Protein 5AYV (pdb70)

CATH classification: 3.40.50.720 (+1 more: 1.10.1040.10)

B-factor: mean 28.9, std 11.21, range [12.07, 73.06]

Sequence (603 aa):
MRIYVLGAGSIGSLFGALLARAGNDVTLIGRREQVDAINKNGLHVFGAEEFTVKPKATIYAPEEPPDLLILAVKSYSTKTALECARQCIGRNTWVLSIQNGLGNEELALKYTPNVMGGVTTNGAMMLVEWGKVLWAGKGITVIGRYPTGRDDFVDEVASVFNEAGIDTSVTENAIGWKWAKAIVNSVINGLGTVLEVKNGHLKDDPHLEGISVDIAREGCMVAQQLGIEFEIHPLELLWDTIERTRENYNSTLQDIWRGRETEVDYIHGKIVEYARSVGMEAPRNELLWVLVKAKERINRGMRIYVLGAGSIGSLFGALLARAGNDVTLIGRREQVDAINKNGLHVFGAEEFTVKPKATIYAPEEPPDLLILAVKSYSTKTALECARQCIGRNTWVLSIQNGLGNEELALKYTPNVMGGVTTNGAMLVEWGKVLWAGKGITVIGRYPTGRDDFVDEVASVFNEAGIDTSVTENAIGWKWAKAIVNSVINGLGTVLEVKNGHLKDDPHLEGISVDIAREGCMVAQQLGIEFEIHPLELLWDTIERTRENYNSTLQDIWRGRETEVVDYIHGKIVEYARSVGMEAPRNELLWVLVKAKERINRGKTR

InterPro domains:
  IPR003710 Ketopantoate reductase ApbA/PanE [TIGR00745] (2-296)
  IPR008927 6-phosphogluconate dehydrogenase-like, C-terminal domain superfamily [SSF48179] (174-296)
  IPR013328 6-phosphogluconate dehydrogenase, domain 2 [G3DSA:1.10.1040.10] (172-296)
  IPR013332 Ketopantoate reductase, N-terminal domain [PF02558] (3-146)
  IPR013752 Ketopantoate reductase, C-terminal domain [PF08546] (174-295)
  IPR036291 NAD(P)-binding domain superfamily [SSF51735] (1-150)
  IPR050838 2-dehydropantoate 2-reductase-like [PTHR43765] (1-301)

Radius of gyration: 29.78 Å; Cα contacts (8 Å, |Δi|>4): 1345; chains: 2; bounding box: 69×49×87 Å

Solvent-accessible surface area: 23685 Å² total; per-residue (Å²): 53,65,0,0,0,11,9,6,30,33,36,0,0,0,0,0,0,0,0,20,105,50,66,23,56,4,5,0,5,20,149,157,69,1,9,51,21,0,69,163,116,6,0,48,0,49,48,49,52,123,26,83,21,124,10,108,14,37,107,130,4,36,127,106,74,5,64,0,0,0,1,13,28,74,2,74,32,0,110,77,15,0,78,72,1,147,54,0,28,19,220,115,2,23,0,0,1,9,10,50,2,6,10,2,2,66,40,0,69,112,53,10,105,28,1,0,1,1,8,16,61,15,25,25,50,29,66,112,118,7,65,0,50,4,67,29,124,22,76,0,12,0,0,90,14,54,61,25,116,48,98,32,0,55,88,0,8,56,22,0,67,137,5,36,0,90,13,56,60,4,97,27,2,31,1,35,5,8,3,27,0,1,0,11,0,0,8,6,0,0,0,0,13,16,71,15,78,7,2,55,0,74,79,8,97,101,0,54,34,4,0,48,22,0,1,93,4,0,29,72,0,0,128,108,57,63,14,139,47,102,71,113,6,60,94,22,1,47,62,35,3,131,183,19,92,117,80,76,8,65,2,0,60,8,10,123,99,53,102,74,7,23,0,45,57,2,0,0,52,0,5,82,60,0,146,83,56,73,52,94,2,13,7,0,30,0,0,56,19,0,0,47,0,26,13,91,56,80,155,95,47,64,0,6,0,5,6,7,36,23,38,0,0,0,0,0,0,2,0,16,114,38,65,24,59,4,7,0,6,20,143,173,70,1,7,74,16,0,62,166,96,5,0,50,0,56,39,52,56,120,27,83,26,130,7,114,12,34,71,162,10,35,156,97,56,4,50,0,0,0,0,17,26,46,2,45,38,0,140,89,7,1,91,67,0,125,108,0,27,18,212,116,2,24,0,0,0,7,10,28,3,9,17,1,1,69,43,0,64,167,68,9,114,26,1,0,1,1,4,7,3,18,4,5,47,21,63,114,116,2,65,0,38,6,25,3,88,4,41,2,10,0,0,100,16,55,62,26,120,44,105,37,0,60,88,0,6,68,26,0,70,127,5,34,3,71,15,68,58,5,99,22,1,39,0,22,5,10,0,17,1,1,0,10,0,0,4,3,0,0,0,0,8,20,49,16,81,6,2,54,0,42,89,11,94,100,0,61,36,5,0,53,40,0,1,126,12,0,33,93,0,0,140,106,56,56,25,135,62,102,30,143,8,58,91,0,1,65,34,7,0,89,92,4,68,103,10,62,5,26,2,0,11,1,1,68,92,3,91,59,1,2,1,53,58,0,2,0,52,0,1,99,88,0,135,84,49,78,39,107,2,16,12,0,19,0,0,52,15,0,0,27,0,15,13,91,59,18,128,69,128,119,163

Organism: Thermococcus kodakarensis (strain ATCC BAA-918 / JCM 12380 / KOD1) (NCBI:txid69014)

Structure (mmCIF, N/CA/C/O backbone):
data_5AYV
#
_entry.id   5AYV
#
_cell.length_a   53.519
_cell.length_b   70.822
_cell.length_c   163.902
_cell.angle_alpha   90.00
_cell.angle_beta   90.00
_cell.angle_gamma   90.00
#
_symmetry.space_group_name_H-M   'P 21 21 21'
#
loop_
_entity.id
_entity.type
_entity.pdbx_description
1 polymer '2-dehydropantoate 2-reductase'
2 non-polymer 'NADP NICOTINAMIDE-ADENINE-DINUCLEOTIDE PHOSPHATE'
3 non-polymer 'ACETATE ION'
4 non-polymer 'COENZYME A'
5 non-polymer KETOPANTOATE
6 non-polymer (4S)-2-METHYL-2,4-PENTANEDIOL
7 water water
#
loop_
_atom_site.group_PDB
_atom_site.id
_atom_site.type_symbol
_atom_site.label_atom_id
_atom_site.label_alt_id
_atom_site.label_comp_id
_atom_site.label_asym_id
_atom_site.label_entity_id
_atom_site.label_seq_id
_atom_site.pdbx_PDB_ins_code
_atom_site.Cartn_x
_atom_site.Cartn_y
_atom_site.Cartn_z
_atom_site.occupancy
_atom_site.B_iso_or_equiv
_atom_site.auth_seq_id
_atom_site.auth_comp_id
_atom_site.auth_asym_id
_atom_site.auth_atom_id
_atom_site.pdbx_PDB_model_num
ATOM 1 N N . MET A 1 1 ? -0.624 -16.082 44.224 1.00 29.88 1 MET A N 1
ATOM 2 C CA . MET A 1 1 ? -0.555 -14.678 43.845 1.00 26.03 1 MET A CA 1
ATOM 3 C C . MET A 1 1 ? -1.811 -13.941 44.306 1.00 27.57 1 MET A C 1
ATOM 4 O O . MET A 1 1 ? -2.915 -14.482 44.243 1.00 29.93 1 MET A O 1
ATOM 9 N N . ARG A 1 2 ? -1.648 -12.708 44.774 1.00 25.60 2 ARG A N 1
ATOM 10 C CA . ARG A 1 2 ? -2.807 -11.897 45.108 1.00 23.33 2 ARG A CA 1
ATOM 11 C C . ARG A 1 2 ? -3.250 -11.138 43.872 1.00 24.25 2 ARG A C 1
ATOM 12 O O . ARG A 1 2 ? -2.493 -10.338 43.327 1.00 25.18 2 ARG A O 1
ATOM 20 N N . ILE A 1 3 ? -4.479 -11.402 43.439 1.00 22.39 3 ILE A N 1
ATOM 21 C CA . ILE A 1 3 ? -4.998 -10.878 42.179 1.00 20.94 3 ILE A CA 1
ATOM 22 C C . ILE A 1 3 ? -6.344 -10.199 42.396 1.00 21.75 3 ILE A C 1
ATOM 23 O O . ILE A 1 3 ? -7.248 -10.771 43.011 1.00 22.96 3 ILE A O 1
ATOM 28 N N . TYR A 1 4 ? -6.465 -8.966 41.923 1.00 21.27 4 TYR A N 1
ATOM 29 C CA . TYR A 1 4 ? -7.757 -8.292 41.889 1.00 19.95 4 TYR A CA 1
ATOM 30 C C . TYR A 1 4 ? -8.237 -8.299 40.455 1.00 20.25 4 TYR A C 1
ATOM 31 O O . TYR A 1 4 ? -7.488 -7.925 39.560 1.00 21.22 4 TYR A O 1
ATOM 40 N N . VAL A 1 5 ? -9.472 -8.728 40.239 1.00 20.59 5 VAL A N 1
ATOM 41 C CA . VAL A 1 5 ? -10.091 -8.606 38.928 1.00 18.72 5 VAL A CA 1
ATOM 42 C C . VAL A 1 5 ? -11.039 -7.413 38.939 1.00 20.23 5 VAL A C 1
ATOM 43 O O . VAL A 1 5 ? -12.063 -7.426 39.622 1.00 21.25 5 VAL A O 1
ATOM 47 N N . LEU A 1 6 ? -10.675 -6.372 38.195 1.00 16.40 6 LEU A N 1
ATOM 48 C CA . LEU A 1 6 ? -11.485 -5.164 38.104 1.00 17.15 6 LEU A CA 1
ATOM 49 C C . LEU A 1 6 ? -12.458 -5.314 36.944 1.00 20.43 6 LEU A C 1
ATOM 50 O O . LEU A 1 6 ? -12.074 -5.191 35.782 1.00 19.08 6 LEU A O 1
ATOM 55 N N . GLY A 1 7 ? -13.712 -5.609 37.276 1.00 21.19 7 GLY A N 1
ATOM 56 C CA . GLY A 1 7 ? -14.736 -5.876 36.283 1.00 20.10 7 GLY A CA 1
ATOM 57 C C . GLY A 1 7 ? -15.153 -7.331 36.332 1.00 22.25 7 GLY A C 1
ATOM 58 O O . GLY A 1 7 ? -14.662 -8.149 35.559 1.00 26.17 7 GLY A O 1
ATOM 59 N N . ALA A 1 8 ? -16.054 -7.655 37.254 1.00 24.58 8 ALA A N 1
ATOM 60 C CA . ALA A 1 8 ? -16.463 -9.036 37.474 1.00 21.35 8 ALA A CA 1
ATOM 61 C C . ALA A 1 8 ? -17.661 -9.400 36.607 1.00 24.13 8 ALA A C 1
ATOM 62 O O . ALA A 1 8 ? -18.686 -9.865 37.105 1.00 28.02 8 ALA A O 1
ATOM 64 N N . GLY A 1 9 ? -17.527 -9.174 35.305 1.00 20.73 9 GLY A N 1
ATOM 65 C CA . GLY A 1 9 ? -18.537 -9.581 34.347 1.00 22.75 9 GLY A CA 1
ATOM 66 C C . GLY A 1 9 ? -18.169 -10.936 33.771 1.00 24.39 9 GLY A C 1
ATOM 67 O O . GLY A 1 9 ? -17.632 -11.787 34.473 1.00 23.60 9 GLY A O 1
ATOM 68 N N . SER A 1 10 ? -18.431 -11.134 32.485 1.00 25.56 10 SER A N 1
ATOM 69 C CA . SER A 1 10 ? -18.248 -12.447 31.879 1.00 24.32 10 SER A CA 1
ATOM 70 C C . SER A 1 10 ? -16.808 -12.960 31.961 1.00 24.03 10 SER A C 1
ATOM 71 O O . SER A 1 10 ? -16.536 -13.950 32.641 1.00 27.28 10 SER A O 1
ATOM 74 N N . ILE A 1 11 ? -15.889 -12.283 31.282 1.00 23.54 11 ILE A N 1
ATOM 75 C CA . ILE A 1 11 ? -14.515 -12.768 31.197 1.00 22.05 11 ILE A CA 1
ATOM 76 C C . ILE A 1 11 ? -13.785 -12.586 32.531 1.00 22.65 11 ILE A C 1
ATOM 77 O O . ILE A 1 11 ? -12.925 -13.392 32.893 1.00 22.37 11 ILE A O 1
ATOM 82 N N . GLY A 1 12 ? -14.135 -11.537 33.268 1.00 20.62 12 GLY A N 1
ATOM 83 C CA . GLY A 1 12 ? -13.520 -11.296 34.560 1.00 20.62 12 GLY A CA 1
ATOM 84 C C . GLY A 1 12 ? -13.901 -12.378 35.552 1.00 21.78 12 GLY A C 1
ATOM 85 O O . GLY A 1 12 ? -13.067 -12.846 36.332 1.00 23.55 12 GLY A O 1
ATOM 86 N N . SER A 1 13 ? -15.167 -12.781 35.527 1.00 23.88 13 SER A N 1
ATOM 87 C CA . SER A 1 13 ? -15.628 -13.859 36.399 1.00 24.85 13 SER A CA 1
ATOM 88 C C . SER A 1 13 ? -14.971 -15.194 36.051 1.00 26.16 13 SER A C 1
ATOM 89 O O . SER A 1 13 ? -14.619 -15.969 36.943 1.00 25.38 13 SER A O 1
ATOM 92 N N . LEU A 1 14 ? -14.810 -15.467 34.759 1.00 25.26 14 LEU A N 1
ATOM 93 C CA . LEU A 1 14 ? -14.179 -16.713 34.340 1.00 25.08 14 LEU A CA 1
ATOM 94 C C . LEU A 1 14 ? -12.727 -16.768 34.787 1.00 24.50 14 LEU A C 1
ATOM 95 O O . LEU A 1 14 ? -12.297 -17.750 35.380 1.00 25.49 14 LEU A O 1
ATOM 100 N N . PHE A 1 15 ? -11.974 -15.709 34.506 1.00 23.36 15 PHE A N 1
ATOM 101 C CA . PHE A 1 15 ? -10.578 -15.648 34.929 1.00 22.05 15 PHE A CA 1
ATOM 102 C C . PHE A 1 15 ? -10.448 -15.684 36.457 1.00 24.75 15 PHE A C 1
ATOM 103 O O . PHE A 1 15 ? -9.615 -16.417 37.001 1.00 24.55 15 PHE A O 1
ATOM 111 N N . GLY A 1 16 ? -11.286 -14.914 37.143 1.00 23.36 16 GLY A N 1
ATOM 112 C CA . GLY A 1 16 ? -11.263 -14.884 38.594 1.00 23.25 16 GLY A CA 1
ATOM 113 C C . GLY A 1 16 ? -11.559 -16.245 39.196 1.00 25.13 16 GLY A C 1
ATOM 114 O O . GLY A 1 16 ? -10.896 -16.669 40.142 1.00 25.03 16 GLY A O 1
ATOM 115 N N . ALA A 1 17 ? -12.548 -16.941 38.641 1.00 23.97 17 ALA A N 1
ATOM 116 C CA . ALA A 1 17 ? -12.944 -18.247 39.167 1.00 27.00 17 ALA A CA 1
ATOM 117 C C . ALA A 1 17 ? -11.843 -19.290 38.991 1.00 26.47 17 ALA A C 1
ATOM 118 O O . ALA A 1 17 ? -11.553 -20.067 39.902 1.00 28.51 17 ALA A O 1
ATOM 120 N N . LEU A 1 18 ? -11.242 -19.315 37.808 1.00 25.86 18 LEU A N 1
ATOM 121 C CA . LEU A 1 18 ? -10.155 -20.241 37.538 1.00 25.34 18 LEU A CA 1
ATOM 122 C C . LEU A 1 18 ? -8.951 -19.951 38.436 1.00 27.66 18 LEU A C 1
ATOM 123 O O . LEU A 1 18 ? -8.349 -20.871 38.989 1.00 26.26 18 LEU A O 1
ATOM 128 N N . LEU A 1 19 ? -8.614 -18.674 38.595 1.00 25.04 19 LEU A N 1
ATOM 129 C CA . LEU A 1 19 ? -7.488 -18.288 39.441 1.00 25.93 19 LEU A CA 1
ATOM 130 C C . LEU A 1 19 ? -7.745 -18.659 40.902 1.00 26.23 19 LEU A C 1
ATOM 131 O O . LEU A 1 19 ? -6.833 -19.087 41.617 1.00 28.34 19 LEU A O 1
ATOM 136 N N . ALA A 1 20 ? -8.994 -18.519 41.336 1.00 24.75 20 ALA A N 1
ATOM 137 C CA . ALA A 1 20 ? -9.366 -18.847 42.709 1.00 27.06 20 ALA A CA 1
ATOM 138 C C . ALA A 1 20 ? -9.315 -20.353 42.957 1.00 28.31 20 ALA A C 1
ATOM 139 O O . ALA A 1 20 ? -8.836 -20.801 44.003 1.00 29.85 20 ALA A O 1
ATOM 141 N N . ARG A 1 21 ? -9.803 -21.134 41.996 1.00 32.32 21 ARG A N 1
ATOM 142 C CA . ARG A 1 21 ? -9.785 -22.591 42.119 1.00 35.47 21 ARG A CA 1
ATOM 143 C C . ARG A 1 21 ? -8.363 -23.102 42.305 1.00 31.14 21 ARG A C 1
ATOM 144 O O . ARG A 1 21 ? -8.133 -24.078 43.020 1.00 33.81 21 ARG A O 1
ATOM 152 N N . ALA A 1 22 ? -7.410 -22.434 41.663 1.00 30.27 22 ALA A N 1
ATOM 153 C CA . ALA A 1 22 ? -6.013 -22.848 41.725 1.00 33.83 22 ALA A CA 1
ATOM 154 C C . ALA A 1 22 ? -5.356 -22.405 43.027 1.00 35.35 22 ALA A C 1
ATOM 155 O O . ALA A 1 22 ? -4.193 -22.714 43.277 1.00 37.90 22 ALA A O 1
ATOM 157 N N . GLY A 1 23 ? -6.098 -21.669 43.849 1.00 35.85 23 GLY A N 1
ATOM 158 C CA . GLY A 1 23 ? -5.630 -21.333 45.182 1.00 38.47 23 GLY A CA 1
ATOM 159 C C . GLY A 1 23 ? -5.025 -19.952 45.323 1.00 35.60 23 GLY A C 1
ATOM 160 O O . GLY A 1 23 ? -4.480 -19.615 46.372 1.00 36.38 23 GLY A O 1
ATOM 161 N N . ASN A 1 24 ? -5.114 -19.146 44.272 1.00 33.97 24 ASN A N 1
ATOM 162 C CA . ASN A 1 24 ? -4.632 -17.776 44.355 1.00 32.32 24 ASN A CA 1
ATOM 163 C C . ASN A 1 24 ? -5.541 -16.931 45.234 1.00 32.34 24 ASN A C 1
ATOM 164 O O . ASN A 1 24 ? -6.708 -17.264 45.428 1.00 33.44 24 ASN A O 1
ATOM 169 N N . ASP A 1 25 ? -4.989 -15.847 45.773 1.00 30.59 25 ASP A N 1
ATOM 170 C CA . ASP A 1 25 ? -5.731 -14.919 46.618 1.00 31.29 25 ASP A CA 1
ATOM 171 C C . ASP A 1 25 ? -6.481 -13.930 45.732 1.00 25.77 25 ASP A C 1
ATOM 172 O O . ASP A 1 25 ? -5.940 -12.889 45.376 1.00 26.71 25 ASP A O 1
ATOM 177 N N . VAL A 1 26 ? -7.725 -14.257 45.392 1.00 24.38 26 VAL A N 1
ATOM 178 C CA . VAL A 1 26 ? -8.473 -13.504 44.385 1.00 24.36 26 VAL A CA 1
ATOM 179 C C . VAL A 1 26 ? -9.597 -12.663 44.978 1.00 22.42 26 VAL A C 1
ATOM 180 O O . VAL A 1 26 ? -10.353 -13.125 45.830 1.00 26.55 26 VAL A O 1
ATOM 184 N N . THR A 1 27 ? -9.693 -11.423 44.515 1.00 22.68 27 THR A N 1
ATOM 185 C CA . THR A 1 27 ? -10.810 -10.555 44.845 1.00 22.84 27 THR A CA 1
ATOM 186 C C . THR A 1 27 ? -11.443 -10.054 43.557 1.00 24.27 27 THR A C 1
ATOM 187 O O . THR A 1 27 ? -10.757 -9.488 42.709 1.00 24.47 27 THR A O 1
ATOM 191 N N . LEU A 1 28 ? -12.745 -10.273 43.413 1.00 23.21 28 LEU A N 1
ATOM 192 C CA . LEU A 1 28 ? -13.488 -9.768 42.267 1.00 22.30 28 LEU A CA 1
ATOM 193 C C . LEU A 1 28 ? -14.128 -8.420 42.577 1.00 21.39 28 LEU A C 1
ATOM 194 O O . LEU A 1 28 ? -14.790 -8.258 43.602 1.00 23.97 28 LEU A O 1
ATOM 199 N N . ILE A 1 29 ? -13.926 -7.447 41.693 1.00 21.78 29 ILE A N 1
ATOM 200 C CA . ILE A 1 29 ? -14.478 -6.111 41.900 1.00 20.56 29 ILE A CA 1
ATOM 201 C C . ILE A 1 29 ? -15.496 -5.834 40.812 1.00 23.30 29 ILE A C 1
ATOM 202 O O . ILE A 1 29 ? -15.165 -5.884 39.629 1.00 22.36 29 ILE A O 1
ATOM 207 N N . GLY A 1 30 ? -16.734 -5.553 41.202 1.00 21.91 30 GLY A N 1
ATOM 208 C CA . GLY A 1 30 ? -17.782 -5.363 40.218 1.00 22.21 30 GLY A CA 1
ATOM 209 C C . GLY A 1 30 ? -19.115 -4.922 40.781 1.00 25.35 30 GLY A C 1
ATOM 210 O O . GLY A 1 30 ? -19.186 -4.342 41.865 1.00 26.10 30 GLY A O 1
ATOM 211 N N . ARG A 1 31 ? -20.174 -5.200 40.026 1.00 27.78 31 ARG A N 1
ATOM 212 C CA . ARG A 1 31 ? -21.523 -4.771 40.373 1.00 29.71 31 ARG A CA 1
ATOM 213 C C . ARG A 1 31 ? -22.033 -5.352 41.684 1.00 30.53 31 ARG A C 1
ATOM 214 O O . ARG A 1 31 ? -21.727 -6.493 42.037 1.00 31.69 31 ARG A O 1
ATOM 222 N N . ARG A 1 32 ? -22.855 -4.564 42.354 1.00 30.66 32 ARG A N 1
ATOM 223 C CA . ARG A 1 32 ? -23.433 -4.955 43.604 1.00 34.73 32 ARG A CA 1
ATOM 224 C C . ARG A 1 32 ? -24.124 -6.319 43.514 1.00 36.92 32 ARG A C 1
ATOM 225 O O . ARG A 1 32 ? -23.936 -7.171 44.340 1.00 36.02 32 ARG A O 1
ATOM 233 N N . GLU A 1 33 ? -24.913 -6.506 42.474 1.00 38.26 33 GLU A N 1
ATOM 234 C CA . GLU A 1 33 ? -25.655 -7.750 42.286 1.00 38.27 33 GLU A CA 1
ATOM 235 C C . GLU A 1 33 ? -24.727 -8.952 42.155 1.00 34.36 33 GLU A C 1
ATOM 236 O O . GLU A 1 33 ? -25.013 -10.029 42.681 1.00 36.03 33 GLU A O 1
ATOM 242 N N . GLN A 1 34 ? -23.623 -8.766 41.440 1.00 32.11 34 GLN A N 1
ATOM 243 C CA . GLN A 1 34 ? -22.633 -9.821 41.264 1.00 30.03 34 GLN A CA 1
ATOM 244 C C . GLN A 1 34 ? -21.910 -10.104 42.576 1.00 31.26 34 GLN A C 1
ATOM 245 O O . GLN A 1 34 ? -21.744 -11.258 42.971 1.00 31.99 34 GLN A O 1
ATOM 251 N N . VAL A 1 35 ? -21.487 -9.042 43.254 1.00 30.79 35 VAL A N 1
ATOM 252 C CA . VAL A 1 35 ? -20.789 -9.176 44.528 1.00 32.46 35 VAL A CA 1
ATOM 253 C C . VAL A 1 35 ? -21.654 -9.878 45.571 1.00 34.46 35 VAL A C 1
ATOM 254 O O . VAL A 1 35 ? -21.173 -10.733 46.316 1.00 36.25 35 VAL A O 1
ATOM 258 N N . ASP A 1 36 ? -22.933 -9.521 45.614 1.00 35.81 36 ASP A N 1
ATOM 259 C CA . ASP A 1 36 ? -23.853 -10.095 46.590 1.00 40.77 36 ASP A CA 1
ATOM 260 C C . ASP A 1 36 ? -24.144 -11.560 46.297 1.00 39.86 36 ASP A C 1
ATOM 261 O O . ASP A 1 36 ? -24.239 -12.374 47.215 1.00 41.81 36 ASP A O 1
ATOM 266 N N . ALA A 1 37 ? -24.290 -11.892 45.019 1.00 38.27 37 ALA A N 1
ATOM 267 C CA . ALA A 1 37 ? -24.512 -13.276 44.617 1.00 38.20 37 ALA A CA 1
ATOM 268 C C . ALA A 1 37 ? -23.322 -14.140 45.014 1.00 37.08 37 ALA A C 1
ATOM 269 O O . ALA A 1 37 ? -23.487 -15.208 45.599 1.00 40.00 37 ALA A O 1
ATOM 271 N N . ILE A 1 38 ? -22.122 -13.666 44.696 1.00 35.63 38 ILE A N 1
ATOM 272 C CA . ILE A 1 38 ? -20.906 -14.419 44.973 1.00 37.66 38 ILE A CA 1
ATOM 273 C C . ILE A 1 38 ? -20.671 -14.585 46.472 1.00 39.27 38 ILE A C 1
ATOM 274 O O . ILE A 1 38 ? -20.376 -15.686 46.943 1.00 40.66 38 ILE A O 1
ATOM 279 N N . ASN A 1 39 ? -20.812 -13.494 47.222 1.00 37.42 39 ASN A N 1
ATOM 280 C CA . ASN A 1 39 ? -20.635 -13.550 48.666 1.00 40.62 39 ASN A CA 1
ATOM 281 C C . ASN A 1 39 ? -21.654 -14.465 49.331 1.00 40.98 39 ASN A C 1
ATOM 282 O O . ASN A 1 39 ? -21.378 -15.044 50.380 1.00 45.19 39 ASN A O 1
ATOM 287 N N . LYS A 1 40 ? -22.826 -14.601 48.718 1.00 40.18 40 LYS A N 1
ATOM 288 C CA . LYS A 1 40 ? -23.877 -15.444 49.283 1.00 45.86 40 LYS A CA 1
ATOM 289 C C . LYS A 1 40 ? -23.724 -16.910 48.893 1.00 45.63 40 LYS A C 1
ATOM 290 O O . LYS A 1 40 ? -23.706 -17.788 49.755 1.00 49.01 40 LYS A O 1
ATOM 296 N N . ASN A 1 41 ? -23.616 -17.173 47.594 1.00 43.20 41 ASN A N 1
ATOM 297 C CA . ASN A 1 41 ? -23.659 -18.547 47.101 1.00 45.89 41 ASN A CA 1
ATOM 298 C C . ASN A 1 41 ? -22.419 -18.983 46.324 1.00 43.66 41 ASN A C 1
ATOM 299 O O . ASN A 1 41 ? -22.370 -20.098 45.809 1.00 45.52 41 ASN A O 1
ATOM 304 N N . GLY A 1 42 ? -21.421 -18.111 46.244 1.00 41.38 42 GLY A N 1
ATOM 305 C CA . GLY A 1 42 ? -20.202 -18.420 45.516 1.00 38.71 42 GLY A CA 1
ATOM 306 C C . GLY A 1 42 ? -20.313 -18.124 44.032 1.00 36.32 42 GLY A C 1
ATOM 307 O O . GLY A 1 42 ? -21.313 -17.573 43.574 1.00 40.46 42 GLY A O 1
ATOM 308 N N . LEU A 1 43 ? -19.282 -18.498 43.280 1.00 29.90 43 LEU A N 1
ATOM 309 C CA . LEU A 1 43 ? -19.240 -18.252 41.844 1.00 27.65 43 LEU A CA 1
ATOM 310 C C . LEU A 1 43 ? -19.227 -19.584 41.105 1.00 29.32 43 LEU A C 1
ATOM 311 O O . LEU A 1 43 ? -18.334 -20.407 41.305 1.00 31.03 43 LEU A O 1
ATOM 316 N N . HIS A 1 44 ? -20.234 -19.797 40.267 1.00 30.53 44 HIS A N 1
ATOM 317 C CA . HIS A 1 44 ? -20.390 -21.067 39.571 1.00 32.89 44 HIS A CA 1
ATOM 318 C C . HIS A 1 44 ? -19.945 -20.952 38.118 1.00 31.90 44 HIS A C 1
ATOM 319 O O . HIS A 1 44 ? -20.394 -20.067 37.392 1.00 33.68 44 HIS A O 1
ATOM 326 N N . VAL A 1 45 ? -19.049 -21.843 37.708 1.00 29.53 45 VAL A N 1
ATOM 327 C CA . VAL A 1 45 ? -18.661 -21.948 36.306 1.00 29.15 45 VAL A CA 1
ATOM 328 C C . VAL A 1 45 ? -19.260 -23.216 35.726 1.00 29.88 45 VAL A C 1
ATOM 329 O O . VAL A 1 45 ? -19.167 -24.281 36.335 1.00 32.95 45 VAL A O 1
ATOM 333 N N . PHE A 1 46 ? -19.888 -23.099 34.562 1.00 31.07 46 PHE A N 1
ATOM 334 C CA . PHE A 1 46 ? -20.375 -24.274 33.849 1.00 35.19 46 PHE A CA 1
ATOM 335 C C . PHE A 1 46 ? -20.052 -24.152 32.361 1.00 36.84 46 PHE A C 1
ATOM 336 O O . PHE A 1 46 ? -19.533 -23.131 31.911 1.00 35.99 46 PHE A O 1
ATOM 344 N N . GLY A 1 47 ? -20.340 -25.201 31.604 1.00 39.55 47 GLY A N 1
ATOM 345 C CA . GLY A 1 47 ? -19.982 -25.229 30.199 1.00 38.43 47 GLY A CA 1
ATOM 346 C C . GLY A 1 47 ? -18.757 -26.090 29.965 1.00 36.45 47 GLY A C 1
ATOM 347 O O . GLY A 1 47 ? -18.790 -27.294 30.213 1.00 38.93 47 GLY A O 1
ATOM 348 N N . ALA A 1 48 ? -17.673 -25.471 29.501 1.00 35.39 48 ALA A N 1
ATOM 349 C CA . ALA A 1 48 ? -16.459 -26.205 29.148 1.00 36.36 48 ALA A CA 1
ATOM 350 C C . ALA A 1 48 ? -15.916 -26.948 30.358 1.00 37.13 48 ALA A C 1
ATOM 351 O O . ALA A 1 48 ? -15.361 -28.032 30.230 1.00 39.64 48 ALA A O 1
ATOM 353 N N . GLU A 1 49 ? -16.074 -26.342 31.529 1.00 35.62 49 GLU A N 1
ATOM 354 C CA . GLU A 1 49 ? -15.809 -27.021 32.786 1.00 37.66 49 GLU A CA 1
ATOM 355 C C . GLU A 1 49 ? -16.860 -26.601 33.798 1.00 35.41 49 GLU A C 1
ATOM 356 O O . GLU A 1 49 ? -17.493 -25.555 33.650 1.00 33.43 49 GLU A O 1
ATOM 362 N N . GLU A 1 50 ? -17.069 -27.415 34.809 1.00 41.14 50 GLU A N 1
ATOM 363 C CA . GLU A 1 50 ? -18.065 -27.109 35.814 1.00 43.12 50 GLU A CA 1
ATOM 364 C C . GLU A 1 50 ? -17.471 -27.186 37.229 1.00 42.92 50 GLU A C 1
ATOM 365 O O . GLU A 1 50 ? -16.898 -28.164 37.605 1.00 39.48 50 GLU A O 1
ATOM 371 N N . PHE A 1 51 ? -17.546 -26.090 37.975 1.00 37.49 51 PHE A N 1
ATOM 372 C CA . PHE A 1 51 ? -17.046 -26.046 39.340 1.00 37.39 51 PHE A CA 1
ATOM 373 C C . PHE A 1 51 ? -17.555 -24.796 40.032 1.00 34.31 51 PHE A C 1
ATOM 374 O O . PHE A 1 51 ? -18.031 -23.867 39.381 1.00 32.53 51 PHE A O 1
ATOM 382 N N . THR A 1 52 ? -17.461 -24.787 41.356 1.00 37.14 52 THR A N 1
ATOM 383 C CA . THR A 1 52 ? -17.846 -23.630 42.147 1.00 36.15 52 THR A CA 1
ATOM 384 C C . THR A 1 52 ? -16.692 -23.190 43.035 1.00 35.08 52 THR A C 1
ATOM 385 O O . THR A 1 52 ? -15.992 -24.018 43.619 1.00 38.48 52 THR A O 1
ATOM 389 N N . VAL A 1 53 ? -16.494 -21.880 43.120 1.00 34.61 53 VAL A N 1
ATOM 390 C CA . VAL A 1 53 ? -15.504 -21.307 44.016 1.00 36.83 53 VAL A CA 1
ATOM 391 C C . VAL A 1 53 ? -16.113 -20.107 44.719 1.00 34.58 53 VAL A C 1
ATOM 392 O O . VAL A 1 53 ? -17.134 -19.574 44.282 1.00 32.99 53 VAL A O 1
ATOM 396 N N . LYS A 1 54 ? -15.481 -19.686 45.782 1.00 36.54 54 LYS A N 1
ATOM 397 C CA . LYS A 1 54 ? -15.932 -18.500 46.472 1.00 39.76 54 LYS A CA 1
ATOM 398 C C . LYS A 1 54 ? -14.803 -17.526 46.726 1.00 40.08 54 LYS A C 1
ATOM 399 O O . LYS A 1 54 ? -14.323 -17.425 47.808 1.00 42.19 54 LYS A O 1
ATOM 405 N N . PRO A 1 55 ? -14.379 -16.808 45.713 1.00 38.23 55 PRO A N 1
ATOM 406 C CA . PRO A 1 55 ? -13.386 -15.757 45.928 1.00 36.59 55 PRO A CA 1
ATOM 407 C C . PRO A 1 55 ? -14.007 -14.612 46.710 1.00 33.38 55 PRO A C 1
ATOM 408 O O . PRO A 1 55 ? -15.224 -14.583 46.892 1.00 34.88 55 PRO A O 1
ATOM 412 N N . LYS A 1 56 ? -13.183 -13.685 47.176 1.00 30.62 56 LYS A N 1
ATOM 413 C CA . LYS A 1 56 ? -13.704 -12.463 47.765 1.00 29.17 56 LYS A CA 1
ATOM 414 C C . LYS A 1 56 ? -14.330 -11.602 46.669 1.00 29.22 56 LYS A C 1
ATOM 415 O O . LYS A 1 56 ? -13.902 -11.651 45.517 1.00 27.74 56 LYS A O 1
ATOM 421 N N . ALA A 1 57 ? -15.354 -10.835 47.027 1.00 31.56 57 ALA A N 1
ATOM 422 C CA . ALA A 1 57 ? -15.999 -9.929 46.083 1.00 28.52 57 ALA A CA 1
ATOM 423 C C . ALA A 1 57 ? -16.346 -8.614 46.766 1.00 26.88 57 ALA A C 1
ATOM 424 O O . ALA A 1 57 ? -16.766 -8.593 47.926 1.00 30.40 57 ALA A O 1
ATOM 426 N N . THR A 1 58 ? -16.156 -7.517 46.041 1.00 25.28 58 THR A N 1
ATOM 427 C CA . THR A 1 58 ? -16.404 -6.186 46.573 1.00 28.60 58 THR A CA 1
ATOM 428 C C . THR A 1 58 ? -16.788 -5.231 45.446 1.00 26.12 58 THR A C 1
ATOM 429 O O . THR A 1 58 ? -16.468 -5.481 44.286 1.00 24.10 58 THR A O 1
ATOM 433 N N . ILE A 1 59 ? -17.477 -4.144 45.784 1.00 28.22 59 ILE A N 1
ATOM 434 C CA . ILE A 1 59 ? -17.866 -3.159 44.777 1.00 29.78 59 ILE A CA 1
ATOM 435 C C . ILE A 1 59 ? -16.775 -2.117 44.571 1.00 32.03 59 ILE A C 1
ATOM 436 O O . ILE A 1 59 ? -16.819 -1.337 43.620 1.00 35.20 59 ILE A O 1
ATOM 441 N N . TYR A 1 60 ? -15.791 -2.120 45.462 1.00 28.35 60 TYR A N 1
ATOM 442 C CA . TYR A 1 60 ? -14.770 -1.081 45.491 1.00 31.70 60 TYR A CA 1
ATOM 443 C C . TYR A 1 60 ? -13.410 -1.701 45.804 1.00 33.77 60 TYR A C 1
ATOM 444 O O . TYR A 1 60 ? -13.282 -2.475 46.751 1.00 36.75 60 TYR A O 1
ATOM 453 N N . ALA A 1 61 ? -12.399 -1.375 45.007 1.00 27.50 61 ALA A N 1
ATOM 454 C CA . ALA A 1 61 ? -11.063 -1.935 45.218 1.00 26.78 61 ALA A CA 1
ATOM 455 C C . ALA A 1 61 ? -10.497 -1.577 46.595 1.00 25.17 61 ALA A C 1
ATOM 456 O O . ALA A 1 61 ? -10.546 -0.422 47.015 1.00 27.67 61 ALA A O 1
ATOM 458 N N . PRO A 1 62 ? -9.958 -2.581 47.299 1.00 27.04 62 PRO A N 1
ATOM 459 C CA . PRO A 1 62 ? -9.269 -2.369 48.575 1.00 30.51 62 PRO A CA 1
ATOM 460 C C . PRO A 1 62 ? -8.048 -1.474 48.395 1.00 29.91 62 PRO A C 1
ATOM 461 O O . PRO A 1 62 ? -7.545 -1.350 47.281 1.00 29.84 62 PRO A O 1
ATOM 465 N N . GLU A 1 63 ? -7.540 -0.886 49.455 1.00 28.85 63 GLU A N 1
ATOM 466 C CA . GLU A 1 63 ? -6.368 -0.064 49.363 1.00 33.31 63 GLU A CA 1
ATOM 467 C C . GLU A 1 63 ? -5.108 -0.930 49.344 1.00 34.55 63 GLU A C 1
ATOM 468 O O . GLU A 1 63 ? -4.095 -0.527 48.876 1.00 35.27 63 GLU A O 1
ATOM 474 N N . GLU A 1 64 ? -5.221 -2.116 49.887 1.00 29.47 64 GLU A N 1
ATOM 475 C CA . GLU A 1 64 ? -4.093 -3.041 49.904 1.00 30.34 64 GLU A CA 1
ATOM 476 C C . GLU A 1 64 ? -3.755 -3.485 48.484 1.00 24.11 64 GLU A C 1
ATOM 477 O O . GLU A 1 64 ? -4.606 -4.022 47.778 1.00 26.04 64 GLU A O 1
ATOM 483 N N . PRO A 1 65 ? -2.504 -3.261 48.062 1.00 24.54 65 PRO A N 1
ATOM 484 C CA . PRO A 1 65 ? -2.121 -3.591 46.683 1.00 23.27 65 PRO A CA 1
ATOM 485 C C . PRO A 1 65 ? -2.026 -5.093 46.439 1.00 22.66 65 PRO A C 1
ATOM 486 O O . PRO A 1 65 ? -1.498 -5.838 47.275 1.00 24.62 65 PRO A O 1
ATOM 490 N N . PRO A 1 66 ? -2.548 -5.542 45.298 1.00 21.15 66 PRO A N 1
ATOM 491 C CA . PRO A 1 66 ? -2.371 -6.920 44.849 1.00 23.36 66 PRO A CA 1
ATOM 492 C C . PRO A 1 66 ? -1.033 -7.066 44.133 1.00 25.22 66 PRO A C 1
ATOM 493 O O . PRO A 1 66 ? -0.374 -6.057 43.880 1.00 23.75 66 PRO A O 1
ATOM 497 N N . ASP A 1 67 ? -0.628 -8.291 43.817 1.00 23.66 67 ASP A N 1
ATOM 498 C CA . ASP A 1 67 ? 0.501 -8.474 42.911 1.00 25.00 67 ASP A CA 1
ATOM 499 C C . ASP A 1 67 ? 0.062 -8.082 41.506 1.00 25.79 67 ASP A C 1
ATOM 500 O O . ASP A 1 67 ? 0.840 -7.549 40.712 1.00 23.66 67 ASP A O 1
ATOM 505 N N . LEU A 1 68 ? -1.206 -8.343 41.215 1.00 22.38 68 LEU A N 1
ATOM 506 C CA . LEU A 1 68 ? -1.722 -8.178 39.866 1.00 22.25 68 LEU A CA 1
ATOM 507 C C . LEU A 1 68 ? -3.138 -7.628 39.877 1.00 20.59 68 LEU A C 1
ATOM 508 O O . LEU A 1 68 ? -4.012 -8.145 40.579 1.00 22.32 68 LEU A O 1
ATOM 513 N N . LEU A 1 69 ? -3.341 -6.563 39.112 1.00 21.49 69 LEU A N 1
ATOM 514 C CA . LEU A 1 69 ? -4.672 -6.036 38.847 1.00 18.50 69 LEU A CA 1
ATOM 515 C C . LEU A 1 69 ? -5.051 -6.372 37.412 1.00 16.94 69 LEU A C 1
ATOM 516 O O . LEU A 1 69 ? -4.394 -5.915 36.482 1.00 21.28 69 LEU A O 1
ATOM 521 N N . ILE A 1 70 ? -6.094 -7.174 37.231 1.00 18.10 70 ILE A N 1
ATOM 522 C CA . ILE A 1 70 ? -6.566 -7.487 35.877 1.00 19.31 70 ILE A CA 1
ATOM 523 C C . ILE A 1 70 ? -7.737 -6.591 35.485 1.00 19.64 70 ILE A C 1
ATOM 524 O O . ILE A 1 70 ? -8.748 -6.540 36.187 1.00 20.02 70 ILE A O 1
ATOM 529 N N . LEU A 1 71 ? -7.600 -5.892 34.359 1.00 19.69 71 LEU A N 1
ATOM 530 C CA . LEU A 1 71 ? -8.679 -5.059 33.834 1.00 18.81 71 LEU A CA 1
ATOM 531 C C . LEU A 1 71 ? -9.600 -5.883 32.939 1.00 19.01 71 LEU A C 1
ATOM 532 O O . LEU A 1 71 ? -9.175 -6.406 31.903 1.00 20.84 71 LEU A O 1
ATOM 537 N N . ALA A 1 72 ? -10.860 -5.998 33.344 1.00 18.12 72 ALA A N 1
ATOM 538 C CA . ALA A 1 72 ? -11.824 -6.826 32.636 1.00 18.33 72 ALA A CA 1
ATOM 539 C C . ALA A 1 72 ? -13.164 -6.105 32.475 1.00 19.60 72 ALA A C 1
ATOM 540 O O . ALA A 1 72 ? -14.194 -6.732 32.229 1.00 23.30 72 ALA A O 1
ATOM 542 N N . VAL A 1 73 ? -13.151 -4.783 32.609 1.00 16.71 73 VAL A N 1
ATOM 543 C CA . VAL A 1 73 ? -14.337 -3.995 32.285 1.00 17.52 73 VAL A CA 1
ATOM 544 C C . VAL A 1 73 ? -14.412 -3.759 30.771 1.00 19.67 73 VAL A C 1
ATOM 545 O O . VAL A 1 73 ? -13.444 -4.006 30.055 1.00 22.20 73 VAL A O 1
ATOM 549 N N . LYS A 1 74 ? -15.557 -3.292 30.275 1.00 19.31 74 LYS A N 1
ATOM 550 C CA . LYS A 1 74 ? -15.646 -2.905 28.864 1.00 21.84 74 LYS A CA 1
ATOM 551 C C . LYS A 1 74 ? -14.767 -1.683 28.646 1.00 21.13 74 LYS A C 1
ATOM 552 O O . LYS A 1 74 ? -14.525 -0.925 29.578 1.00 20.21 74 LYS A O 1
ATOM 558 N N . SER A 1 75 ? -14.296 -1.484 27.417 1.00 21.39 75 SER A N 1
ATOM 559 C CA . SER A 1 75 ? -13.336 -0.418 27.148 1.00 21.35 75 SER A CA 1
ATOM 560 C C . SER A 1 75 ? -13.879 0.975 27.461 1.00 25.46 75 SER A C 1
ATOM 561 O O . SER A 1 75 ? -13.113 1.889 27.776 1.00 22.65 75 SER A O 1
ATOM 564 N N . TYR A 1 76 ? -15.196 1.141 27.388 1.00 22.24 76 TYR A N 1
ATOM 565 C CA . TYR A 1 76 ? -15.784 2.443 27.671 1.00 20.90 76 TYR A CA 1
ATOM 566 C C . TYR A 1 76 ? -15.808 2.726 29.172 1.00 21.57 76 TYR A C 1
ATOM 567 O O . TYR A 1 76 ? -16.158 3.830 29.596 1.00 24.38 76 TYR A O 1
ATOM 576 N N . SER A 1 77 ? -15.424 1.731 29.967 1.00 20.16 77 SER A N 1
ATOM 577 C CA . SER A 1 77 ? -15.399 1.877 31.422 1.00 19.73 77 SER A CA 1
ATOM 578 C C . SER A 1 77 ? -13.985 1.991 31.996 1.00 22.91 77 SER A C 1
ATOM 579 O O . SER A 1 77 ? -13.818 2.251 33.185 1.00 20.64 77 SER A O 1
ATOM 582 N N . THR A 1 78 ? -12.980 1.743 31.182 1.00 21.98 78 THR A N 1
ATOM 583 C CA . THR A 1 78 ? -11.633 1.672 31.678 1.00 21.98 78 THR A CA 1
ATOM 584 C C . THR A 1 78 ? -11.157 2.926 32.413 1.00 21.35 78 THR A C 1
ATOM 585 O O . THR A 1 78 ? -10.610 2.821 33.440 1.00 21.37 78 THR A O 1
ATOM 589 N N . LYS A 1 79 ? -11.356 4.091 31.827 1.00 21.38 79 LYS A N 1
ATOM 590 C CA . LYS A 1 79 ? -10.844 5.307 32.407 1.00 22.78 79 LYS A CA 1
ATOM 591 C C . LYS A 1 79 ? -11.412 5.522 33.796 1.00 26.31 79 LYS A C 1
ATOM 592 O O . LYS A 1 79 ? -10.701 5.812 34.705 1.00 25.24 79 LYS A O 1
ATOM 598 N N . THR A 1 80 ? -12.717 5.405 33.926 1.00 24.69 80 THR A N 1
ATOM 599 C CA . THR A 1 80 ? -13.350 5.615 35.210 1.00 24.65 80 THR A CA 1
ATOM 600 C C . THR A 1 80 ? -13.029 4.499 36.186 1.00 23.85 80 THR A C 1
ATOM 601 O O . THR A 1 80 ? -12.865 4.737 37.341 1.00 27.98 80 THR A O 1
ATOM 605 N N . ALA A 1 81 ? -12.970 3.286 35.691 1.00 22.72 81 ALA A N 1
ATOM 606 C CA . ALA A 1 81 ? -12.720 2.144 36.563 1.00 23.05 81 ALA A CA 1
ATOM 607 C C . ALA A 1 81 ? -11.352 2.274 37.218 1.00 22.36 81 ALA A C 1
ATOM 608 O O . ALA A 1 81 ? -11.199 1.992 38.407 1.00 22.76 81 ALA A O 1
ATOM 610 N N . LEU A 1 82 ? -10.366 2.722 36.445 1.00 19.79 82 LEU A N 1
ATOM 611 C CA . LEU A 1 82 ? -9.026 2.955 36.981 1.00 21.46 82 LEU A CA 1
ATOM 612 C C . LEU A 1 82 ? -9.035 4.080 38.014 1.00 23.46 82 LEU A C 1
ATOM 613 O O . LEU A 1 82 ? -8.357 3.993 39.041 1.00 25.21 82 LEU A O 1
ATOM 618 N N . GLU A 1 83 ? -9.797 5.138 37.742 1.00 23.75 83 GLU A N 1
ATOM 619 C CA . GLU A 1 83 ? -9.928 6.231 38.706 1.00 28.01 83 GLU A CA 1
ATOM 620 C C . GLU A 1 83 ? -10.502 5.727 40.025 1.00 30.87 83 GLU A C 1
ATOM 621 O O . GLU A 1 83 ? -10.091 6.169 41.099 1.00 32.51 83 GLU A O 1
ATOM 627 N N . CYS A 1 84 ? -11.448 4.797 39.940 1.00 29.40 84 CYS A N 1
ATOM 628 C CA . CYS A 1 84 ? -12.109 4.262 41.129 1.00 33.51 84 CYS A CA 1
ATOM 629 C C . CYS A 1 84 ? -11.308 3.170 41.836 1.00 29.94 84 CYS A C 1
ATOM 630 O O . CYS A 1 84 ? -11.685 2.728 42.918 1.00 30.33 84 CYS A O 1
ATOM 633 N N . ALA A 1 85 ? -10.211 2.729 41.230 1.00 28.27 85 ALA A N 1
ATOM 634 C CA . ALA A 1 85 ? -9.444 1.620 41.796 1.00 25.53 85 ALA A CA 1
ATOM 635 C C . ALA A 1 85 ? -7.989 1.990 42.057 1.00 25.38 85 ALA A C 1
ATOM 636 O O . ALA A 1 85 ? -7.214 1.165 42.534 1.00 27.28 85 ALA A O 1
ATOM 638 N N . ARG A 1 86 ? -7.625 3.232 41.753 1.00 25.78 86 ARG A N 1
ATOM 639 C CA . ARG A 1 86 ? -6.224 3.645 41.794 1.00 27.52 86 ARG A CA 1
ATOM 640 C C . ARG A 1 86 ? -5.583 3.439 43.161 1.00 29.54 86 ARG A C 1
ATOM 641 O O . ARG A 1 86 ? -4.363 3.317 43.264 1.00 30.65 86 ARG A O 1
ATOM 649 N N . GLN A 1 87 ? -6.409 3.396 44.203 1.00 28.86 87 GLN A N 1
ATOM 650 C CA . GLN A 1 87 ? -5.912 3.233 45.564 1.00 31.39 87 GLN A CA 1
ATOM 651 C C . GLN A 1 87 ? -5.178 1.910 45.760 1.00 31.04 87 GLN A C 1
ATOM 652 O O . GLN A 1 87 ? -4.369 1.779 46.677 1.00 32.80 87 GLN A O 1
ATOM 658 N N . CYS A 1 88 ? -5.454 0.930 44.907 1.00 28.31 88 CYS A N 1
ATOM 659 C CA . CYS A 1 88 ? -4.860 -0.391 45.076 1.00 27.58 88 CYS A CA 1
ATOM 660 C C . CYS A 1 88 ? -3.593 -0.582 44.249 1.00 28.31 88 CYS A C 1
ATOM 661 O O . CYS A 1 88 ? -2.929 -1.613 44.357 1.00 27.94 88 CYS A O 1
ATOM 664 N N . ILE A 1 89 ? -3.251 0.395 43.415 1.00 26.42 89 ILE A N 1
ATOM 665 C CA . ILE A 1 89 ? -2.083 0.236 42.556 1.00 22.94 89 ILE A CA 1
ATOM 666 C C . ILE A 1 89 ? -0.816 0.593 43.332 1.00 27.59 89 ILE A C 1
ATOM 667 O O . ILE A 1 89 ? -0.452 1.761 43.470 1.00 31.83 89 ILE A O 1
ATOM 672 N N . GLY A 1 90 ? -0.160 -0.436 43.853 1.00 25.06 90 GLY A N 1
ATOM 673 C CA . GLY A 1 90 ? 1.043 -0.249 44.636 1.00 27.96 90 GLY A CA 1
ATOM 674 C C . GLY A 1 90 ? 2.276 -0.088 43.771 1.00 28.22 90 GLY A C 1
ATOM 675 O O . GLY A 1 90 ? 2.223 -0.220 42.544 1.00 25.58 90 GLY A O 1
ATOM 676 N N . ARG A 1 91 ? 3.387 0.207 44.434 1.00 30.65 91 ARG A N 1
ATOM 677 C CA . ARG A 1 91 ? 4.682 0.391 43.796 1.00 33.06 91 ARG A CA 1
ATOM 678 C C . ARG A 1 91 ? 5.057 -0.798 42.915 1.00 31.48 91 ARG A C 1
ATOM 679 O O . ARG A 1 91 ? 5.665 -0.630 41.854 1.00 31.33 91 ARG A O 1
ATOM 687 N N . ASN A 1 92 ? 4.669 -1.994 43.343 1.00 27.84 92 ASN A N 1
ATOM 688 C CA . ASN A 1 92 ? 5.056 -3.217 42.641 1.00 27.02 92 ASN A CA 1
ATOM 689 C C . ASN A 1 92 ? 3.891 -3.915 41.939 1.00 27.29 92 ASN A C 1
ATOM 690 O O . ASN A 1 92 ? 4.061 -4.982 41.346 1.00 26.81 92 ASN A O 1
ATOM 695 N N . THR A 1 93 ? 2.710 -3.312 42.005 1.00 24.15 93 THR A N 1
ATOM 696 C CA . THR A 1 93 ? 1.527 -3.877 41.368 1.00 22.45 93 THR A CA 1
ATOM 697 C C . THR A 1 93 ? 1.614 -3.749 39.854 1.00 20.99 93 THR A C 1
ATOM 698 O O . THR A 1 93 ? 1.877 -2.664 39.339 1.00 23.73 93 THR A O 1
ATOM 702 N N . TRP A 1 94 ? 1.389 -4.853 39.154 1.00 20.84 94 TRP A N 1
ATOM 703 C CA . TRP A 1 94 ? 1.252 -4.807 37.704 1.00 22.37 94 TRP A CA 1
ATOM 704 C C . TRP A 1 94 ? -0.212 -4.765 37.292 1.00 23.32 94 TRP A C 1
ATOM 705 O O . TRP A 1 94 ? -1.079 -5.329 37.963 1.00 22.21 94 TRP A O 1
ATOM 716 N N . VAL A 1 95 ? -0.477 -4.092 36.177 1.00 19.28 95 VAL A N 1
ATOM 717 C CA . VAL A 1 95 ? -1.822 -4.030 35.622 1.00 20.30 95 VAL A CA 1
ATOM 718 C C . VAL A 1 95 ? -1.830 -4.780 34.305 1.00 20.07 95 VAL A C 1
ATOM 719 O O . VAL A 1 95 ? -1.031 -4.483 33.426 1.00 22.91 95 VAL A O 1
ATOM 723 N N . LEU A 1 96 ? -2.716 -5.763 34.190 1.00 18.63 96 LEU A N 1
ATOM 724 C CA . LEU A 1 96 ? -2.898 -6.497 32.944 1.00 21.69 96 LEU A CA 1
ATOM 725 C C . LEU A 1 96 ? -4.288 -6.245 32.382 1.00 18.95 96 LEU A C 1
ATOM 726 O O . LEU A 1 96 ? -5.287 -6.417 33.082 1.00 19.99 96 LEU A O 1
ATOM 731 N N . SER A 1 97 ? -4.351 -5.820 31.123 1.00 18.38 97 SER A N 1
ATOM 732 C CA . SER A 1 97 ? -5.626 -5.711 30.429 1.00 21.51 97 SER A CA 1
ATOM 733 C C . SER A 1 97 ? -5.842 -6.925 29.544 1.00 20.57 97 SER A C 1
ATOM 734 O O . SER A 1 97 ? -4.982 -7.256 28.733 1.00 24.27 97 SER A O 1
ATOM 737 N N . ILE A 1 98 ? -6.988 -7.584 29.697 1.00 18.21 98 ILE A N 1
ATOM 738 C CA . ILE A 1 98 ? -7.395 -8.620 28.752 1.00 21.26 98 ILE A CA 1
ATOM 739 C C . ILE A 1 98 ? -8.600 -8.148 27.946 1.00 22.69 98 ILE A C 1
ATOM 740 O O . ILE A 1 98 ? -9.387 -8.954 27.451 1.00 22.37 98 ILE A O 1
ATOM 745 N N . GLN A 1 99 ? -8.713 -6.830 27.804 1.00 18.47 99 GLN A N 1
ATOM 746 C CA . GLN A 1 99 ? -9.841 -6.199 27.134 1.00 19.37 99 GLN A CA 1
ATOM 747 C C . GLN A 1 99 ? -9.668 -6.155 25.626 1.00 21.75 99 GLN A C 1
ATOM 748 O O . GLN A 1 99 ? -8.548 -6.131 25.114 1.00 22.86 99 GLN A O 1
ATOM 754 N N . ASN A 1 100 ? -10.785 -6.125 24.915 1.00 20.74 100 ASN A N 1
ATOM 755 C CA . ASN A 1 100 ? -10.725 -5.848 23.492 1.00 24.25 100 ASN A CA 1
ATOM 756 C C . ASN A 1 100 ? -10.623 -4.338 23.300 1.00 23.12 100 ASN A C 1
ATOM 757 O O . ASN A 1 100 ? -10.700 -3.576 24.264 1.00 23.73 100 ASN A O 1
ATOM 762 N N . GLY A 1 101 ? -10.409 -3.910 22.063 1.00 21.87 101 GLY A N 1
ATOM 763 C CA . GLY A 1 101 ? -10.221 -2.502 21.784 1.00 24.62 101 GLY A CA 1
ATOM 764 C C . GLY A 1 101 ? -8.790 -2.044 21.981 1.00 22.86 101 GLY A C 1
ATOM 765 O O . GLY A 1 101 ? -7.909 -2.821 22.353 1.00 23.05 101 GLY A O 1
ATOM 766 N N . LEU A 1 102 ? -8.560 -0.763 21.730 1.00 20.99 102 LEU A N 1
ATOM 767 C CA . LEU A 1 102 ? -7.224 -0.192 21.801 1.00 17.75 102 LEU A CA 1
ATOM 768 C C . LEU A 1 102 ? -7.186 0.910 22.839 1.00 19.53 102 LEU A C 1
ATOM 769 O O . LEU A 1 102 ? -8.190 1.585 23.061 1.00 19.64 102 LEU A O 1
ATOM 774 N N . GLY A 1 103 ? -6.029 1.089 23.471 1.00 21.33 103 GLY A N 1
ATOM 775 C CA . GLY A 1 103 ? -5.816 2.224 24.351 1.00 20.10 103 GLY A CA 1
ATOM 776 C C . GLY A 1 103 ? -5.948 1.943 25.836 1.00 20.48 103 GLY A C 1
ATOM 777 O O . GLY A 1 103 ? -5.606 2.792 26.658 1.00 23.10 103 GLY A O 1
ATOM 778 N N . ASN A 1 104 ? -6.437 0.762 26.193 1.00 19.50 104 ASN A N 1
ATOM 779 C CA . ASN A 1 104 ? -6.623 0.435 27.607 1.00 17.92 104 ASN A CA 1
ATOM 780 C C . ASN A 1 104 ? -5.301 0.400 28.360 1.00 20.62 104 ASN A C 1
ATOM 781 O O . ASN A 1 104 ? -5.199 0.903 29.477 1.00 19.54 104 ASN A O 1
ATOM 786 N N . GLU A 1 105 ? -4.287 -0.193 27.741 1.00 19.65 105 GLU A N 1
ATOM 787 C CA . GLU A 1 105 ? -2.968 -0.270 28.348 1.00 21.48 105 GLU A CA 1
ATOM 788 C C . GLU A 1 105 ? -2.395 1.133 28.529 1.00 22.08 105 GLU A C 1
ATOM 789 O O . GLU A 1 105 ? -1.735 1.412 29.524 1.00 23.75 105 GLU A O 1
ATOM 795 N N . GLU A 1 106 ? -2.657 2.017 27.568 1.00 21.19 106 GLU A N 1
ATOM 796 C CA . GLU A 1 106 ? -2.204 3.403 27.679 1.00 22.90 106 GLU A CA 1
ATOM 797 C C . GLU A 1 106 ? -2.848 4.111 28.870 1.00 22.93 106 GLU A C 1
ATOM 798 O O . GLU A 1 106 ? -2.202 4.898 29.559 1.00 23.21 106 GLU A O 1
ATOM 804 N N . LEU A 1 107 ? -4.128 3.844 29.098 1.00 21.76 107 LEU A N 1
ATOM 805 C CA . LEU A 1 107 ? -4.814 4.399 30.259 1.00 22.56 107 LEU A CA 1
ATOM 806 C C . LEU A 1 107 ? -4.160 3.911 31.547 1.00 25.33 107 LEU A C 1
ATOM 807 O O . LEU A 1 107 ? -3.957 4.682 32.481 1.00 25.17 107 LEU A O 1
ATOM 812 N N . ALA A 1 108 ? -3.823 2.628 31.595 1.00 23.69 108 ALA A N 1
ATOM 813 C CA . ALA A 1 108 ? -3.194 2.067 32.786 1.00 23.30 108 ALA A CA 1
ATOM 814 C C . ALA A 1 108 ? -1.809 2.662 33.030 1.00 24.49 108 ALA A C 1
ATOM 815 O O . ALA A 1 108 ? -1.381 2.814 34.178 1.00 23.64 108 ALA A O 1
ATOM 817 N N . LEU A 1 109 ? -1.112 2.998 31.948 1.00 26.49 109 LEU A N 1
ATOM 818 C CA . LEU A 1 109 ? 0.236 3.547 32.044 1.00 27.12 109 LEU A CA 1
ATOM 819 C C . LEU A 1 109 ? 0.273 4.915 32.709 1.00 26.29 109 LEU A C 1
ATOM 820 O O . LEU A 1 109 ? 1.336 5.376 33.116 1.00 26.92 109 LEU A O 1
ATOM 825 N N . LYS A 1 110 ? -0.877 5.556 32.812 1.00 26.21 110 LYS A N 1
ATOM 826 C CA . LYS A 1 110 ? -0.968 6.816 33.514 1.00 32.02 110 LYS A CA 1
ATOM 827 C C . LYS A 1 110 ? -0.695 6.617 34.991 1.00 32.23 110 LYS A C 1
ATOM 828 O O . LYS A 1 110 ? -0.325 7.522 35.662 1.00 33.88 110 LYS A O 1
ATOM 834 N N . TYR A 1 111 ? -0.937 5.424 35.489 1.00 28.01 111 TYR A N 1
ATOM 835 C CA . TYR A 1 111 ? -0.874 5.138 36.918 1.00 28.65 111 TYR A CA 1
ATOM 836 C C . TYR A 1 111 ? 0.398 4.400 37.322 1.00 28.23 111 TYR A C 1
ATOM 837 O O . TYR A 1 111 ? 0.857 4.518 38.459 1.00 30.01 111 TYR A O 1
ATOM 846 N N . THR A 1 112 ? 0.962 3.636 36.391 1.00 26.22 112 THR A N 1
ATOM 847 C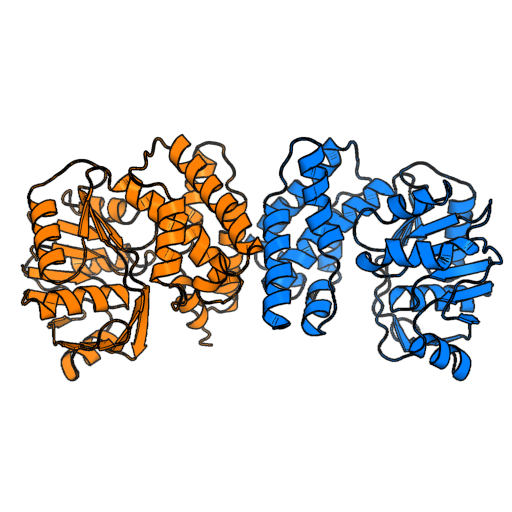 CA . THR A 1 112 ? 2.157 2.847 36.674 1.00 29.28 112 THR A CA 1
ATOM 848 C C . THR A 1 112 ? 2.851 2.416 35.390 1.00 26.72 112 THR A C 1
ATOM 849 O O . THR A 1 112 ? 2.202 2.263 34.357 1.00 25.68 112 THR A O 1
ATOM 853 N N . PRO A 1 113 ? 4.179 2.233 35.447 1.00 28.82 113 PRO A N 1
ATOM 854 C CA . PRO A 1 113 ? 4.922 1.694 34.305 1.00 30.97 113 PRO A CA 1
ATOM 855 C C . PRO A 1 113 ? 4.756 0.177 34.193 1.00 29.50 113 PRO A C 1
ATOM 856 O O . PRO A 1 113 ? 5.099 -0.421 33.168 1.00 29.28 113 PRO A O 1
ATOM 860 N N . ASN A 1 114 ? 4.226 -0.434 35.247 1.00 28.19 114 ASN A N 1
ATOM 861 C CA . ASN A 1 114 ? 4.084 -1.882 35.312 1.00 26.57 114 ASN A CA 1
ATOM 862 C C . ASN A 1 114 ? 2.794 -2.357 34.649 1.00 24.14 114 ASN A C 1
ATOM 863 O O . ASN A 1 114 ? 1.847 -2.779 35.313 1.00 23.44 114 ASN A O 1
ATOM 868 N N . VAL A 1 115 ? 2.757 -2.295 33.339 1.00 23.61 115 VAL A N 1
ATOM 869 C CA . VAL A 1 115 ? 1.567 -2.647 32.589 1.00 21.95 115 VAL A CA 1
ATOM 870 C C . VAL A 1 115 ? 1.827 -3.774 31.628 1.00 24.15 115 VAL A C 1
ATOM 871 O O . VAL A 1 115 ? 2.799 -3.758 30.981 1.00 23.61 115 VAL A O 1
ATOM 875 N N . MET A 1 116 ? 0.954 -4.753 31.587 1.00 22.10 116 MET A N 1
ATOM 876 C CA . MET A 1 116 ? 0.990 -5.734 30.539 1.00 23.24 116 MET A CA 1
ATOM 877 C C . MET A 1 116 ? -0.259 -5.713 29.688 1.00 23.25 116 MET A C 1
ATOM 878 O O . MET A 1 116 ? -1.319 -5.398 30.141 1.00 22.91 116 MET A O 1
ATOM 883 N N . GLY A 1 117 ? -0.080 -6.051 28.427 1.00 21.80 117 GLY A N 1
ATOM 884 C CA . GLY A 1 117 ? -1.203 -6.253 27.542 1.00 21.84 117 GLY A CA 1
ATOM 885 C C . GLY A 1 117 ? -1.563 -7.687 27.303 1.00 22.57 117 GLY A C 1
ATOM 886 O O . GLY A 1 117 ? -0.695 -8.502 27.231 1.00 24.24 117 GLY A O 1
ATOM 887 N N . GLY A 1 118 ? -2.844 -7.982 27.157 1.00 20.85 118 GLY A N 1
ATOM 888 C CA . GLY A 1 118 ? -3.259 -9.352 26.940 1.00 24.14 118 GLY A CA 1
ATOM 889 C C . GLY A 1 118 ? -4.407 -9.496 25.961 1.00 23.24 118 GLY A C 1
ATOM 890 O O . GLY A 1 118 ? -5.239 -8.595 25.814 1.00 22.20 118 GLY A O 1
ATOM 891 N N . VAL A 1 119 ? -4.437 -10.640 25.286 1.00 22.09 119 VAL A N 1
ATOM 892 C CA . VAL A 1 119 ? -5.551 -11.029 24.430 1.00 24.32 119 VAL A CA 1
ATOM 893 C C . VAL A 1 119 ? -5.966 -12.449 24.801 1.00 25.13 119 VAL A C 1
ATOM 894 O O . VAL A 1 119 ? -5.115 -13.319 24.976 1.00 26.50 119 VAL A O 1
ATOM 898 N N . THR A 1 120 ? -7.264 -12.689 24.936 1.00 25.07 120 THR A N 1
ATOM 899 C CA . THR A 1 120 ? -7.732 -14.048 25.185 1.00 25.05 120 THR A CA 1
ATOM 900 C C . THR A 1 120 ? -8.786 -14.464 24.170 1.00 27.20 120 THR A C 1
ATOM 901 O O . THR A 1 120 ? -9.604 -13.649 23.740 1.00 26.61 120 THR A O 1
ATOM 905 N N . THR A 1 121 ? -8.749 -15.734 23.779 1.00 26.53 121 THR A N 1
ATOM 906 C CA . THR A 1 121 ? -9.764 -16.279 22.886 1.00 29.02 121 THR A CA 1
ATOM 907 C C . THR A 1 121 ? -10.670 -17.242 23.641 1.00 27.52 121 THR A C 1
ATOM 908 O O . THR A 1 121 ? -11.451 -17.980 23.041 1.00 30.62 121 THR A O 1
ATOM 912 N N . ASN A 1 122 ? -10.558 -17.235 24.966 1.00 26.70 122 ASN A N 1
ATOM 913 C CA . ASN A 1 122 ? -11.580 -17.842 25.800 1.00 25.63 122 ASN A CA 1
ATOM 914 C C . ASN A 1 122 ? -12.901 -17.129 25.554 1.00 30.59 122 ASN A C 1
ATOM 915 O O . ASN A 1 122 ? -12.919 -15.924 25.296 1.00 31.03 122 ASN A O 1
ATOM 920 N N . GLY A 1 123 ? -14.002 -17.868 25.628 1.00 29.42 123 GLY A N 1
ATOM 921 C CA . GLY A 1 123 ? -15.323 -17.280 25.498 1.00 29.53 123 GLY A CA 1
ATOM 922 C C . GLY A 1 123 ? -16.108 -17.464 26.780 1.00 30.42 123 GLY A C 1
ATOM 923 O O . GLY A 1 123 ? -16.131 -18.558 27.345 1.00 28.12 123 GLY A O 1
ATOM 924 N N . ALA A 1 124 ? -16.742 -16.397 27.256 1.00 27.35 124 ALA A N 1
ATOM 925 C CA . ALA A 1 124 ? -17.490 -16.476 28.502 1.00 27.52 124 ALA A CA 1
ATOM 926 C C . ALA A 1 124 ? -18.748 -15.623 28.461 1.00 28.16 124 ALA A C 1
ATOM 927 O O . ALA A 1 124 ? -18.808 -14.611 27.761 1.00 26.89 124 ALA A O 1
ATOM 929 N N . MET A 1 125 ? -19.755 -16.045 29.215 1.00 25.96 125 MET A N 1
ATOM 930 C CA A MET A 1 125 ? -20.989 -15.282 29.331 0.50 27.95 125 MET A CA 1
ATOM 931 C CA B MET A 1 125 ? -20.991 -15.284 29.331 0.50 27.95 125 MET A CA 1
ATOM 932 C C . MET A 1 125 ? -21.591 -15.416 30.724 1.00 27.75 125 MET A C 1
ATOM 933 O O . MET A 1 125 ? -21.934 -16.515 31.160 1.00 29.33 125 MET A O 1
ATOM 942 N N . LEU A 1 126 ? -21.708 -14.290 31.422 1.00 26.62 126 LEU A N 1
ATOM 943 C CA . LEU A 1 126 ? -22.377 -14.270 32.713 1.00 27.74 126 LEU A CA 1
ATOM 944 C C . LEU A 1 126 ? -23.877 -14.350 32.460 1.00 32.48 126 LEU A C 1
ATOM 945 O O . LEU A 1 126 ? -24.490 -13.380 32.016 1.00 34.98 126 LEU A O 1
ATOM 950 N N . VAL A 1 127 ? -24.464 -15.514 32.726 1.00 35.22 127 VAL A N 1
ATOM 951 C CA . VAL A 1 127 ? -25.862 -15.760 32.383 1.00 37.50 127 VAL A CA 1
ATOM 952 C C . VAL A 1 127 ? -26.799 -15.406 33.535 1.00 38.16 127 VAL A C 1
ATOM 953 O O . VAL A 1 127 ? -27.973 -15.104 33.329 1.00 41.17 127 VAL A O 1
ATOM 957 N N . GLU A 1 128 ? -26.267 -15.458 34.748 1.00 36.99 128 GLU A N 1
ATOM 958 C CA . GLU A 1 128 ? -26.978 -15.018 35.939 1.00 37.48 128 GLU A CA 1
ATOM 959 C C . GLU A 1 128 ? -25.941 -14.473 36.907 1.00 35.31 128 GLU A C 1
ATOM 960 O O . GLU A 1 128 ? -24.759 -14.787 36.780 1.00 34.00 128 GLU A O 1
ATOM 966 N N . TRP A 1 129 ? -26.360 -13.652 37.864 1.00 36.36 129 TRP A N 1
ATOM 967 C CA . TRP A 1 129 ? -25.421 -13.194 38.878 1.00 35.05 129 TRP A CA 1
ATOM 968 C C . TRP A 1 129 ? -24.821 -14.413 39.574 1.00 34.14 129 TRP A C 1
ATOM 969 O O . TRP A 1 129 ? -25.542 -15.250 40.110 1.00 33.77 129 TRP A O 1
ATOM 980 N N . GLY A 1 130 ? -23.498 -14.521 39.532 1.00 32.52 130 GLY A N 1
ATOM 981 C CA . GLY A 1 130 ? -22.805 -15.616 40.181 1.00 32.25 130 GLY A CA 1
ATOM 982 C C . GLY A 1 130 ? -22.709 -16.881 39.348 1.00 32.95 130 GLY A C 1
ATOM 983 O O . GLY A 1 130 ? -22.207 -17.897 39.827 1.00 33.47 130 GLY A O 1
ATOM 984 N N . LYS A 1 131 ? -23.185 -16.830 38.105 1.00 29.32 131 LYS A N 1
ATOM 985 C CA . LYS A 1 131 ? -23.128 -18.003 37.232 1.00 31.78 131 LYS A CA 1
ATOM 986 C C . LYS A 1 131 ? -22.588 -17.662 35.847 1.00 31.17 131 LYS A C 1
ATOM 987 O O . LYS A 1 131 ? -23.250 -16.983 35.064 1.00 31.25 131 LYS A O 1
ATOM 993 N N . VAL A 1 132 ? -21.385 -18.141 35.546 1.00 28.54 132 VAL A N 1
ATOM 994 C CA . VAL A 1 132 ? -20.748 -17.809 34.277 1.00 26.64 132 VAL A CA 1
ATOM 995 C C . VAL A 1 132 ? -20.524 -19.044 33.412 1.00 30.48 132 VAL A C 1
ATOM 996 O O . VAL A 1 132 ? -20.015 -20.075 33.864 1.00 30.22 132 VAL A O 1
ATOM 1000 N N . LEU A 1 133 ? -20.940 -18.929 32.157 1.00 25.08 133 LEU A N 1
ATOM 1001 C CA . LEU A 1 133 ? -20.733 -19.972 31.174 1.00 28.33 133 LEU A CA 1
ATOM 1002 C C . LEU A 1 133 ? -19.340 -19.863 30.574 1.00 27.70 133 LEU A C 1
ATOM 1003 O O . LEU A 1 133 ? -18.966 -18.821 30.037 1.00 29.39 133 LEU A O 1
ATOM 1008 N N . TRP A 1 134 ? -18.564 -20.934 30.693 1.00 27.58 134 TRP A N 1
ATOM 1009 C CA . TRP A 1 134 ? -17.324 -21.051 29.944 1.00 29.51 134 TRP A CA 1
ATOM 1010 C C . TRP A 1 134 ? -17.707 -21.601 28.577 1.00 29.56 134 TRP A C 1
ATOM 1011 O O . TRP A 1 134 ? -17.821 -22.810 28.395 1.00 30.89 134 TRP A O 1
ATOM 1022 N N . ALA A 1 135 ? -17.932 -20.695 27.630 1.00 29.57 135 ALA A N 1
ATOM 1023 C CA . ALA A 1 135 ? -18.551 -21.036 26.355 1.00 31.01 135 ALA A CA 1
ATOM 1024 C C . ALA A 1 135 ? -17.585 -21.725 25.398 1.00 30.12 135 ALA A C 1
ATOM 1025 O O . ALA A 1 135 ? -17.988 -22.569 24.601 1.00 30.82 135 ALA A O 1
ATOM 1027 N N . GLY A 1 136 ? -16.314 -21.349 25.473 1.00 31.63 136 GLY A N 1
ATOM 1028 C CA . GLY A 1 136 ? -15.300 -21.921 24.610 1.00 32.45 136 GLY A CA 1
ATOM 1029 C C . GLY A 1 136 ? -13.909 -21.750 25.184 1.00 32.45 136 GLY A C 1
ATOM 1030 O O . GLY A 1 136 ? -13.593 -20.709 25.765 1.00 33.39 136 GLY A O 1
ATOM 1031 N N . LYS A 1 137 ? -13.076 -22.775 25.029 1.00 33.69 137 LYS A N 1
ATOM 1032 C CA . LYS A 1 137 ? -11.692 -22.689 25.477 1.00 32.71 137 LYS A CA 1
ATOM 1033 C C . LYS A 1 137 ? -10.805 -22.156 24.361 1.00 35.06 137 LYS A C 1
ATOM 1034 O O . LYS A 1 137 ? -10.984 -22.499 23.193 1.00 37.13 137 LYS A O 1
ATOM 1040 N N . GLY A 1 138 ? -9.854 -21.305 24.722 1.00 35.20 138 GLY A N 1
ATOM 1041 C CA . GLY A 1 138 ? -8.938 -20.739 23.752 1.00 38.12 138 GLY A CA 1
ATOM 1042 C C . GLY A 1 138 ? -7.642 -20.301 24.402 1.00 39.64 138 GLY A C 1
ATOM 1043 O O . GLY A 1 138 ? -7.500 -20.359 25.623 1.00 41.73 138 GLY A O 1
ATOM 1044 N N . ILE A 1 139 ? -6.699 -19.850 23.584 1.00 38.35 139 ILE A N 1
ATOM 1045 C CA . ILE A 1 139 ? -5.400 -19.410 24.080 1.00 37.13 139 ILE A CA 1
ATOM 1046 C C . ILE A 1 139 ? -5.443 -17.989 24.638 1.00 32.38 139 ILE A C 1
ATOM 1047 O O . ILE A 1 139 ? -6.266 -17.166 24.229 1.00 30.32 139 ILE A O 1
ATOM 1052 N N . THR A 1 140 ? -4.554 -17.707 25.582 1.00 27.24 140 THR A N 1
ATOM 1053 C CA . THR A 1 140 ? -4.386 -16.354 26.092 1.00 25.87 140 THR A CA 1
ATOM 1054 C C . THR A 1 140 ? -2.943 -15.924 25.859 1.00 27.24 140 THR A C 1
ATOM 1055 O O . THR A 1 140 ? -2.011 -16.685 26.120 1.00 30.57 140 THR A O 1
ATOM 1059 N N . VAL A 1 141 ? -2.761 -14.716 25.338 1.00 24.65 141 VAL A N 1
ATOM 1060 C CA . VAL A 1 141 ? -1.426 -14.181 25.106 1.00 23.46 141 VAL A CA 1
ATOM 1061 C C . VAL A 1 141 ? -1.211 -12.909 25.917 1.00 24.19 141 VAL A C 1
ATOM 1062 O O . VAL A 1 141 ? -2.032 -11.999 25.870 1.00 24.42 141 VAL A O 1
ATOM 1066 N N . ILE A 1 142 ? -0.119 -12.857 26.677 1.00 23.52 142 ILE A N 1
ATOM 1067 C CA . ILE A 1 142 ? 0.189 -11.680 27.492 1.00 22.50 142 ILE A CA 1
ATOM 1068 C C . ILE A 1 142 ? 1.631 -11.241 27.277 1.00 22.13 142 ILE A C 1
ATOM 1069 O O . ILE A 1 142 ? 2.481 -12.045 26.912 1.00 24.31 142 ILE A O 1
ATOM 1074 N N . GLY A 1 143 ? 1.911 -9.962 27.502 1.00 23.37 143 GLY A N 1
ATOM 1075 C CA . GLY A 1 143 ? 3.279 -9.486 27.412 1.00 24.71 143 GLY A CA 1
ATOM 1076 C C . GLY A 1 143 ? 3.458 -8.100 27.994 1.00 24.80 143 GLY A C 1
ATOM 1077 O O . GLY A 1 143 ? 2.493 -7.354 28.138 1.00 23.02 143 GLY A O 1
ATOM 1078 N N . ARG A 1 144 ? 4.699 -7.758 28.329 1.00 25.44 144 ARG A N 1
ATOM 1079 C CA . ARG A 1 144 ? 5.025 -6.410 28.775 1.00 26.93 144 ARG A CA 1
ATOM 1080 C C . ARG A 1 144 ? 4.614 -5.406 27.707 1.00 26.33 144 ARG A C 1
ATOM 1081 O O . ARG A 1 144 ? 4.947 -5.574 26.538 1.00 24.35 144 ARG A O 1
ATOM 1089 N N . TYR A 1 145 ? 3.889 -4.368 28.107 1.00 23.77 145 TYR A N 1
ATOM 1090 C CA . TYR A 1 145 ? 3.383 -3.400 27.143 1.00 23.50 145 TYR A CA 1
ATOM 1091 C C . TYR A 1 145 ? 4.299 -2.180 27.021 1.00 25.83 145 TYR A C 1
ATOM 1092 O O . TYR A 1 145 ? 4.735 -1.621 28.028 1.00 29.46 145 TYR A O 1
ATOM 1101 N N . PRO A 1 146 ? 4.587 -1.752 25.780 1.00 25.26 146 PRO A N 1
ATOM 1102 C CA . PRO A 1 146 ? 4.072 -2.312 24.525 1.00 24.82 146 PRO A CA 1
ATOM 1103 C C . PRO A 1 146 ? 4.870 -3.502 24.006 1.00 26.00 146 PRO A C 1
ATOM 1104 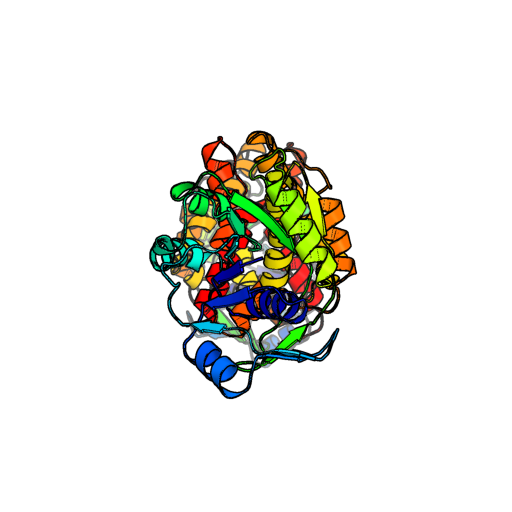O O . PRO A 1 146 ? 4.325 -4.321 23.261 1.00 26.17 146 PRO A O 1
ATOM 1108 N N . THR A 1 147 ? 6.145 -3.583 24.372 1.00 26.49 147 THR A N 1
ATOM 1109 C CA . THR A 1 147 ? 7.013 -4.665 23.906 1.00 29.65 147 THR A CA 1
ATOM 1110 C C . THR A 1 147 ? 8.006 -5.064 24.992 1.00 31.36 147 THR A C 1
ATOM 1111 O O . THR A 1 147 ? 8.085 -4.422 26.041 1.00 32.25 147 THR A O 1
ATOM 1115 N N . GLY A 1 148 ? 8.761 -6.125 24.728 1.00 33.07 148 GLY A N 1
ATOM 1116 C CA . GLY A 1 148 ? 9.807 -6.577 25.625 1.00 34.76 148 GLY A CA 1
ATOM 1117 C C . GLY A 1 148 ? 9.353 -7.648 26.597 1.00 31.88 148 GLY A C 1
ATOM 1118 O O . GLY A 1 148 ? 8.315 -8.280 26.414 1.00 30.45 148 GLY A O 1
ATOM 1119 N N . ARG A 1 149 ? 10.135 -7.853 27.649 1.00 35.15 149 ARG A N 1
ATOM 1120 C CA . ARG A 1 149 ? 9.810 -8.888 28.615 1.00 34.53 149 ARG A CA 1
ATOM 1121 C C . ARG A 1 149 ? 10.107 -8.440 30.040 1.00 33.22 149 ARG A C 1
ATOM 1122 O O . ARG A 1 149 ? 10.802 -7.449 30.263 1.00 31.82 149 ARG A O 1
ATOM 1130 N N . ASP A 1 150 ? 9.571 -9.185 30.996 1.00 31.15 150 ASP A N 1
ATOM 1131 C CA . ASP A 1 150 ? 9.839 -8.946 32.406 1.00 32.19 150 ASP A CA 1
ATOM 1132 C C . ASP A 1 150 ? 9.578 -10.230 33.178 1.00 32.04 150 ASP A C 1
ATOM 1133 O O . ASP A 1 150 ? 8.641 -10.963 32.867 1.00 30.82 150 ASP A O 1
ATOM 1138 N N . ASP A 1 151 ? 10.409 -10.499 34.179 1.00 34.09 151 ASP A N 1
ATOM 1139 C CA . ASP A 1 151 ? 10.251 -11.685 35.011 1.00 35.17 151 ASP A CA 1
ATOM 1140 C C . ASP A 1 151 ? 8.825 -11.858 35.533 1.00 33.45 151 ASP A C 1
ATOM 1141 O O . ASP A 1 151 ? 8.328 -12.979 35.636 1.00 35.60 151 ASP A O 1
ATOM 1146 N N . PHE A 1 152 ? 8.164 -10.756 35.870 1.00 32.07 152 PHE A N 1
ATOM 1147 C CA . PHE A 1 152 ? 6.836 -10.874 36.456 1.00 34.57 152 PHE A CA 1
ATOM 1148 C C . PHE A 1 152 ? 5.786 -11.300 35.434 1.00 31.23 152 PHE A C 1
ATOM 1149 O O . PHE A 1 152 ? 4.822 -11.986 35.779 1.00 29.07 152 PHE A O 1
ATOM 1157 N N . VAL A 1 153 ? 5.959 -10.889 34.182 1.00 31.18 153 VAL A N 1
ATOM 1158 C CA . VAL A 1 153 ? 5.071 -11.351 33.124 1.00 29.54 153 VAL A CA 1
ATOM 1159 C C . VAL A 1 153 ? 5.187 -12.869 33.017 1.00 29.25 153 VAL A C 1
ATOM 1160 O O . VAL A 1 153 ? 4.180 -13.574 32.931 1.00 30.99 153 VAL A O 1
ATOM 1164 N N . ASP A 1 154 ? 6.408 -13.374 33.032 1.00 29.86 154 ASP A N 1
ATOM 1165 C CA . ASP A 1 154 ? 6.621 -14.815 33.073 1.00 31.89 154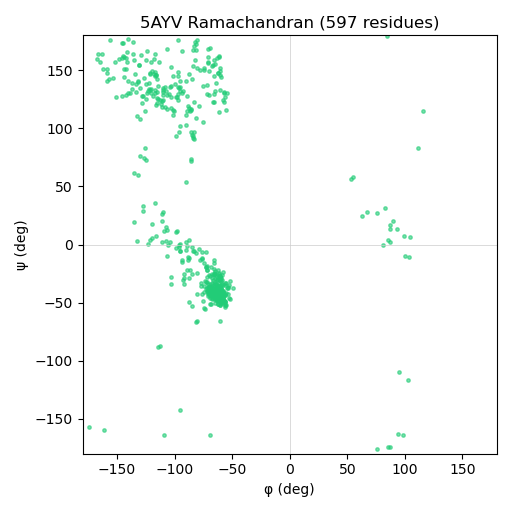 ASP A CA 1
ATOM 1166 C C . ASP A 1 154 ? 5.933 -15.513 34.221 1.00 32.03 154 ASP A C 1
ATOM 1167 O O . ASP A 1 154 ? 5.375 -16.536 34.040 1.00 34.71 154 ASP A O 1
ATOM 1172 N N . GLU A 1 155 ? 5.968 -14.923 35.411 1.00 34.62 155 GLU A N 1
ATOM 1173 C CA . GLU A 1 155 ? 5.288 -15.483 36.575 1.00 34.38 155 GLU A CA 1
ATOM 1174 C C . GLU A 1 155 ? 3.803 -15.526 36.398 1.00 32.35 155 GLU A C 1
ATOM 1175 O O . GLU A 1 155 ? 3.189 -16.476 36.705 1.00 31.83 155 GLU A O 1
ATOM 1181 N N . VAL A 1 156 ? 3.241 -14.436 35.912 1.00 28.62 156 VAL A N 1
ATOM 1182 C CA . VAL A 1 156 ? 1.824 -14.378 35.686 1.00 26.98 156 VAL A CA 1
ATOM 1183 C C . VAL A 1 156 ? 1.416 -15.483 34.744 1.00 27.22 156 VAL A C 1
ATOM 1184 O O . VAL A 1 156 ? 0.475 -16.161 34.961 1.00 29.09 156 VAL A O 1
ATOM 1188 N N . ALA A 1 157 ? 2.173 -15.629 33.683 1.00 29.86 157 ALA A N 1
ATOM 1189 C CA . ALA A 1 157 ? 1.915 -16.693 32.743 1.00 29.22 157 ALA A CA 1
ATOM 1190 C C . ALA A 1 157 ? 1.933 -18.062 33.392 1.00 30.48 157 ALA A C 1
ATOM 1191 O O . ALA A 1 157 ? 1.096 -18.832 33.114 1.00 30.85 157 ALA A O 1
ATOM 1193 N N . SER A 1 158 ? 2.873 -18.317 34.292 1.00 32.16 158 SER A N 1
ATOM 1194 C CA . SER A 1 158 ? 2.879 -19.613 34.980 1.00 35.49 158 SER A CA 1
ATOM 1195 C C . SER A 1 158 ? 1.703 -19.772 35.871 1.00 34.98 158 SER A C 1
ATOM 1196 O O . SER A 1 158 ? 1.143 -20.811 35.943 1.00 35.18 158 SER A O 1
ATOM 1199 N N . VAL A 1 159 ? 1.348 -18.706 36.570 1.00 32.26 159 VAL A N 1
ATOM 1200 C CA . VAL A 1 159 ? 0.165 -18.804 37.415 1.00 33.71 159 VAL A CA 1
ATOM 1201 C C . VAL A 1 159 ? -1.076 -19.107 36.581 1.00 33.16 159 VAL A C 1
ATOM 1202 O O . VAL A 1 159 ? -1.863 -19.987 36.933 1.00 32.92 159 VAL A O 1
ATOM 1206 N N . PHE A 1 160 ? -1.217 -18.390 35.472 1.00 29.47 160 PHE A N 1
ATOM 1207 C CA . PHE A 1 160 ? -2.315 -18.624 34.576 1.00 28.09 160 PHE A CA 1
ATOM 1208 C C . PHE A 1 160 ? -2.358 -20.091 34.096 1.00 30.21 160 PHE A C 1
ATOM 1209 O O . PHE A 1 160 ? -3.341 -20.727 34.167 1.00 34.90 160 PHE A O 1
ATOM 1217 N N . ASN A 1 161 ? -1.250 -20.559 33.596 1.00 31.72 161 ASN A N 1
ATOM 1218 C CA . ASN A 1 161 ? -1.184 -21.926 33.083 1.00 34.26 161 ASN A CA 1
ATOM 1219 C C . ASN A 1 161 ? -1.528 -22.963 34.149 1.00 37.38 161 ASN A C 1
ATOM 1220 O O . ASN A 1 161 ? -2.263 -23.840 33.885 1.00 37.82 161 ASN A O 1
ATOM 1225 N N . GLU A 1 162 ? -1.011 -22.804 35.359 1.00 38.13 162 GLU A N 1
ATOM 1226 C CA . GLU A 1 162 ? -1.370 -23.697 36.462 1.00 40.95 162 GLU A CA 1
ATOM 1227 C C . GLU A 1 162 ? -2.823 -23.695 36.799 1.00 39.17 162 GLU A C 1
ATOM 1228 O O . GLU A 1 162 ? -3.315 -24.652 37.268 1.00 41.29 162 GLU A O 1
ATOM 1234 N N . ALA A 1 163 ? -3.515 -22.595 36.555 1.00 35.43 163 ALA A N 1
ATOM 1235 C CA . ALA A 1 163 ? -4.942 -22.539 36.791 1.00 36.87 163 ALA A CA 1
ATOM 1236 C C . ALA A 1 163 ? -5.785 -23.050 35.667 1.00 37.88 163 ALA A C 1
ATOM 1237 O O . ALA A 1 163 ? -6.961 -23.074 35.745 1.00 38.66 163 ALA A O 1
ATOM 1239 N N . GLY A 1 164 ? -5.158 -23.451 34.590 1.00 35.19 164 GLY A N 1
ATOM 1240 C CA . GLY A 1 164 ? -5.921 -23.951 33.464 1.00 36.69 164 GLY A CA 1
ATOM 1241 C C . GLY A 1 164 ? -6.239 -22.873 32.450 1.00 36.00 164 GLY A C 1
ATOM 1242 O O . GLY A 1 164 ? -7.082 -23.060 31.574 1.00 38.32 164 GLY A O 1
ATOM 1243 N N . ILE A 1 165 ? -5.570 -21.733 32.575 1.00 33.02 165 ILE A N 1
ATOM 1244 C CA . ILE A 1 165 ? -5.667 -20.685 31.565 1.00 32.87 165 ILE A CA 1
ATOM 1245 C C . ILE A 1 165 ? -4.460 -20.782 30.635 1.00 30.53 165 ILE A C 1
ATOM 1246 O O . ILE A 1 165 ? -3.400 -20.230 30.928 1.00 32.77 165 ILE A O 1
ATOM 1251 N N . ASP A 1 166 ? -4.619 -21.505 29.528 1.00 33.78 166 ASP A N 1
ATOM 1252 C CA . ASP A 1 166 ? -3.530 -21.700 28.573 1.00 35.35 166 ASP A CA 1
ATOM 1253 C C . ASP A 1 166 ? -2.982 -20.361 28.096 1.00 34.58 166 ASP A C 1
ATOM 1254 O O . ASP A 1 166 ? -3.693 -19.582 27.456 1.00 33.35 166 ASP A O 1
ATOM 1259 N N . THR A 1 167 ? -1.718 -20.093 28.418 1.00 33.86 167 THR A N 1
ATOM 1260 C CA . THR A 1 167 ? -1.153 -18.757 28.228 1.00 32.62 167 THR A CA 1
ATOM 1261 C C . THR A 1 167 ? 0.254 -18.784 27.636 1.00 33.70 167 THR A C 1
ATOM 1262 O O . THR A 1 167 ? 1.114 -19.547 28.075 1.00 34.72 167 THR A O 1
ATOM 1266 N N . SER A 1 168 ? 0.474 -17.939 26.635 1.00 29.69 168 SER A N 1
ATOM 1267 C CA . SER A 1 168 ? 1.787 -17.760 26.036 1.00 30.82 168 SER A CA 1
ATOM 1268 C C . SER A 1 168 ? 2.269 -16.337 26.271 1.00 32.09 168 SER A C 1
ATOM 1269 O O . SER A 1 168 ? 1.468 -15.399 26.290 1.00 29.16 168 SER A O 1
ATOM 1272 N N . VAL A 1 169 ? 3.578 -16.182 26.446 1.00 32.23 169 VAL A N 1
ATOM 1273 C CA . VAL A 1 169 ? 4.172 -14.860 26.618 1.00 30.39 169 VAL A CA 1
ATOM 1274 C C . VAL A 1 169 ? 4.694 -14.315 25.287 1.00 29.23 169 VAL A C 1
ATOM 1275 O O . VAL A 1 169 ? 5.385 -15.013 24.542 1.00 31.28 169 VAL A O 1
ATOM 1279 N N . THR A 1 170 ? 4.356 -13.064 24.994 1.00 27.72 170 THR A N 1
ATOM 1280 C CA . THR A 1 170 ? 4.841 -12.401 23.790 1.00 29.07 170 THR A CA 1
ATOM 1281 C C . THR A 1 170 ? 5.695 -11.191 24.151 1.00 28.48 170 THR A C 1
ATOM 1282 O O . THR A 1 170 ? 5.446 -10.526 25.158 1.00 28.07 170 THR A O 1
ATOM 1286 N N . GLU A 1 171 ? 6.700 -10.906 23.329 1.00 29.85 171 GLU A N 1
ATOM 1287 C CA . GLU A 1 171 ? 7.488 -9.693 23.509 1.00 29.70 171 GLU A CA 1
ATOM 1288 C C . GLU A 1 171 ? 6.995 -8.589 22.566 1.00 28.47 171 GLU A C 1
ATOM 1289 O O . GLU A 1 171 ? 7.634 -7.548 22.426 1.00 29.68 171 GLU A O 1
ATOM 1295 N N . ASN A 1 172 ? 5.840 -8.827 21.951 1.00 27.80 172 ASN A N 1
ATOM 1296 C CA . ASN A 1 172 ? 5.185 -7.849 21.082 1.00 27.41 172 ASN A CA 1
ATOM 1297 C C . ASN A 1 172 ? 3.698 -7.714 21.432 1.00 25.82 172 ASN A C 1
ATOM 1298 O O . ASN A 1 172 ? 2.818 -7.968 20.607 1.00 25.96 172 ASN A O 1
ATOM 1303 N N . ALA A 1 173 ? 3.424 -7.329 22.675 1.00 24.93 173 ALA A N 1
ATOM 1304 C CA . ALA A 1 173 ? 2.051 -7.214 23.155 1.00 22.64 173 ALA A CA 1
ATOM 1305 C C . ALA A 1 173 ? 1.244 -6.232 22.316 1.00 22.98 173 ALA A C 1
ATOM 1306 O O . ALA A 1 173 ? 0.076 -6.476 22.017 1.00 21.48 173 ALA A O 1
ATOM 1308 N N . ILE A 1 174 ? 1.864 -5.123 21.924 1.00 23.15 174 ILE A N 1
ATOM 1309 C CA . ILE A 1 174 ? 1.130 -4.106 21.176 1.00 22.84 174 ILE A CA 1
ATOM 1310 C C . ILE A 1 174 ? 0.709 -4.651 19.812 1.00 22.25 174 ILE A C 1
ATOM 1311 O O . ILE A 1 174 ? -0.399 -4.385 19.345 1.00 21.76 174 ILE A O 1
ATOM 1316 N N . GLY A 1 175 ? 1.578 -5.443 19.195 1.00 22.98 175 GLY A N 1
ATOM 1317 C CA . GLY A 1 175 ? 1.237 -6.103 17.948 1.00 23.02 175 GLY A CA 1
ATOM 1318 C C . GLY A 1 175 ? 0.004 -6.969 18.126 1.00 21.26 175 GLY A C 1
ATOM 1319 O O . GLY A 1 175 ? -0.867 -7.007 17.263 1.00 23.27 175 GLY A O 1
ATOM 1320 N N . TRP A 1 176 ? -0.089 -7.656 19.262 1.00 20.30 176 TRP A N 1
ATOM 1321 C CA . TRP A 1 176 ? -1.237 -8.526 19.504 1.00 21.12 176 TRP A CA 1
ATOM 1322 C C . TRP A 1 176 ? -2.529 -7.760 19.773 1.00 20.79 176 TRP A C 1
ATOM 1323 O O . TRP A 1 176 ? -3.595 -8.165 19.305 1.00 21.10 176 TRP A O 1
ATOM 1334 N N . LYS A 1 177 ? -2.443 -6.666 20.529 1.00 20.06 177 LYS A N 1
ATOM 1335 C CA . LYS A 1 177 ? -3.613 -5.828 20.762 1.00 19.61 177 LYS A CA 1
ATOM 1336 C C . LYS A 1 177 ? -4.148 -5.298 19.431 1.00 18.87 177 LYS A C 1
ATOM 1337 O O . LYS A 1 177 ? -5.355 -5.273 19.200 1.00 21.03 177 LYS A O 1
ATOM 1343 N N . TRP A 1 178 ? -3.242 -4.882 18.551 1.00 17.93 178 TRP A N 1
ATOM 1344 C CA . TRP A 1 178 ? -3.658 -4.364 17.251 1.00 19.60 178 TRP A CA 1
ATOM 1345 C C . TRP A 1 178 ? -4.173 -5.467 16.326 1.00 20.28 178 TRP A C 1
ATOM 1346 O O . TRP A 1 178 ? -5.130 -5.245 15.588 1.00 20.41 178 TRP A O 1
ATOM 1357 N N . ALA A 1 179 ? -3.557 -6.648 16.363 1.00 19.95 179 ALA A N 1
ATOM 1358 C CA . ALA A 1 179 ? -4.030 -7.757 15.540 1.00 21.83 179 ALA A CA 1
ATOM 1359 C C . ALA A 1 179 ? -5.451 -8.143 15.943 1.00 21.65 179 ALA A C 1
ATOM 1360 O O . ALA A 1 179 ? -6.308 -8.384 15.089 1.00 21.15 179 ALA A O 1
ATOM 1362 N N . LYS A 1 180 ? -5.698 -8.196 17.247 1.00 20.93 180 LYS A N 1
ATOM 1363 C CA . LYS A 1 180 ? -7.029 -8.497 17.754 1.00 18.40 180 LYS A CA 1
ATOM 1364 C C . LYS A 1 180 ? -8.025 -7.412 17.346 1.00 19.73 180 LYS A C 1
ATOM 1365 O O . LYS A 1 180 ? -9.143 -7.708 16.921 1.00 20.42 180 LYS A O 1
ATOM 1371 N N . ALA A 1 181 ? -7.616 -6.153 17.472 1.00 19.46 181 ALA A N 1
ATOM 1372 C CA . ALA A 1 181 ? -8.497 -5.041 17.135 1.00 18.00 181 ALA A CA 1
ATOM 1373 C C . ALA A 1 181 ? -8.867 -5.058 15.658 1.00 19.87 181 ALA A C 1
ATOM 1374 O O . ALA A 1 181 ? -10.000 -4.760 15.287 1.00 21.01 181 ALA A O 1
ATOM 1376 N N . ILE A 1 182 ? -7.902 -5.408 14.815 1.00 18.95 182 ILE A N 1
ATOM 1377 C CA . ILE A 1 182 ? -8.144 -5.487 13.381 1.00 17.54 182 ILE A CA 1
ATOM 1378 C C . ILE A 1 182 ? -9.119 -6.625 13.074 1.00 19.78 182 ILE A C 1
ATOM 1379 O O . ILE A 1 182 ? -10.024 -6.476 12.246 1.00 19.41 182 ILE A O 1
ATOM 1384 N N . VAL A 1 183 ? -8.950 -7.757 13.753 1.00 19.85 183 VAL A N 1
ATOM 1385 C CA . VAL A 1 183 ? -9.877 -8.867 13.577 1.00 22.46 183 VAL A CA 1
ATOM 1386 C C . VAL A 1 183 ? -11.275 -8.453 14.020 1.00 19.21 183 VAL A C 1
ATOM 1387 O O . VAL A 1 183 ? -12.258 -8.706 13.320 1.00 20.41 183 VAL A O 1
ATOM 1391 N N . ASN A 1 184 ? -11.361 -7.804 15.177 1.00 19.21 184 ASN A N 1
ATOM 1392 C CA . ASN A 1 184 ? -12.640 -7.300 15.662 1.00 18.80 184 ASN A CA 1
ATOM 1393 C C . ASN A 1 184 ? -13.255 -6.262 14.723 1.00 20.47 184 ASN A C 1
ATOM 1394 O O . ASN A 1 184 ? -14.474 -6.203 14.572 1.00 21.25 184 ASN A O 1
ATOM 1399 N N . SER A 1 185 ? -12.419 -5.440 14.097 1.00 18.34 185 SER A N 1
ATOM 1400 C CA . SER A 1 185 ? -12.943 -4.424 13.190 1.00 17.63 185 SER A CA 1
ATOM 1401 C C . SER A 1 185 ? -13.708 -5.086 12.044 1.00 21.09 185 SER A C 1
ATOM 1402 O O . SER A 1 185 ? -14.754 -4.596 11.625 1.00 20.20 185 SER A O 1
ATOM 1405 N N . VAL A 1 186 ? -13.204 -6.222 11.571 1.00 19.59 186 VAL A N 1
ATOM 1406 C CA . VAL A 1 186 ? -13.852 -6.943 10.478 1.00 19.70 186 VAL A CA 1
ATOM 1407 C C . VAL A 1 186 ? -15.106 -7.661 10.963 1.00 20.61 186 VAL A C 1
ATOM 1408 O O . VAL A 1 186 ? -16.194 -7.464 10.426 1.00 21.73 186 VAL A O 1
ATOM 1412 N N . ILE A 1 187 ? -14.954 -8.488 11.990 1.00 21.32 187 ILE A N 1
ATOM 1413 C CA . ILE A 1 187 ? -16.056 -9.326 12.449 1.00 19.65 187 ILE A CA 1
ATOM 1414 C C . ILE A 1 187 ? -17.173 -8.512 13.107 1.00 21.76 187 ILE A C 1
ATOM 1415 O O . ILE A 1 187 ? -18.345 -8.649 12.749 1.00 21.13 187 ILE A O 1
ATOM 1420 N N . ASN A 1 188 ? -16.805 -7.665 14.065 1.00 22.45 188 ASN A N 1
ATOM 1421 C CA . ASN A 1 188 ? -17.787 -6.869 14.794 1.00 20.51 188 ASN A CA 1
ATOM 1422 C C . ASN A 1 188 ? -18.377 -5.742 13.940 1.00 22.11 188 ASN A C 1
ATOM 1423 O O . ASN A 1 188 ? -19.443 -5.214 14.252 1.00 22.99 188 ASN A O 1
ATOM 1428 N N . GLY A 1 189 ? -17.685 -5.377 12.864 1.00 19.82 189 GLY A N 1
ATOM 1429 C CA . GLY A 1 189 ? -18.232 -4.436 11.897 1.00 20.95 189 GLY A CA 1
ATOM 1430 C C . GLY A 1 189 ? -19.199 -5.073 10.906 1.00 18.42 189 GLY A C 1
ATOM 1431 O O . GLY A 1 189 ? -20.389 -4.763 10.901 1.00 20.40 189 GLY A O 1
ATOM 1432 N N . LEU A 1 190 ? -18.693 -5.967 10.061 1.00 19.47 190 LEU A N 1
ATOM 1433 C CA . LEU A 1 190 ? -19.523 -6.590 9.032 1.00 19.99 190 LEU A CA 1
ATOM 1434 C C . LEU A 1 190 ? -20.654 -7.436 9.612 1.00 18.58 190 LEU A C 1
ATOM 1435 O O . LEU A 1 190 ? -21.787 -7.371 9.142 1.00 20.32 190 LEU A O 1
ATOM 1440 N N . GLY A 1 191 ? -20.346 -8.239 10.624 1.00 20.52 191 GLY A N 1
ATOM 1441 C CA . GLY A 1 191 ? -21.344 -9.130 11.191 1.00 21.58 191 GLY A CA 1
ATOM 1442 C C . GLY A 1 191 ? -22.489 -8.357 11.817 1.00 20.85 191 GLY A C 1
ATOM 1443 O O . GLY A 1 191 ? -23.638 -8.789 11.790 1.00 20.66 191 GLY A O 1
ATOM 1444 N N . THR A 1 192 ? -22.168 -7.203 12.390 1.00 18.35 192 THR A N 1
ATOM 1445 C CA . THR A 1 192 ? -23.172 -6.373 13.042 1.00 18.58 192 THR A CA 1
ATOM 1446 C C . THR A 1 192 ? -24.049 -5.632 12.024 1.00 18.77 192 THR A C 1
ATOM 1447 O O . THR A 1 192 ? -25.280 -5.657 12.111 1.00 20.18 192 THR A O 1
ATOM 1451 N N . VAL A 1 193 ? -23.422 -4.990 11.046 1.00 17.82 193 VAL A N 1
ATOM 1452 C CA . VAL A 1 193 ? -24.178 -4.218 10.071 1.00 19.66 193 VAL A CA 1
ATOM 1453 C C . VAL A 1 193 ? -25.142 -5.108 9.271 1.00 20.18 193 VAL A C 1
ATOM 1454 O O . VAL A 1 193 ? -26.258 -4.695 8.942 1.00 22.90 193 VAL A O 1
ATOM 1458 N N . LEU A 1 194 ? -24.724 -6.337 8.984 1.00 19.80 194 LEU A N 1
ATOM 1459 C CA . LEU A 1 194 ? -25.549 -7.263 8.210 1.00 20.73 194 LEU A CA 1
ATOM 1460 C C . LEU A 1 194 ? -26.401 -8.182 9.082 1.00 21.51 194 LEU A C 1
ATOM 1461 O O . LEU A 1 194 ? -27.317 -8.841 8.586 1.00 23.73 194 LEU A O 1
ATOM 1466 N N . GLU A 1 195 ? -26.091 -8.216 10.375 1.00 21.02 195 GLU A N 1
ATOM 1467 C CA . GLU A 1 195 ? -26.732 -9.131 11.320 1.00 23.90 195 GLU A CA 1
ATOM 1468 C C . GLU A 1 195 ? -26.644 -10.578 10.839 1.00 24.74 195 GLU A C 1
ATOM 1469 O O . GLU A 1 195 ? -27.653 -11.271 10.686 1.00 26.68 195 GLU A O 1
ATOM 1475 N N . VAL A 1 196 ? -25.414 -11.022 10.606 1.00 24.12 196 VAL A N 1
ATOM 1476 C CA . VAL A 1 196 ? -25.149 -12.386 10.173 1.00 25.90 196 VAL A CA 1
ATOM 1477 C C . VAL A 1 196 ? -24.170 -13.061 11.124 1.00 26.42 196 VAL A C 1
ATOM 1478 O O . VAL A 1 196 ? -23.435 -12.388 11.847 1.00 25.60 196 VAL A O 1
ATOM 1482 N N . LYS A 1 197 ? -24.167 -14.391 11.118 1.00 26.08 197 LYS A N 1
ATOM 1483 C CA . LYS A 1 197 ? -23.202 -15.162 11.895 1.00 27.18 197 LYS A CA 1
ATOM 1484 C C . LYS A 1 197 ? -21.799 -14.973 11.330 1.00 29.95 197 LYS A C 1
ATOM 1485 O O . LYS A 1 197 ? -21.644 -14.690 10.146 1.00 29.49 197 LYS A O 1
ATOM 1491 N N . ASN A 1 198 ? -20.782 -15.137 12.174 1.00 28.13 198 ASN A N 1
ATOM 1492 C CA . ASN A 1 198 ? -19.401 -14.906 11.750 1.00 25.84 198 ASN A CA 1
ATOM 1493 C C . ASN A 1 198 ? -19.021 -15.690 10.498 1.00 28.86 198 ASN A C 1
ATOM 1494 O O . ASN A 1 198 ? -18.277 -15.197 9.658 1.00 25.89 198 ASN A O 1
ATOM 1499 N N . GLY A 1 199 ? -19.521 -16.918 10.387 1.00 28.95 199 GLY A N 1
ATOM 1500 C CA . GLY A 1 199 ? -19.211 -17.760 9.246 1.00 30.39 199 GLY A CA 1
ATOM 1501 C C . GLY A 1 199 ? -19.639 -17.190 7.906 1.00 29.32 199 GLY A C 1
ATOM 1502 O O . GLY A 1 199 ? -19.048 -17.508 6.874 1.00 30.12 199 GLY A O 1
ATOM 1503 N N . HIS A 1 200 ? -20.667 -16.349 7.909 1.00 27.84 200 HIS A N 1
ATOM 1504 C CA . HIS A 1 200 ? -21.174 -15.800 6.660 1.00 27.96 200 HIS A CA 1
ATOM 1505 C C . HIS A 1 200 ? -20.152 -14.864 6.025 1.00 27.76 200 HIS A C 1
ATOM 1506 O O . HIS A 1 200 ? -20.146 -14.675 4.804 1.00 29.75 200 HIS A O 1
ATOM 1513 N N . LEU A 1 201 ? -19.287 -14.284 6.852 1.00 24.67 201 LEU A N 1
ATOM 1514 C CA . LEU A 1 201 ? -18.265 -13.364 6.362 1.00 26.41 201 LEU A CA 1
ATOM 1515 C C . LEU A 1 201 ? -17.262 -14.094 5.480 1.00 31.97 201 LEU A C 1
ATOM 1516 O O . LEU A 1 201 ? -16.617 -13.489 4.624 1.00 32.95 201 LEU A O 1
ATOM 1521 N N . LYS A 1 202 ? -17.115 -15.388 5.686 1.00 31.86 202 LYS A N 1
ATOM 1522 C CA . LYS A 1 202 ? -16.280 -16.209 4.818 1.00 39.41 202 LYS A CA 1
ATOM 1523 C C . LYS A 1 202 ? -17.052 -16.843 3.662 1.00 41.65 202 LYS A C 1
ATOM 1524 O O . LYS A 1 202 ? -16.547 -16.960 2.602 1.00 47.10 202 LYS A O 1
ATOM 1530 N N . ASP A 1 203 ? -18.286 -17.204 3.868 1.00 38.20 203 ASP A N 1
ATOM 1531 C CA . ASP A 1 203 ? -19.082 -17.858 2.835 1.00 41.56 203 ASP A CA 1
ATOM 1532 C C . ASP A 1 203 ? -19.502 -17.025 1.620 1.00 40.81 203 ASP A C 1
ATOM 1533 O O . ASP A 1 203 ? -19.643 -17.547 0.549 1.00 44.43 203 ASP A O 1
ATOM 1538 N N . ASP A 1 204 ? -19.766 -15.751 1.816 1.00 36.03 204 ASP A N 1
ATOM 1539 C CA . ASP A 1 204 ? -20.064 -14.882 0.725 1.00 35.03 204 ASP A CA 1
ATOM 1540 C C . ASP A 1 204 ? -18.722 -14.378 0.313 1.00 35.22 204 ASP A C 1
ATOM 1541 O O . ASP A 1 204 ? -18.067 -13.730 1.070 1.00 33.03 204 ASP A O 1
ATOM 1546 N N . PRO A 1 205 ? -18.294 -14.724 -0.886 1.00 34.11 205 PRO A N 1
ATOM 1547 C CA . PRO A 1 205 ? -16.955 -14.399 -1.391 1.00 33.72 205 PRO A CA 1
ATOM 1548 C C . PRO A 1 205 ? -16.691 -12.899 -1.453 1.00 31.08 205 PRO A C 1
ATOM 1549 O O . PRO A 1 205 ? -15.539 -12.475 -1.362 1.00 32.10 205 PRO A O 1
ATOM 1553 N N . HIS A 1 206 ? -17.745 -12.106 -1.609 1.00 30.60 206 HIS A N 1
ATOM 1554 C CA . HIS A 1 206 ? -17.601 -10.658 -1.638 1.00 29.77 206 HIS A CA 1
ATOM 1555 C C . HIS A 1 206 ? -17.347 -10.112 -0.239 1.00 26.78 206 HIS A C 1
ATOM 1556 O O . HIS A 1 206 ? -16.595 -9.154 -0.063 1.00 29.12 206 HIS A O 1
ATOM 1563 N N . LEU A 1 207 ? -17.978 -10.726 0.758 1.00 24.79 207 LEU A N 1
ATOM 1564 C CA . LEU A 1 207 ? -17.717 -10.364 2.145 1.00 22.54 207 LEU A CA 1
ATOM 1565 C C . LEU A 1 207 ? -16.311 -10.802 2.538 1.00 23.02 207 LEU A C 1
ATOM 1566 O O . LEU A 1 207 ? -15.622 -10.113 3.292 1.00 24.86 207 LEU A O 1
ATOM 1571 N N . GLU A 1 208 ? -15.882 -11.945 2.012 1.00 25.36 208 GLU A N 1
ATOM 1572 C CA . GLU A 1 208 ? -14.527 -12.419 2.255 1.00 27.64 208 GLU A CA 1
ATOM 1573 C C . GLU A 1 208 ? -13.526 -11.415 1.693 1.00 28.79 208 GLU A C 1
ATOM 1574 O O . GLU A 1 208 ? -12.547 -11.067 2.348 1.00 27.54 208 GLU A O 1
ATOM 1580 N N . GLY A 1 209 ? -13.793 -10.936 0.481 1.00 26.37 209 GLY A N 1
ATOM 1581 C CA . GLY A 1 209 ? -12.922 -9.972 -0.163 1.00 27.20 209 GLY A CA 1
ATOM 1582 C C . GLY A 1 209 ? -12.866 -8.634 0.547 1.00 24.40 209 GLY A C 1
ATOM 1583 O O . GLY A 1 209 ? -11.797 -8.042 0.700 1.00 29.02 209 GLY A O 1
ATOM 1584 N N . ILE A 1 210 ? -14.018 -8.137 0.981 1.00 22.98 210 ILE A N 1
ATOM 1585 C CA . ILE A 1 210 ? -14.035 -6.846 1.657 1.00 23.18 210 ILE A CA 1
ATOM 1586 C C . ILE A 1 210 ? -13.412 -6.985 3.044 1.00 22.87 210 ILE A C 1
ATOM 1587 O O . ILE A 1 210 ? -12.847 -6.027 3.569 1.00 23.05 210 ILE A O 1
ATOM 1592 N N . SER A 1 211 ? -13.502 -8.179 3.631 1.00 22.60 211 SER A N 1
ATOM 1593 C CA . SER A 1 211 ? -12.861 -8.438 4.920 1.00 22.80 211 SER A CA 1
ATOM 1594 C C . SER A 1 211 ? -11.354 -8.235 4.823 1.00 22.98 211 SER A C 1
ATOM 1595 O O . SER A 1 211 ? -10.733 -7.672 5.722 1.00 24.57 211 SER A O 1
ATOM 1598 N N . VAL A 1 212 ? -10.769 -8.710 3.730 1.00 23.18 212 VAL A N 1
ATOM 1599 C CA . VAL A 1 212 ? -9.348 -8.524 3.485 1.00 24.45 212 VAL A CA 1
ATOM 1600 C C . VAL A 1 212 ? -9.010 -7.041 3.382 1.00 25.79 212 VAL A C 1
ATOM 1601 O O . VAL A 1 212 ? -8.017 -6.582 3.939 1.00 23.90 212 VAL A O 1
ATOM 1605 N N . ASP A 1 213 ? -9.844 -6.292 2.670 1.00 24.66 213 ASP A N 1
ATOM 1606 C CA . ASP A 1 213 ? -9.588 -4.870 2.470 1.00 25.08 213 ASP A CA 1
ATOM 1607 C C . ASP A 1 213 ? -9.670 -4.112 3.788 1.00 22.17 213 ASP A C 1
ATOM 1608 O O . ASP A 1 213 ? -8.867 -3.218 4.047 1.00 24.22 213 ASP A O 1
ATOM 1613 N N . ILE A 1 214 ? -10.640 -4.476 4.623 1.00 19.62 214 ILE A N 1
ATOM 1614 C CA . ILE A 1 214 ? -10.787 -3.847 5.937 1.00 19.71 214 ILE A CA 1
ATOM 1615 C C . ILE A 1 214 ? -9.576 -4.157 6.809 1.00 23.64 214 ILE A C 1
ATOM 1616 O O . ILE A 1 214 ? -9.037 -3.275 7.485 1.00 21.77 214 ILE A O 1
ATOM 1621 N N . ALA A 1 215 ? -9.139 -5.410 6.780 1.00 22.60 215 ALA A N 1
ATOM 1622 C CA . ALA A 1 215 ? -7.991 -5.820 7.570 1.00 21.89 215 ALA A CA 1
ATOM 1623 C C . ALA A 1 215 ? -6.720 -5.115 7.109 1.00 22.67 215 ALA A C 1
ATOM 1624 O O . ALA A 1 215 ? -5.925 -4.661 7.936 1.00 24.87 215 ALA A O 1
ATOM 1626 N N . ARG A 1 216 ? -6.530 -5.023 5.794 1.00 23.34 216 ARG A N 1
ATOM 1627 C CA . ARG A 1 216 ? -5.340 -4.383 5.241 1.00 27.11 216 ARG A CA 1
ATOM 1628 C C . ARG A 1 216 ? -5.303 -2.918 5.652 1.00 25.90 216 ARG A C 1
ATOM 1629 O O . ARG A 1 216 ? -4.242 -2.352 5.897 1.00 27.11 216 ARG A O 1
ATOM 1637 N N . GLU A 1 217 ? -6.479 -2.313 5.720 1.00 24.48 217 GLU A N 1
ATOM 1638 C CA . GLU A 1 217 ? -6.603 -0.925 6.138 1.00 27.87 217 GLU A CA 1
ATOM 1639 C C . GLU A 1 217 ? -6.045 -0.729 7.553 1.00 25.23 217 GLU A C 1
ATOM 1640 O O . GLU A 1 217 ? -5.235 0.169 7.800 1.00 24.90 217 GLU A O 1
ATOM 1646 N N . GLY A 1 218 ? -6.476 -1.576 8.482 1.00 20.14 218 GLY A N 1
ATOM 1647 C CA . GLY A 1 218 ? -5.973 -1.532 9.840 1.00 20.72 218 GLY A CA 1
ATOM 1648 C C . GLY A 1 218 ? -4.485 -1.824 9.921 1.00 23.82 218 GLY A C 1
ATOM 1649 O O . GLY A 1 218 ? -3.754 -1.181 10.675 1.00 23.23 218 GLY A O 1
ATOM 1650 N N . CYS A 1 219 ? -4.032 -2.803 9.145 1.00 23.78 219 CYS A N 1
ATOM 1651 C CA . CYS A 1 219 ? -2.620 -3.175 9.137 1.00 23.65 219 CYS A CA 1
ATOM 1652 C C . CYS A 1 219 ? -1.728 -2.027 8.702 1.00 25.02 219 CYS A C 1
ATOM 1653 O O . CYS A 1 219 ? -0.630 -1.852 9.228 1.00 28.27 219 CYS A O 1
ATOM 1656 N N . MET A 1 220 ? -2.199 -1.259 7.723 1.00 22.08 220 MET A N 1
ATOM 1657 C CA . MET A 1 220 ? -1.401 -0.171 7.177 1.00 23.43 220 MET A CA 1
ATOM 1658 C C . MET A 1 220 ? -1.275 0.946 8.211 1.00 22.88 220 MET A C 1
ATOM 1659 O O . MET A 1 220 ? -0.209 1.546 8.352 1.00 26.70 220 MET A O 1
ATOM 1664 N N . VAL A 1 221 ? -2.354 1.211 8.940 1.00 22.11 221 VAL A N 1
ATOM 1665 C CA . VAL A 1 221 ? -2.298 2.179 10.027 1.00 22.45 221 VAL A CA 1
ATOM 1666 C C . VAL A 1 221 ? -1.274 1.743 11.069 1.00 24.68 221 VAL A C 1
ATOM 1667 O O . VAL A 1 221 ? -0.418 2.527 11.479 1.00 23.95 221 VAL A O 1
ATOM 1671 N N . ALA A 1 222 ? -1.337 0.495 11.467 1.00 23.86 222 ALA A N 1
ATOM 1672 C CA . ALA A 1 222 ? -0.412 -0.040 12.436 1.00 25.17 222 ALA A CA 1
ATOM 1673 C C . ALA A 1 222 ? 1.009 0.137 11.992 1.00 25.86 222 ALA A C 1
ATOM 1674 O O . ALA A 1 222 ? 1.825 0.594 12.710 1.00 26.65 222 ALA A O 1
ATOM 1676 N N . GLN A 1 223 ? 1.274 -0.255 10.777 1.00 24.71 223 GLN A N 1
ATOM 1677 C CA . GLN A 1 223 ? 2.600 -0.141 10.227 1.00 27.89 223 GLN A CA 1
ATOM 1678 C C . GLN A 1 223 ? 3.114 1.268 10.230 1.00 27.45 223 GLN A C 1
ATOM 1679 O O . GLN A 1 223 ? 4.250 1.483 10.484 1.00 29.77 223 GLN A O 1
ATOM 1685 N N . GLN A 1 224 ? 2.273 2.234 9.913 1.00 28.68 224 GLN A N 1
ATOM 1686 C CA . GLN A 1 224 ? 2.702 3.621 9.922 1.00 30.54 224 GLN A CA 1
ATOM 1687 C C . GLN A 1 224 ? 3.045 4.076 11.336 1.00 29.05 224 GLN A C 1
ATOM 1688 O O . GLN A 1 224 ? 3.824 4.929 11.510 1.00 32.19 224 GLN A O 1
ATOM 1694 N N . LEU A 1 225 ? 2.440 3.449 12.328 1.00 25.87 225 LEU A N 1
ATOM 1695 C CA . LEU A 1 225 ? 2.696 3.777 13.731 1.00 26.52 225 LEU A CA 1
ATOM 1696 C C . LEU A 1 225 ? 3.942 3.078 14.267 1.00 28.39 225 LEU A C 1
ATOM 1697 O O . LEU A 1 225 ? 4.358 3.315 15.404 1.00 32.31 225 LEU A O 1
ATOM 1702 N N . GLY A 1 226 ? 4.529 2.210 13.452 1.00 29.17 226 GLY A N 1
ATOM 1703 C CA . GLY A 1 226 ? 5.738 1.508 13.837 1.00 31.02 226 GLY A CA 1
ATOM 1704 C C . GLY A 1 226 ? 5.435 0.207 14.546 1.00 31.56 226 GLY A C 1
ATOM 1705 O O . GLY A 1 226 ? 6.291 -0.357 15.225 1.00 34.70 226 GLY A O 1
ATOM 1706 N N . ILE A 1 227 ? 4.236 -0.304 14.361 1.00 30.17 227 ILE A N 1
ATOM 1707 C CA . ILE A 1 227 ? 3.821 -1.537 14.973 1.00 27.93 227 ILE A CA 1
ATOM 1708 C C . ILE A 1 227 ? 4.017 -2.699 14.034 1.00 29.00 227 ILE A C 1
ATOM 1709 O O . ILE A 1 227 ? 3.702 -2.603 12.907 1.00 29.94 227 ILE A O 1
ATOM 1714 N N . GLU A 1 228 ? 4.547 -3.797 14.534 1.00 29.57 228 GLU A N 1
ATOM 1715 C CA . GLU A 1 228 ? 4.776 -4.980 13.725 1.00 34.86 228 GLU A CA 1
ATOM 1716 C C . GLU A 1 228 ? 3.961 -6.145 14.270 1.00 35.29 228 GLU A C 1
ATOM 1717 O O . GLU A 1 228 ? 3.593 -6.128 15.378 1.00 32.41 228 GLU A O 1
ATOM 1723 N N . PHE A 1 229 ? 3.720 -7.146 13.464 1.00 31.83 229 PHE A N 1
ATOM 1724 C CA . PHE A 1 229 ? 2.893 -8.266 13.866 1.00 33.60 229 PHE A CA 1
ATOM 1725 C C . PHE A 1 229 ? 3.651 -9.573 14.073 1.00 38.14 229 PHE A C 1
ATOM 1726 O O . PHE A 1 229 ? 4.409 -9.920 13.241 1.00 40.18 229 PHE A O 1
ATOM 1734 N N . GLU A 1 230 ? 3.405 -10.270 15.180 1.00 36.33 230 GLU A N 1
ATOM 1735 C CA . GLU A 1 230 ? 3.993 -11.581 15.428 1.00 39.79 230 GLU A CA 1
ATOM 1736 C C . GLU A 1 230 ? 3.197 -12.639 14.670 1.00 41.80 230 GLU A C 1
ATOM 1737 O O . GLU A 1 230 ? 3.765 -13.547 14.060 1.00 47.98 230 GLU A O 1
ATOM 1743 N N . ILE A 1 231 ? 1.877 -12.513 14.718 1.00 42.36 231 ILE A N 1
ATOM 1744 C CA . ILE A 1 231 ? 0.993 -13.334 13.901 1.00 45.39 231 ILE A CA 1
ATOM 1745 C C . ILE A 1 231 ? 0.155 -12.437 12.997 1.00 43.40 231 ILE A C 1
ATOM 1746 O O . ILE A 1 231 ? -0.439 -11.464 13.462 1.00 40.87 231 ILE A O 1
ATOM 1751 N N . HIS A 1 232 ? 0.121 -12.765 11.710 1.00 45.52 232 HIS A N 1
ATOM 1752 C CA . HIS A 1 232 ? -0.614 -11.982 10.718 1.00 44.35 232 HIS A CA 1
ATOM 1753 C C . HIS A 1 232 ? -2.087 -11.830 11.079 1.00 36.32 232 HIS A C 1
ATOM 1754 O O . HIS A 1 232 ? -2.775 -12.819 11.328 1.00 35.43 232 HIS A O 1
ATOM 1761 N N . PRO A 1 233 ? -2.579 -10.582 11.109 1.00 30.46 233 PRO A N 1
ATOM 1762 C CA . PRO A 1 233 ? -3.995 -10.342 11.396 1.00 29.52 233 PRO A CA 1
ATOM 1763 C C . PRO A 1 233 ? -4.938 -11.126 10.480 1.00 26.62 233 PRO A C 1
ATOM 1764 O O . PRO A 1 233 ? -5.982 -11.581 10.944 1.00 34.22 233 PRO A O 1
ATOM 1768 N N . LEU A 1 234 ? -4.576 -11.290 9.211 1.00 30.83 234 LEU A N 1
ATOM 1769 C CA . LEU A 1 234 ? -5.420 -12.046 8.287 1.00 31.63 234 LEU A CA 1
ATOM 1770 C C . LEU A 1 234 ? -5.517 -13.510 8.708 1.00 31.57 234 LEU A C 1
ATOM 1771 O O . LEU A 1 234 ? -6.588 -14.111 8.647 1.00 30.91 234 LEU A O 1
ATOM 1776 N N . GLU A 1 235 ? -4.399 -14.080 9.141 1.00 33.50 235 GLU A N 1
ATOM 1777 C CA . GLU A 1 235 ? -4.407 -15.447 9.646 1.00 37.90 235 GLU A CA 1
ATOM 1778 C C . GLU A 1 235 ? -5.282 -15.554 10.891 1.00 35.78 235 GLU A C 1
ATOM 1779 O O . GLU A 1 235 ? -6.081 -16.482 11.023 1.00 36.33 235 GLU A O 1
ATOM 1785 N N . LEU A 1 236 ? -5.132 -14.597 11.800 1.00 33.42 236 LEU A N 1
ATOM 1786 C CA . LEU A 1 236 ? -5.944 -14.574 13.010 1.00 34.35 236 LEU A CA 1
ATOM 1787 C C . LEU A 1 236 ? -7.421 -14.408 12.660 1.00 29.64 236 LEU A C 1
ATOM 1788 O O . LEU A 1 236 ? -8.287 -15.019 13.281 1.00 34.50 236 LEU A O 1
ATOM 1793 N N . LEU A 1 237 ? -7.704 -13.591 11.650 1.00 27.90 237 LEU A N 1
ATOM 1794 C CA . LEU A 1 237 ? -9.082 -13.352 11.240 1.00 27.02 237 LEU A CA 1
ATOM 1795 C C . LEU A 1 237 ? -9.764 -14.643 10.792 1.00 28.49 237 LEU A C 1
ATOM 1796 O O . LEU A 1 237 ? -10.838 -14.991 11.280 1.00 29.47 237 LEU A O 1
ATOM 1801 N N . TRP A 1 238 ? -9.133 -15.362 9.873 1.00 30.00 238 TRP A N 1
ATOM 1802 C CA . TRP A 1 238 ? -9.757 -16.551 9.312 1.00 33.02 238 TRP A CA 1
ATOM 1803 C C . TRP A 1 238 ? -9.811 -17.674 10.339 1.00 34.00 238 TRP A C 1
ATOM 1804 O O . TRP A 1 238 ? -10.784 -18.427 10.387 1.00 43.16 238 TRP A O 1
ATOM 1815 N N . ASP A 1 239 ? -8.771 -17.779 11.163 1.00 35.03 239 ASP A N 1
ATOM 1816 C CA . ASP A 1 239 ? -8.762 -18.760 12.243 1.00 39.42 239 ASP A CA 1
ATOM 1817 C C . ASP A 1 239 ? -9.898 -18.475 13.216 1.00 36.05 239 ASP A C 1
ATOM 1818 O O . ASP A 1 239 ? -10.599 -19.389 13.651 1.00 38.48 239 ASP A O 1
ATOM 1823 N N . THR A 1 240 ? -10.082 -17.197 13.540 1.00 33.30 240 THR A N 1
ATOM 1824 C CA . THR A 1 240 ? -11.133 -16.791 14.462 1.00 33.92 240 THR A CA 1
ATOM 1825 C C . THR A 1 240 ? -12.505 -17.141 13.894 1.00 33.72 240 THR A C 1
ATOM 1826 O O . THR A 1 240 ? -13.315 -17.777 14.564 1.00 36.07 240 THR A O 1
ATOM 1830 N N . ILE A 1 241 ? -12.771 -16.744 12.657 1.00 30.64 241 ILE A N 1
ATOM 1831 C CA . ILE A 1 241 ? -14.000 -17.145 12.020 1.00 34.46 241 ILE A CA 1
ATOM 1832 C C . ILE A 1 241 ? -14.190 -18.655 11.962 1.00 37.04 241 ILE A C 1
ATOM 1833 O O . ILE A 1 241 ? -15.232 -19.109 12.263 1.00 40.96 241 ILE A O 1
ATOM 1838 N N . GLU A 1 242 ? -13.174 -19.377 11.528 1.00 35.68 242 GLU A N 1
ATOM 1839 C CA . GLU A 1 242 ? -13.286 -20.822 11.380 1.00 38.94 242 GLU A CA 1
ATOM 1840 C C . GLU A 1 242 ? -13.803 -21.441 12.663 1.00 46.23 242 GLU A C 1
ATOM 1841 O O . GLU A 1 242 ? -14.471 -22.443 12.641 1.00 48.56 242 GLU A O 1
ATOM 1847 N N . ARG A 1 243 ? -13.474 -20.829 13.777 1.00 43.00 243 ARG A N 1
ATOM 1848 C CA . ARG A 1 243 ? -13.788 -21.361 15.082 1.00 43.23 243 ARG A CA 1
ATOM 1849 C C . ARG A 1 243 ? -15.063 -20.870 15.661 1.00 40.68 243 ARG A C 1
ATOM 1850 O O . ARG A 1 243 ? -15.536 -21.387 16.634 1.00 42.32 243 ARG A O 1
ATOM 1858 N N . THR A 1 244 ? -15.591 -19.805 15.084 1.00 38.96 244 THR A N 1
ATOM 1859 C CA . THR A 1 244 ? -16.799 -19.196 15.621 1.00 40.30 244 THR A CA 1
ATOM 1860 C C . THR A 1 244 ? -17.882 -19.027 14.559 1.00 36.13 244 THR A C 1
ATOM 1861 O O . THR A 1 244 ? -18.658 -18.069 14.607 1.00 32.44 244 THR A O 1
ATOM 1865 N N . ARG A 1 245 ? -17.935 -19.964 13.614 1.00 37.85 245 ARG A N 1
ATOM 1866 C CA . ARG A 1 245 ? -18.816 -19.851 12.450 1.00 37.59 245 ARG A CA 1
ATOM 1867 C C . ARG A 1 245 ? -20.279 -19.604 12.799 1.00 37.98 245 ARG A C 1
ATOM 1868 O O . ARG A 1 245 ? -20.937 -18.791 12.159 1.00 38.34 245 ARG A O 1
ATOM 1876 N N . GLU A 1 246 ? -20.792 -20.309 13.803 1.00 37.78 246 GLU A N 1
ATOM 1877 C CA . GLU A 1 246 ? -22.213 -20.218 14.125 1.00 37.54 246 GLU A CA 1
ATOM 1878 C C . GLU A 1 246 ? -22.542 -19.120 15.135 1.00 34.71 246 GLU A C 1
ATOM 1879 O O . GLU A 1 246 ? -23.697 -18.968 15.523 1.00 38.05 246 GLU A O 1
ATOM 1885 N N . ASN A 1 247 ? -21.534 -18.364 15.558 1.00 32.60 247 ASN A N 1
ATOM 1886 C CA . ASN A 1 247 ? -21.735 -17.303 16.546 1.00 33.13 247 ASN A CA 1
ATOM 1887 C C . ASN A 1 247 ? -22.132 -15.952 15.956 1.00 33.05 247 ASN A C 1
ATOM 1888 O O . ASN A 1 247 ? -21.706 -15.594 14.861 1.00 28.89 247 ASN A O 1
ATOM 1893 N N . TYR A 1 248 ? -22.944 -15.206 16.699 1.00 26.40 248 TYR A N 1
ATOM 1894 C CA . TYR A 1 248 ? -23.144 -13.785 16.426 1.00 24.53 248 TYR A CA 1
ATOM 1895 C C . TYR A 1 248 ? -22.144 -13.007 17.263 1.00 24.18 248 TYR A C 1
ATOM 1896 O O . TYR A 1 248 ? -22.001 -13.265 18.457 1.00 28.74 248 TYR A O 1
ATOM 1905 N N . ASN A 1 249 ? -21.451 -12.057 16.643 1.00 21.95 249 ASN A N 1
ATOM 1906 C CA . ASN A 1 249 ? -20.366 -11.353 17.321 1.00 22.04 249 ASN A CA 1
ATOM 1907 C C . ASN A 1 249 ? -20.860 -10.548 18.530 1.00 22.61 249 ASN A C 1
ATOM 1908 O O . ASN A 1 249 ? -22.049 -10.259 18.654 1.00 23.46 249 ASN A O 1
ATOM 1913 N N . SER A 1 250 ? -19.941 -10.203 19.427 1.00 23.62 250 SER A N 1
ATOM 1914 C CA . SER A 1 250 ? -20.316 -9.620 20.709 1.00 27.66 250 SER A CA 1
ATOM 1915 C C . SER A 1 250 ? -20.917 -8.221 20.584 1.00 24.56 250 SER A C 1
ATOM 1916 O O . SER A 1 250 ? -21.736 -7.823 21.412 1.00 25.68 250 SER A O 1
ATOM 1919 N N . THR A 1 251 ? -20.526 -7.483 19.549 1.00 23.03 251 THR A N 1
ATOM 1920 C CA . THR A 1 251 ? -21.087 -6.155 19.322 1.00 19.91 251 THR A CA 1
ATOM 1921 C C . THR A 1 251 ? -22.557 -6.266 18.934 1.00 23.11 251 THR A C 1
ATOM 1922 O O . THR A 1 251 ? -23.409 -5.550 19.459 1.00 24.22 251 THR A O 1
ATOM 1926 N N . LEU A 1 252 ? -22.847 -7.169 18.002 1.00 20.76 252 LEU A N 1
ATOM 1927 C CA . LEU A 1 252 ? -24.220 -7.434 17.599 1.00 22.78 252 LEU A CA 1
ATOM 1928 C C . LEU A 1 252 ? -25.045 -7.884 18.797 1.00 23.16 252 LEU A C 1
ATOM 1929 O O . LEU A 1 252 ? -26.182 -7.443 18.981 1.00 26.16 252 LEU A O 1
ATOM 1934 N N . GLN A 1 253 ? -24.464 -8.750 19.622 1.00 24.04 253 GLN A N 1
ATOM 1935 C CA . GLN A 1 253 ? -25.137 -9.197 20.834 1.00 26.66 253 GLN A CA 1
ATOM 1936 C C . GLN A 1 253 ? -25.405 -8.022 21.765 1.00 25.40 253 GLN A C 1
ATOM 1937 O O . GLN A 1 253 ? -26.474 -7.942 22.363 1.00 28.79 253 GLN A O 1
ATOM 1943 N N . ASP A 1 254 ? -24.437 -7.114 21.881 1.00 26.78 254 ASP A N 1
ATOM 1944 C CA . ASP A 1 254 ? -24.610 -5.926 22.724 1.00 28.02 254 ASP A CA 1
ATOM 1945 C C . ASP A 1 254 ? -25.843 -5.144 22.291 1.00 26.04 254 ASP A C 1
ATOM 1946 O O . ASP A 1 254 ? -26.687 -4.781 23.108 1.00 30.02 254 ASP A O 1
ATOM 1951 N N . ILE A 1 255 ? -25.937 -4.897 20.990 1.00 25.66 255 ILE A N 1
ATOM 1952 C CA . ILE A 1 255 ? -27.023 -4.103 20.434 1.00 28.82 255 ILE A CA 1
ATOM 1953 C C . ILE A 1 255 ? -28.372 -4.782 20.636 1.00 29.86 255 ILE A C 1
ATOM 1954 O O . ILE A 1 255 ? -29.345 -4.138 21.030 1.00 33.91 255 ILE A O 1
ATOM 1959 N N . TRP A 1 256 ? -28.425 -6.086 20.382 1.00 28.12 256 TRP A N 1
ATOM 1960 C CA . TRP A 1 256 ? -29.650 -6.854 20.585 1.00 31.16 256 TRP A CA 1
ATOM 1961 C C . TRP A 1 256 ? -30.125 -6.785 22.033 1.00 33.46 256 TRP A C 1
ATOM 1962 O O . TRP A 1 256 ? -31.324 -6.856 22.306 1.00 37.83 256 TRP A O 1
ATOM 1973 N N . ARG A 1 257 ? -29.179 -6.648 22.958 1.00 35.65 257 ARG A N 1
ATOM 1974 C CA . ARG A 1 257 ? -29.499 -6.658 24.381 1.00 41.02 257 ARG A CA 1
ATOM 1975 C C . ARG A 1 257 ? -29.646 -5.252 24.952 1.00 40.62 257 ARG A C 1
ATOM 1976 O O . ARG A 1 257 ? -29.948 -5.087 26.131 1.00 40.53 257 ARG A O 1
ATOM 1984 N N . GLY A 1 258 ? -29.431 -4.242 24.116 1.00 40.62 258 GLY A N 1
ATOM 1985 C CA . GLY A 1 258 ? -29.558 -2.861 24.551 1.00 43.46 258 GLY A CA 1
ATOM 1986 C C . GLY A 1 258 ? -28.392 -2.381 25.395 1.00 43.96 258 GLY A C 1
ATOM 1987 O O . GLY A 1 258 ? -28.539 -1.482 26.225 1.00 47.10 258 GLY A O 1
ATOM 1988 N N . ARG A 1 259 ? -27.227 -2.983 25.182 1.00 39.82 259 ARG A N 1
ATOM 1989 C CA . ARG A 1 259 ? -26.018 -2.604 25.904 1.00 37.91 259 ARG A CA 1
ATOM 1990 C C . ARG A 1 259 ? -25.108 -1.758 25.017 1.00 32.46 259 ARG A C 1
ATOM 1991 O O . ARG A 1 259 ? -25.139 -1.880 23.791 1.00 30.49 259 ARG A O 1
ATOM 1999 N N . GLU A 1 260 ? -24.298 -0.903 25.634 1.00 29.25 260 GLU A N 1
ATOM 2000 C CA . GLU A 1 260 ? -23.322 -0.120 24.881 1.00 25.42 260 GLU A CA 1
ATOM 2001 C C . GLU A 1 260 ? -22.271 -1.042 24.267 1.00 25.88 260 GLU A C 1
ATOM 2002 O O . GLU A 1 260 ? -21.902 -2.054 24.862 1.00 28.86 260 GLU A O 1
ATOM 2008 N N . THR A 1 261 ? -21.793 -0.687 23.078 1.00 22.51 261 THR A N 1
ATOM 2009 C CA . THR A 1 261 ? -20.777 -1.481 22.401 1.00 21.33 261 THR A CA 1
ATOM 2010 C C . THR A 1 261 ? -19.393 -0.906 22.646 1.00 21.88 261 THR A C 1
ATOM 2011 O O . THR A 1 261 ? -19.252 0.144 23.269 1.00 24.04 261 THR A O 1
ATOM 2015 N N . GLU A 1 262 ? -18.375 -1.596 22.137 1.00 21.79 262 GLU A N 1
ATOM 2016 C CA . GLU A 1 262 ? -16.996 -1.142 22.272 1.00 20.92 262 GLU A CA 1
ATOM 2017 C C . GLU A 1 262 ? -16.416 -0.592 20.969 1.00 18.71 262 GLU A C 1
ATOM 2018 O O . GLU A 1 262 ? -15.202 -0.396 20.867 1.00 19.98 262 GLU A O 1
ATOM 2024 N N . VAL A 1 263 ? -17.258 -0.345 19.969 1.00 20.09 263 VAL A N 1
ATOM 2025 C CA . VAL A 1 263 ? -16.716 0.015 18.665 1.00 18.14 263 VAL A CA 1
ATOM 2026 C C . VAL A 1 263 ? -15.970 1.348 18.647 1.00 17.42 263 VAL A C 1
ATOM 2027 O O . VAL A 1 263 ? -15.125 1.553 17.781 1.00 18.52 263 VAL A O 1
ATOM 2031 N N . ASP A 1 264 ? -16.254 2.243 19.591 1.00 19.39 264 ASP A N 1
ATOM 2032 C CA . ASP A 1 264 ? -15.484 3.489 19.676 1.00 21.71 264 ASP A CA 1
ATOM 2033 C C . ASP A 1 264 ? -14.011 3.196 19.938 1.00 20.53 264 ASP A C 1
ATOM 2034 O O . ASP A 1 264 ? -13.143 4.016 19.635 1.00 19.92 264 ASP A O 1
ATOM 2039 N N . TYR A 1 265 ? -13.741 2.031 20.529 1.00 18.73 265 TYR A N 1
ATOM 2040 C CA . TYR A 1 265 ? -12.385 1.653 20.923 1.00 18.91 265 TYR A CA 1
ATOM 2041 C C . TYR A 1 265 ? -11.782 0.636 19.970 1.00 18.17 265 TYR A C 1
ATOM 2042 O O . TYR A 1 265 ? -10.652 0.189 20.157 1.00 19.55 265 TYR A O 1
ATOM 2051 N N . ILE A 1 266 ? -12.540 0.296 18.934 1.00 16.25 266 ILE A N 1
ATOM 2052 C CA . ILE A 1 266 ? -12.053 -0.591 17.893 1.00 17.17 266 ILE A CA 1
ATOM 2053 C C . ILE A 1 266 ? -11.943 0.243 16.616 1.00 15.84 266 ILE A C 1
ATOM 2054 O O . ILE A 1 266 ? -10.895 0.838 16.357 1.00 18.14 266 ILE A O 1
ATOM 2059 N N . HIS A 1 267 ? -13.030 0.338 15.855 1.00 17.72 267 HIS A N 1
ATOM 2060 C CA . HIS A 1 267 ? -13.036 1.162 14.654 1.00 17.92 267 HIS A CA 1
ATOM 2061 C C . HIS A 1 267 ? -12.643 2.606 14.957 1.00 19.24 267 HIS A C 1
ATOM 2062 O O . HIS A 1 267 ? -11.865 3.226 14.224 1.00 18.51 267 HIS A O 1
ATOM 2069 N N . GLY A 1 268 ? -13.191 3.135 16.044 1.00 17.77 268 GLY A N 1
ATOM 2070 C CA . GLY A 1 268 ? -12.969 4.524 16.406 1.00 17.46 268 GLY A CA 1
ATOM 2071 C C . GLY A 1 268 ? -11.501 4.821 16.626 1.00 19.71 268 GLY A C 1
ATOM 2072 O O . GLY A 1 268 ? -10.994 5.853 16.191 1.00 20.34 268 GLY A O 1
ATOM 2073 N N . LYS A 1 269 ? -10.809 3.912 17.307 1.00 17.99 269 LYS A N 1
ATOM 2074 C CA . LYS A 1 269 ? -9.400 4.122 17.599 1.00 19.59 269 LYS A CA 1
ATOM 2075 C C . LYS A 1 269 ? -8.526 3.953 16.361 1.00 18.92 269 LYS A C 1
ATOM 2076 O O . LYS A 1 269 ? -7.564 4.695 16.176 1.00 20.30 269 LYS A O 1
ATOM 2082 N N . ILE A 1 270 ? -8.855 2.987 15.505 1.00 18.15 270 ILE A N 1
ATOM 2083 C CA . ILE A 1 270 ? -8.121 2.842 14.250 1.00 18.36 270 ILE A CA 1
ATOM 2084 C C . ILE A 1 270 ? -8.234 4.119 13.425 1.00 18.18 270 ILE A C 1
ATOM 2085 O O . ILE A 1 270 ? -7.241 4.602 12.890 1.00 18.33 270 ILE A O 1
ATOM 2090 N N . VAL A 1 271 ? -9.440 4.680 13.365 1.00 14.47 271 VAL A N 1
ATOM 2091 C CA . VAL A 1 271 ? -9.682 5.941 12.663 1.00 16.95 271 VAL A CA 1
ATOM 2092 C C . VAL A 1 271 ? -8.893 7.103 13.283 1.00 19.39 271 VAL A C 1
ATOM 2093 O O . VAL A 1 271 ? -8.247 7.882 12.572 1.00 20.10 271 VAL A O 1
ATOM 2097 N N . GLU A 1 272 ? -8.960 7.234 14.601 1.00 19.59 272 GLU A N 1
ATOM 2098 C CA . GLU A 1 272 ? -8.270 8.328 15.281 1.00 20.73 272 GLU A CA 1
ATOM 2099 C C . GLU A 1 272 ? -6.752 8.249 15.117 1.00 22.11 272 GLU A C 1
ATOM 2100 O O . GLU A 1 272 ? -6.100 9.257 14.839 1.00 23.06 272 GLU A O 1
ATOM 2106 N N . TYR A 1 273 ? -6.193 7.053 15.284 1.00 20.62 273 TYR A N 1
ATOM 2107 C CA . TYR A 1 273 ? -4.760 6.845 15.087 1.00 21.11 273 TYR A CA 1
ATOM 2108 C C . TYR A 1 273 ? -4.333 7.124 13.646 1.00 21.98 273 TYR A C 1
ATOM 2109 O O . TYR A 1 273 ? -3.270 7.695 13.409 1.00 24.90 273 TYR A O 1
ATOM 2118 N N . ALA A 1 274 ? -5.152 6.709 12.686 1.00 18.99 274 ALA A N 1
ATOM 2119 C CA . ALA A 1 274 ? -4.847 6.954 11.276 1.00 15.81 274 ALA A CA 1
ATOM 2120 C C . ALA A 1 274 ? -4.683 8.446 11.020 1.00 19.57 274 ALA A C 1
ATOM 2121 O O . ALA A 1 274 ? -3.709 8.880 10.405 1.00 20.00 274 ALA A O 1
ATOM 2123 N N . ARG A 1 275 ? -5.636 9.226 11.517 1.00 20.61 275 ARG A N 1
ATOM 2124 C CA . ARG A 1 275 ? -5.644 10.667 11.295 1.00 20.11 275 ARG A CA 1
ATOM 2125 C C . ARG A 1 275 ? -4.408 11.333 11.883 1.00 22.37 275 ARG A C 1
ATOM 2126 O O . ARG A 1 275 ? -3.887 12.308 11.329 1.00 22.52 275 ARG A O 1
ATOM 2134 N N . SER A 1 276 ? -3.929 10.794 12.999 1.00 21.90 276 SER A N 1
ATOM 2135 C CA . SER A 1 276 ? -2.818 11.404 13.715 1.00 24.75 276 SER A CA 1
ATOM 2136 C C . SER A 1 276 ? -1.514 11.314 12.918 1.00 24.09 276 SER A C 1
ATOM 2137 O O . SER A 1 276 ? -0.584 12.084 13.160 1.00 28.66 276 SER A O 1
ATOM 2140 N N . VAL A 1 277 ? -1.456 10.403 11.949 1.00 23.88 277 VAL A N 1
ATOM 2141 C CA . VAL A 1 277 ? -0.238 10.232 11.159 1.00 24.23 277 VAL A CA 1
ATOM 2142 C C . VAL A 1 277 ? -0.467 10.489 9.667 1.00 26.02 277 VAL A C 1
ATOM 2143 O O . VAL A 1 277 ? 0.350 10.108 8.827 1.00 28.02 277 VAL A O 1
ATOM 2147 N N . GLY A 1 278 ? -1.570 11.153 9.344 1.00 22.71 278 GLY A N 1
ATOM 2148 C CA . GLY A 1 278 ? -1.815 11.590 7.980 1.00 23.18 278 GLY A CA 1
ATOM 2149 C C . GLY A 1 278 ? -2.403 10.519 7.087 1.00 23.61 278 GLY A C 1
ATOM 2150 O O . GLY A 1 278 ? -2.153 10.491 5.879 1.00 25.60 278 GLY A O 1
ATOM 2151 N N . MET A 1 279 ? -3.187 9.629 7.679 1.00 22.28 279 MET A N 1
ATOM 2152 C CA . MET A 1 279 ? -3.891 8.610 6.911 1.00 22.01 279 MET A CA 1
ATOM 2153 C C . MET A 1 279 ? -5.386 8.654 7.171 1.00 22.28 279 MET A C 1
ATOM 2154 O O . MET A 1 279 ? -5.845 9.293 8.119 1.00 21.59 279 MET A O 1
ATOM 2159 N N . GLU A 1 280 ? -6.137 7.963 6.320 1.00 23.74 280 GLU A N 1
ATOM 2160 C CA . GLU A 1 280 ? -7.536 7.666 6.595 1.00 23.99 280 GLU A CA 1
ATOM 2161 C C . GLU A 1 280 ? -7.707 6.167 6.783 1.00 23.90 280 GLU A C 1
ATOM 2162 O O . GLU A 1 280 ? -6.891 5.376 6.310 1.00 26.37 280 GLU A O 1
ATOM 2168 N N . ALA A 1 281 ? -8.764 5.787 7.488 1.00 21.70 281 ALA A N 1
ATOM 2169 C CA . ALA A 1 281 ? -9.216 4.404 7.528 1.00 20.17 281 ALA A CA 1
ATOM 2170 C C . ALA A 1 281 ? -10.684 4.440 7.149 1.00 20.00 281 ALA A C 1
ATOM 2171 O O . ALA A 1 281 ? -11.554 4.313 7.996 1.00 19.27 281 ALA A O 1
ATOM 2173 N N . PRO A 1 282 ? -10.960 4.646 5.857 1.00 20.35 282 PRO A N 1
ATOM 2174 C CA . PRO A 1 282 ? -12.319 4.951 5.403 1.00 18.44 282 PRO A CA 1
ATOM 2175 C C . PRO A 1 282 ? -13.317 3.824 5.648 1.00 16.63 282 PRO A C 1
ATOM 2176 O O . PRO A 1 282 ? -14.468 4.113 5.960 1.00 17.99 282 PRO A O 1
ATOM 2180 N N . ARG A 1 283 ? -12.898 2.573 5.496 1.00 17.12 283 ARG A N 1
ATOM 2181 C CA . ARG A 1 283 ? -13.817 1.463 5.692 1.00 16.63 283 ARG A CA 1
ATOM 2182 C C . ARG A 1 283 ? -14.144 1.332 7.172 1.00 17.89 283 ARG A C 1
ATOM 2183 O O . ARG A 1 283 ? -15.301 1.149 7.551 1.00 19.15 283 ARG A O 1
ATOM 2191 N N . ASN A 1 284 ? -13.121 1.458 8.007 1.00 16.59 284 ASN A N 1
ATOM 2192 C CA . ASN A 1 284 ? -13.343 1.469 9.446 1.00 16.60 284 ASN A CA 1
ATOM 2193 C C . ASN A 1 284 ? -14.260 2.606 9.858 1.00 19.63 284 ASN A C 1
ATOM 2194 O O . ASN A 1 284 ? -15.140 2.430 10.700 1.00 17.30 284 ASN A O 1
ATOM 2199 N N . GLU A 1 285 ? -14.056 3.776 9.262 1.00 16.90 285 GLU A N 1
ATOM 2200 C CA . GLU A 1 285 ? -14.860 4.928 9.621 1.00 16.73 285 GLU A CA 1
ATOM 2201 C C . GLU A 1 285 ? -16.324 4.705 9.246 1.00 16.38 285 GLU A C 1
ATOM 2202 O O . GLU A 1 285 ? -17.224 5.013 10.026 1.00 17.05 285 GLU A O 1
ATOM 2208 N N . LEU A 1 286 ? -16.566 4.159 8.059 1.00 17.45 286 LEU A N 1
ATOM 2209 C CA . LEU A 1 286 ? -17.935 3.902 7.639 1.00 18.39 286 LEU A CA 1
ATOM 2210 C C . LEU A 1 286 ? -18.591 2.836 8.516 1.00 17.67 286 LEU A C 1
ATOM 2211 O O . LEU A 1 286 ? -19.735 2.991 8.933 1.00 17.33 286 LEU A O 1
ATOM 2216 N N . LEU A 1 287 ? -17.869 1.757 8.803 1.00 16.94 287 LEU A N 1
ATOM 2217 C CA . LEU A 1 287 ? -18.391 0.726 9.698 1.00 15.94 287 LEU A CA 1
ATOM 2218 C C . LEU A 1 287 ? -18.721 1.299 11.071 1.00 19.43 287 LEU A C 1
ATOM 2219 O O . LEU A 1 287 ? -19.756 0.979 11.644 1.00 19.07 287 LEU A O 1
ATOM 2224 N N . TRP A 1 288 ? -17.835 2.149 11.583 1.00 17.26 288 TRP A N 1
ATOM 2225 C CA . TRP A 1 288 ? -18.026 2.802 12.878 1.00 16.74 288 TRP A CA 1
ATOM 2226 C C . TRP A 1 288 ? -19.351 3.566 12.898 1.00 18.42 288 TRP A C 1
ATOM 2227 O O . TRP A 1 288 ? -20.188 3.375 13.785 1.00 18.19 288 TRP A O 1
ATOM 2238 N N . VAL A 1 289 ? -19.547 4.416 11.896 1.00 15.68 289 VAL A N 1
ATOM 2239 C CA . VAL A 1 289 ? -20.760 5.217 11.806 1.00 17.14 289 VAL A CA 1
ATOM 2240 C C . VAL A 1 289 ? -22.005 4.344 11.637 1.00 16.32 289 VAL A C 1
ATOM 2241 O O . VAL A 1 289 ? -23.034 4.602 12.250 1.00 17.46 289 VAL A O 1
ATOM 2245 N N . LEU A 1 290 ? -21.915 3.309 10.806 1.00 15.66 290 LEU A N 1
ATOM 2246 C CA . LEU A 1 290 ? -23.062 2.435 10.590 1.00 16.08 290 LEU A CA 1
ATOM 2247 C C . LEU A 1 290 ? -23.479 1.687 11.861 1.00 18.43 290 LEU A C 1
ATOM 2248 O O . LEU A 1 290 ? -24.668 1.558 12.148 1.00 20.65 290 LEU A O 1
ATOM 2253 N N . VAL A 1 291 ? -22.506 1.188 12.615 1.00 17.16 291 VAL A N 1
ATOM 2254 C CA . VAL A 1 291 ? -22.817 0.431 13.826 1.00 18.57 291 VAL A CA 1
ATOM 2255 C C . VAL A 1 291 ? -23.405 1.354 14.889 1.00 19.42 291 VAL A C 1
ATOM 2256 O O . VAL A 1 291 ? -24.390 1.020 15.546 1.00 22.58 291 VAL A O 1
ATOM 2260 N N . LYS A 1 292 ? -22.807 2.528 15.053 1.00 18.98 292 LYS A N 1
ATOM 2261 C CA . LYS A 1 292 ? -23.317 3.478 16.031 1.00 20.41 292 LYS A CA 1
ATOM 2262 C C . LYS A 1 292 ? -24.708 3.984 15.642 1.00 21.39 292 LYS A C 1
ATOM 2263 O O . LYS A 1 292 ? -25.561 4.198 16.508 1.00 22.78 292 LYS A O 1
ATOM 2269 N N . ALA A 1 293 ? -24.941 4.165 14.343 1.00 19.96 293 ALA A N 1
ATOM 2270 C CA . ALA A 1 293 ? -26.247 4.614 13.868 1.00 20.94 293 ALA A CA 1
ATOM 2271 C C . ALA A 1 293 ? -27.305 3.542 14.091 1.00 22.58 293 ALA A C 1
ATOM 2272 O O . ALA A 1 293 ? -28.432 3.839 14.483 1.00 26.01 293 ALA A O 1
ATOM 2274 N N . LYS A 1 294 ? -26.933 2.292 13.829 1.00 21.93 294 LYS A N 1
ATOM 2275 C CA . LYS A 1 294 ? -27.821 1.159 14.060 1.00 23.92 294 LYS A CA 1
ATOM 2276 C C . LYS A 1 294 ? -28.244 1.118 15.526 1.00 26.13 294 LYS A C 1
ATOM 2277 O O . LYS A 1 294 ? -29.407 0.867 15.850 1.00 29.60 294 LYS A O 1
ATOM 2283 N N . GLU A 1 295 ? -27.289 1.381 16.409 1.00 26.21 295 GLU A N 1
ATOM 2284 C CA . GLU A 1 295 ? -27.562 1.395 17.839 1.00 27.37 295 GLU A CA 1
ATOM 2285 C C . GLU A 1 295 ? -28.556 2.494 18.215 1.00 28.99 295 GLU A C 1
ATOM 2286 O O . GLU A 1 295 ? -29.509 2.248 18.951 1.00 32.09 295 GLU A O 1
ATOM 2292 N N . ARG A 1 296 ? -28.329 3.705 17.714 1.00 29.52 296 ARG A N 1
ATOM 2293 C CA . ARG A 1 296 ? -29.230 4.813 18.007 1.00 33.92 296 ARG A CA 1
ATOM 2294 C C . ARG A 1 296 ? -30.640 4.535 17.503 1.00 37.07 296 ARG A C 1
ATOM 2295 O O . ARG A 1 296 ? -31.623 4.823 18.188 1.00 40.16 296 ARG A O 1
ATOM 2303 N N . ILE A 1 297 ? -30.730 3.973 16.302 1.00 32.35 297 ILE A N 1
ATOM 2304 C CA . ILE A 1 297 ? -32.018 3.623 15.714 1.00 36.60 297 ILE A CA 1
ATOM 2305 C C . ILE A 1 297 ? -32.778 2.613 16.575 1.00 39.88 297 ILE A C 1
ATOM 2306 O O . ILE A 1 297 ? -33.986 2.746 16.777 1.00 45.70 297 ILE A O 1
ATOM 2311 N N . ASN A 1 298 ? -32.088 1.626 17.089 1.00 40.46 298 ASN A N 1
ATOM 2312 C CA . ASN A 1 298 ? -32.714 0.629 17.921 1.00 46.66 298 ASN A CA 1
ATOM 2313 C C . ASN A 1 298 ? -33.114 1.154 19.258 1.00 51.29 298 ASN A C 1
ATOM 2314 O O . ASN A 1 298 ? -34.161 0.811 19.762 1.00 55.75 298 ASN A O 1
ATOM 2319 N N . ARG A 1 299 ? -32.271 1.976 19.843 1.00 51.43 299 ARG A N 1
ATOM 2320 C CA . ARG A 1 299 ? -32.526 2.492 21.170 1.00 56.76 299 ARG A CA 1
ATOM 2321 C C . ARG A 1 299 ? -33.779 3.288 21.092 1.00 59.51 299 ARG A C 1
ATOM 2322 O O . ARG A 1 299 ? -34.710 3.083 21.837 1.00 63.69 299 ARG A O 1
ATOM 2330 N N . GLY A 1 300 ? -33.815 4.195 20.146 1.00 57.86 300 GLY A N 1
ATOM 2331 C CA . GLY A 1 300 ? -35.022 4.930 19.887 1.00 60.80 300 GLY A CA 1
ATOM 2332 C C . GLY A 1 300 ? -35.852 4.187 18.871 1.00 61.46 300 GLY A C 1
ATOM 2333 O O . GLY A 1 300 ? -37.060 4.206 18.922 1.00 65.91 300 GLY A O 1
ATOM 2334 N N . MET B 1 1 ? -47.353 15.081 -27.727 1.00 23.65 1 MET B N 1
ATOM 2335 C CA . MET B 1 1 ? -46.235 14.241 -28.151 1.00 23.02 1 MET B CA 1
ATOM 2336 C C . MET B 1 1 ? -46.562 12.765 -27.938 1.00 22.35 1 MET B C 1
ATOM 2337 O O . MET B 1 1 ? -47.183 12.399 -26.939 1.00 21.42 1 MET B O 1
ATOM 2342 N N . ARG B 1 2 ? -46.139 11.915 -28.869 1.00 20.50 2 ARG B N 1
ATOM 2343 C CA . ARG B 1 2 ? -46.330 10.475 -28.712 1.00 19.33 2 ARG B CA 1
ATOM 2344 C C . ARG B 1 2 ? -45.158 9.909 -27.922 1.00 19.01 2 ARG B C 1
ATOM 2345 O O . ARG B 1 2 ? -44.017 9.957 -28.368 1.00 18.19 2 ARG B O 1
ATOM 2353 N N . ILE B 1 3 ? -45.447 9.397 -26.730 1.00 16.47 3 ILE B N 1
ATOM 2354 C CA . ILE B 1 3 ? -44.409 8.991 -25.793 1.00 14.37 3 ILE B CA 1
ATOM 2355 C C . ILE B 1 3 ? -44.651 7.567 -25.327 1.00 15.16 3 ILE B C 1
ATOM 2356 O O . ILE B 1 3 ? -45.754 7.240 -24.891 1.00 19.29 3 ILE B O 1
ATOM 2361 N N . TYR B 1 4 ? -43.636 6.715 -25.438 1.00 16.61 4 TYR B N 1
ATOM 2362 C CA . TYR B 1 4 ? -43.714 5.384 -24.844 1.00 15.61 4 TYR B CA 1
ATOM 2363 C C . TYR B 1 4 ? -42.816 5.363 -23.628 1.00 15.96 4 TYR B C 1
ATOM 2364 O O . TYR B 1 4 ? -41.640 5.733 -23.707 1.00 16.18 4 TYR B O 1
ATOM 2373 N N . VAL B 1 5 ? -43.366 4.931 -22.500 1.00 15.80 5 VAL B N 1
ATOM 2374 C CA . VAL B 1 5 ? -42.576 4.802 -21.291 1.00 15.81 5 VAL B CA 1
ATOM 2375 C C . VAL B 1 5 ? -42.212 3.336 -21.131 1.00 15.46 5 VAL B C 1
ATOM 2376 O O . VAL B 1 5 ? -43.085 2.487 -20.967 1.00 17.47 5 VAL B O 1
ATOM 2380 N N . LEU B 1 6 ? -40.921 3.048 -21.225 1.00 16.15 6 LEU B N 1
ATOM 2381 C CA . LEU B 1 6 ? -40.421 1.685 -21.191 1.00 16.98 6 LEU B CA 1
ATOM 2382 C C . LEU B 1 6 ? -40.012 1.349 -19.767 1.00 17.84 6 LEU B C 1
ATOM 2383 O O . LEU B 1 6 ? -38.957 1.779 -19.297 1.00 18.03 6 LEU B O 1
ATOM 2388 N N . GLY B 1 7 ? -40.875 0.605 -19.081 1.00 17.32 7 GLY B N 1
ATOM 2389 C CA . GLY B 1 7 ? -40.715 0.323 -17.668 1.00 17.62 7 GLY B CA 1
ATOM 2390 C C . GLY B 1 7 ? -41.879 0.954 -16.930 1.00 20.80 7 GLY B C 1
ATOM 2391 O O . GLY B 1 7 ? -42.018 2.176 -16.925 1.00 21.54 7 GLY B O 1
ATOM 2392 N N . ALA B 1 8 ? -42.721 0.123 -16.320 1.00 18.16 8 ALA B N 1
ATOM 2393 C CA . ALA B 1 8 ? -43.950 0.605 -15.694 1.00 19.45 8 ALA B CA 1
ATOM 2394 C C . ALA B 1 8 ? -43.878 0.513 -14.176 1.00 19.68 8 ALA B C 1
ATOM 2395 O O . ALA B 1 8 ? -44.903 0.375 -13.504 1.00 21.12 8 ALA B O 1
ATOM 2397 N N . GLY B 1 9 ? -42.660 0.589 -13.648 1.00 18.83 9 GLY B N 1
ATOM 2398 C CA . GLY B 1 9 ? -42.450 0.698 -12.213 1.00 18.98 9 GLY B CA 1
ATOM 2399 C C . GLY B 1 9 ? -42.895 2.040 -11.654 1.00 16.63 9 GLY B C 1
ATOM 2400 O O . GLY B 1 9 ? -43.641 2.782 -12.298 1.00 17.68 9 GLY B O 1
ATOM 2401 N N . SER B 1 10 ? -42.448 2.356 -10.441 1.00 16.42 10 SER B N 1
ATOM 2402 C CA . SER B 1 10 ? -42.911 3.567 -9.769 1.00 16.91 10 SER B CA 1
ATOM 2403 C C . SER B 1 10 ? -42.600 4.844 -10.553 1.00 17.91 10 SER B C 1
ATOM 2404 O O . SER B 1 10 ? -43.487 5.668 -10.764 1.00 15.24 10 SER B O 1
ATOM 2407 N N . ILE B 1 11 ? -41.360 5.007 -10.998 1.00 16.62 11 ILE B N 1
ATOM 2408 C CA . ILE B 1 11 ? -40.978 6.255 -11.658 1.00 14.78 11 ILE B CA 1
ATOM 2409 C C . ILE B 1 11 ? -41.544 6.331 -13.074 1.00 14.58 11 ILE B C 1
ATOM 2410 O O . ILE B 1 11 ? -42.026 7.385 -13.500 1.00 14.50 11 ILE B O 1
ATOM 2415 N N . GLY B 1 12 ? -41.511 5.215 -13.796 1.00 16.59 12 GLY B N 1
ATOM 2416 C CA . GLY B 1 12 ? -42.137 5.165 -15.105 1.00 16.53 12 GLY B CA 1
ATOM 2417 C C . GLY B 1 12 ? -43.622 5.479 -15.037 1.00 16.82 12 GLY B C 1
ATOM 2418 O O . GLY B 1 12 ? -44.145 6.243 -15.854 1.00 16.73 12 GLY B O 1
ATOM 2419 N N . SER B 1 13 ? -44.304 4.889 -14.057 1.00 16.15 13 SER B N 1
ATOM 2420 C CA . SER B 1 13 ? -45.733 5.118 -13.870 1.00 17.83 13 SER B CA 1
ATOM 2421 C C . SER B 1 13 ? -45.999 6.580 -13.520 1.00 15.78 13 SER B C 1
ATOM 2422 O O . SER B 1 13 ? -46.942 7.183 -14.036 1.00 17.55 13 SER B O 1
ATOM 2425 N N . LEU B 1 14 ? -45.173 7.149 -12.643 1.00 14.26 14 LEU B N 1
ATOM 2426 C CA . LEU B 1 14 ? -45.320 8.561 -12.294 1.00 13.19 14 LEU B CA 1
ATOM 2427 C C . LEU B 1 14 ? -45.170 9.461 -13.527 1.00 14.14 14 LEU B C 1
ATOM 2428 O O . LEU B 1 14 ? -46.010 10.325 -13.778 1.00 15.93 14 LEU B O 1
ATOM 2433 N N . PHE B 1 15 ? -44.105 9.265 -14.294 1.00 14.96 15 PHE B N 1
ATOM 2434 C CA . PHE B 1 15 ? -43.890 10.091 -15.476 1.00 15.30 15 PHE B CA 1
ATOM 2435 C C . PHE B 1 15 ? -45.008 9.877 -16.495 1.00 15.18 15 PHE B C 1
ATOM 2436 O O . PHE B 1 15 ? -45.544 10.837 -17.048 1.00 15.42 15 PHE B O 1
ATOM 2444 N N . GLY B 1 16 ? -45.372 8.617 -16.726 1.00 15.62 16 GLY B N 1
ATOM 2445 C CA . GLY B 1 16 ? -46.446 8.299 -17.654 1.00 16.48 16 GLY B CA 1
ATOM 2446 C C . GLY B 1 16 ? -47.760 8.943 -17.254 1.00 16.57 16 GLY B C 1
ATOM 2447 O O . GLY B 1 16 ? -48.499 9.464 -18.095 1.00 16.86 16 GLY B O 1
ATOM 2448 N N . ALA B 1 17 ? -48.049 8.917 -15.960 1.00 16.82 17 ALA B N 1
ATOM 2449 C CA . ALA B 1 17 ? -49.294 9.477 -15.462 1.00 16.92 17 ALA B CA 1
ATOM 2450 C C . ALA B 1 17 ? -49.329 10.991 -15.664 1.00 17.00 17 ALA B C 1
ATOM 2451 O O . ALA B 1 17 ? -50.328 11.538 -16.117 1.00 18.11 17 ALA B O 1
ATOM 2453 N N . LEU B 1 18 ? -48.230 11.663 -15.343 1.00 14.81 18 LEU B N 1
ATOM 2454 C CA . LEU B 1 18 ? -48.176 13.116 -15.471 1.00 15.18 18 LEU B CA 1
ATOM 2455 C C . LEU B 1 18 ? -48.287 13.536 -16.938 1.00 15.18 18 LEU B C 1
ATOM 2456 O O . LEU B 1 18 ? -49.009 14.478 -17.276 1.00 16.84 18 LEU B O 1
ATOM 2461 N N . LEU B 1 19 ? -47.588 12.813 -17.804 1.00 15.55 19 LEU B N 1
ATOM 2462 C CA . LEU B 1 19 ? -47.602 13.120 -19.234 1.00 17.52 19 LEU B CA 1
ATOM 2463 C C . LEU B 1 19 ? -48.984 12.854 -19.835 1.00 17.74 19 LEU B C 1
ATOM 2464 O O . LEU B 1 19 ? -49.449 13.605 -20.697 1.00 17.97 19 LEU B O 1
ATOM 2469 N N . ALA B 1 20 ? -49.645 11.799 -19.360 1.00 16.65 20 ALA B N 1
ATOM 2470 C CA . ALA B 1 20 ? -50.989 11.462 -19.811 1.00 16.42 20 ALA B CA 1
ATOM 2471 C C . ALA B 1 20 ? -52.010 12.510 -19.373 1.00 16.50 20 ALA B C 1
ATOM 2472 O O . ALA B 1 20 ? -52.894 12.886 -20.140 1.00 19.79 20 ALA B O 1
ATOM 2474 N N . ARG B 1 21 ? -51.893 12.966 -18.129 1.00 19.37 21 ARG B N 1
ATOM 2475 C CA . ARG B 1 21 ? -52.803 13.981 -17.611 1.00 18.85 21 ARG B CA 1
ATOM 2476 C C . ARG B 1 21 ? -52.751 15.245 -18.456 1.00 17.41 21 ARG B C 1
ATOM 2477 O O . ARG B 1 21 ? -53.760 15.918 -18.641 1.00 20.26 21 ARG B O 1
ATOM 2485 N N . ALA B 1 22 ? -51.566 15.547 -18.980 1.00 19.27 22 ALA B N 1
ATOM 2486 C CA . ALA B 1 22 ? -51.355 16.756 -19.772 1.00 20.01 22 ALA B CA 1
ATOM 2487 C C . ALA B 1 22 ? -51.916 16.628 -21.184 1.00 22.21 22 ALA B C 1
ATOM 2488 O O . ALA B 1 22 ? -52.004 17.616 -21.912 1.00 23.33 22 ALA B O 1
ATOM 2490 N N . GLY B 1 23 ? -52.286 15.413 -21.577 1.00 20.35 23 GLY B N 1
ATOM 2491 C CA . GLY B 1 23 ? -52.912 15.213 -22.871 1.00 22.04 23 GLY B CA 1
ATOM 2492 C C . GLY B 1 23 ? -52.015 14.607 -23.935 1.00 20.60 23 GLY B C 1
ATOM 2493 O O . GLY B 1 23 ? -52.415 14.511 -25.097 1.00 23.11 23 GLY B O 1
ATOM 2494 N N . ASN B 1 24 ? -50.809 14.203 -23.546 1.00 20.02 24 ASN B N 1
ATOM 2495 C CA . ASN B 1 24 ? -49.901 13.531 -24.469 1.00 17.69 24 ASN B CA 1
ATOM 2496 C C . ASN B 1 24 ? -50.382 12.129 -24.782 1.00 22.49 24 ASN B C 1
ATOM 2497 O O . ASN B 1 24 ? -51.141 11.539 -24.012 1.00 22.90 24 ASN B O 1
ATOM 2502 N N . ASP B 1 25 ? -49.948 11.613 -25.927 1.00 20.73 25 ASP B N 1
ATOM 2503 C CA . ASP B 1 25 ? -50.295 10.264 -26.354 1.00 20.00 25 ASP B CA 1
ATOM 2504 C C . ASP B 1 25 ? -49.311 9.291 -25.722 1.00 21.73 25 ASP B C 1
ATOM 2505 O O . ASP B 1 25 ? -48.231 9.050 -26.262 1.00 20.27 25 ASP B O 1
ATOM 2510 N N . VAL B 1 26 ? -49.694 8.742 -24.571 1.00 18.30 26 VAL B N 1
ATOM 2511 C CA . VAL B 1 26 ? -48.791 7.957 -23.739 1.00 17.18 26 VAL B CA 1
ATOM 2512 C C . VAL B 1 26 ? -49.131 6.470 -23.725 1.00 17.30 26 VAL B C 1
ATOM 2513 O O . VAL B 1 26 ? -50.281 6.076 -23.520 1.00 18.72 26 VAL B O 1
ATOM 2517 N N . THR B 1 27 ? -48.115 5.648 -23.947 1.00 18.88 27 THR B N 1
ATOM 2518 C CA . THR B 1 27 ? -48.242 4.210 -23.781 1.00 19.67 27 THR B CA 1
ATOM 2519 C C . THR B 1 27 ? -47.182 3.757 -22.795 1.00 19.68 27 THR B C 1
ATOM 2520 O O . THR B 1 27 ? -46.016 4.125 -22.929 1.00 18.79 27 THR B O 1
ATOM 2524 N N . LEU B 1 28 ? -47.587 2.983 -21.791 1.00 18.37 28 LEU B N 1
ATOM 2525 C CA . LEU B 1 28 ? -46.632 2.365 -20.882 1.00 17.21 28 LEU B CA 1
ATOM 2526 C C . LEU B 1 28 ? -46.358 0.941 -21.321 1.00 19.24 28 LEU B C 1
ATOM 2527 O O . LEU B 1 28 ? -47.284 0.175 -21.569 1.00 21.89 28 LEU B O 1
ATOM 2532 N N . ILE B 1 29 ? -45.079 0.603 -21.428 1.00 19.04 29 ILE B N 1
ATOM 2533 C CA . ILE B 1 29 ? -44.666 -0.751 -21.769 1.00 19.34 29 ILE B CA 1
ATOM 2534 C C . ILE B 1 29 ? -44.065 -1.388 -20.528 1.00 20.40 29 ILE B C 1
ATOM 2535 O O . ILE B 1 29 ? -43.067 -0.908 -20.000 1.00 20.32 29 ILE B O 1
ATOM 2540 N N . GLY B 1 30 ? -44.673 -2.466 -20.055 1.00 22.15 30 GLY B N 1
ATOM 2541 C CA . GLY B 1 30 ? -44.206 -3.085 -18.830 1.00 20.21 30 GLY B CA 1
ATOM 2542 C C . GLY B 1 30 ? -44.684 -4.508 -18.651 1.00 20.85 30 GLY B C 1
ATOM 2543 O O . GLY B 1 30 ? -45.067 -5.175 -19.613 1.00 24.62 30 GLY B O 1
ATOM 2544 N N . ARG B 1 31 ? -44.661 -4.965 -17.403 1.00 23.60 31 ARG B N 1
ATOM 2545 C CA . ARG B 1 31 ? -44.987 -6.351 -17.089 1.00 26.99 31 ARG B CA 1
ATOM 2546 C C . ARG B 1 31 ? -46.494 -6.555 -17.000 1.00 27.91 31 ARG B C 1
ATOM 2547 O O . ARG B 1 31 ? -47.250 -5.603 -16.788 1.00 26.81 31 ARG B O 1
ATOM 2555 N N . ARG B 1 32 ? -46.917 -7.804 -17.163 1.00 28.42 32 ARG B N 1
ATOM 2556 C CA . ARG B 1 32 ? -48.331 -8.141 -17.274 1.00 31.79 32 ARG B CA 1
ATOM 2557 C C . ARG B 1 32 ? -49.207 -7.579 -16.150 1.00 30.43 32 ARG B C 1
ATOM 2558 O O . ARG B 1 32 ? -50.261 -7.011 -16.425 1.00 30.86 32 ARG B O 1
ATOM 2566 N N . GLU B 1 33 ? -48.773 -7.727 -14.898 1.00 28.96 33 GLU B N 1
ATOM 2567 C CA . GLU B 1 33 ? -49.597 -7.325 -13.753 1.00 27.61 33 GLU B CA 1
ATOM 2568 C C . GLU B 1 33 ? -49.901 -5.836 -13.750 1.00 25.49 33 GLU B C 1
ATOM 2569 O O . GLU B 1 33 ? -51.030 -5.425 -13.467 1.00 25.30 33 GLU B O 1
ATOM 2575 N N . GLN B 1 34 ? -48.884 -5.033 -14.045 1.00 25.09 34 GLN B N 1
ATOM 2576 C CA . GLN B 1 34 ? -49.039 -3.586 -14.068 1.00 22.89 34 GLN B CA 1
ATOM 2577 C C . GLN B 1 34 ? -49.870 -3.168 -15.274 1.00 25.49 34 GLN B C 1
ATOM 2578 O O . GLN B 1 34 ? -50.775 -2.343 -15.167 1.00 25.09 34 GLN B O 1
ATOM 2584 N N . VAL B 1 35 ? -49.558 -3.758 -16.421 1.00 24.55 35 VAL B N 1
ATOM 2585 C CA . VAL B 1 35 ? -50.282 -3.472 -17.651 1.00 25.81 35 VAL B CA 1
ATOM 2586 C C . VAL B 1 35 ? -51.769 -3.767 -17.508 1.00 27.22 35 VAL B C 1
ATOM 2587 O O . VAL B 1 35 ? -52.606 -2.950 -17.891 1.00 27.04 35 VAL B O 1
ATOM 2591 N N . ASP B 1 36 ? -52.100 -4.933 -16.958 1.00 25.74 36 ASP B N 1
ATOM 2592 C CA . ASP B 1 36 ? -53.498 -5.313 -16.791 1.00 27.84 36 ASP B CA 1
ATOM 2593 C C . ASP B 1 36 ? -54.230 -4.372 -15.839 1.00 29.22 36 ASP B C 1
ATOM 2594 O O . ASP B 1 36 ? -55.385 -4.026 -16.074 1.00 30.67 36 ASP B O 1
ATOM 2599 N N . ALA B 1 37 ? -53.556 -3.955 -14.770 1.00 28.57 37 ALA B N 1
ATOM 2600 C CA . ALA B 1 37 ? -54.161 -3.054 -13.794 1.00 30.63 37 ALA B CA 1
ATOM 2601 C C . ALA B 1 37 ? -54.461 -1.691 -14.409 1.00 28.75 37 ALA B C 1
ATOM 2602 O O . ALA B 1 37 ? -55.529 -1.120 -14.191 1.00 28.83 37 ALA B O 1
ATOM 2604 N N . ILE B 1 38 ? -53.514 -1.173 -15.182 1.00 26.33 38 ILE B N 1
ATOM 2605 C CA . ILE B 1 38 ? -53.699 0.120 -15.823 1.00 27.00 38 ILE B CA 1
ATOM 2606 C C . ILE B 1 38 ? -54.847 0.075 -16.831 1.00 31.11 38 ILE B C 1
ATOM 2607 O O . ILE B 1 38 ? -55.698 0.963 -16.849 1.00 31.74 38 ILE B O 1
ATOM 2612 N N . ASN B 1 39 ? -54.876 -0.968 -17.656 1.00 32.64 39 ASN B N 1
ATOM 2613 C CA . ASN B 1 39 ? -55.920 -1.103 -18.666 1.00 34.63 39 ASN B CA 1
ATOM 2614 C C . ASN B 1 39 ? -57.303 -1.289 -18.047 1.00 36.56 39 ASN B C 1
ATOM 2615 O O . ASN B 1 39 ? -58.307 -0.884 -18.628 1.00 41.30 39 ASN B O 1
ATOM 2620 N N . LYS B 1 40 ? -57.354 -1.888 -16.861 1.00 32.58 40 LYS B N 1
ATOM 2621 C CA . LYS B 1 40 ? -58.626 -2.158 -16.195 1.00 35.87 40 LYS B CA 1
ATOM 2622 C C . LYS B 1 40 ? -59.113 -0.989 -15.334 1.00 38.62 40 LYS B C 1
ATOM 2623 O O . LYS B 1 40 ? -60.266 -0.566 -15.438 1.00 40.96 40 LYS B O 1
ATOM 2629 N N . ASN B 1 41 ? -58.232 -0.471 -14.483 1.00 35.91 41 ASN B N 1
ATOM 2630 C CA . ASN B 1 41 ? -58.631 0.502 -13.469 1.00 38.64 41 ASN B CA 1
ATOM 2631 C C . ASN B 1 41 ? -57.923 1.844 -13.593 1.00 37.06 41 ASN B C 1
ATOM 2632 O O . ASN B 1 41 ? -58.077 2.711 -12.734 1.00 37.95 41 ASN B O 1
ATOM 2637 N N . GLY B 1 42 ? -57.141 2.011 -14.653 1.00 32.78 42 GLY B N 1
ATOM 2638 C CA . GLY B 1 42 ? -56.363 3.224 -14.831 1.00 32.82 42 GLY B CA 1
ATOM 2639 C C . GLY B 1 42 ? -55.138 3.282 -13.934 1.00 28.57 42 GLY B C 1
ATOM 2640 O O . GLY B 1 42 ? -54.837 2.338 -13.209 1.00 28.34 42 GLY B O 1
ATOM 2641 N N . LEU B 1 43 ? -54.426 4.402 -13.989 1.00 24.04 43 LEU B N 1
ATOM 2642 C CA . LEU B 1 43 ? -53.220 4.585 -13.193 1.00 24.57 43 LEU B CA 1
ATOM 2643 C C . LEU B 1 43 ? -53.491 5.661 -12.146 1.00 22.52 43 LEU B C 1
ATOM 2644 O O . LEU B 1 43 ? -53.835 6.787 -12.494 1.00 23.97 43 LEU B O 1
ATOM 2649 N N . HIS B 1 44 ? -53.352 5.305 -10.871 1.00 21.59 44 HIS B N 1
ATOM 2650 C CA . HIS B 1 44 ? -53.682 6.222 -9.782 1.00 26.68 44 HIS B CA 1
ATOM 2651 C C . HIS B 1 44 ? -52.428 6.672 -9.037 1.00 26.11 44 HIS B C 1
ATOM 2652 O O . HIS B 1 44 ? -51.657 5.853 -8.547 1.00 26.44 44 HIS B O 1
ATOM 2659 N N . VAL B 1 45 ? -52.232 7.986 -8.979 1.00 20.01 45 VAL B N 1
ATOM 2660 C CA . VAL B 1 45 ? -51.139 8.584 -8.225 1.00 20.24 45 VAL B CA 1
ATOM 2661 C C . VAL B 1 45 ? -51.695 9.155 -6.925 1.00 20.52 45 VAL B C 1
ATOM 2662 O O . VAL B 1 45 ? -52.764 9.766 -6.927 1.00 20.31 45 VAL B O 1
ATOM 2666 N N . PHE B 1 46 ? -50.998 8.939 -5.812 1.00 19.13 46 PHE B N 1
ATOM 2667 C CA . PHE B 1 46 ? -51.392 9.594 -4.569 1.00 21.29 46 PHE B CA 1
ATOM 2668 C C . PHE B 1 46 ? -50.166 10.052 -3.786 1.00 19.57 46 PHE B C 1
ATOM 2669 O O . PHE B 1 46 ? -49.032 9.844 -4.217 1.00 20.85 46 PHE B O 1
ATOM 2677 N N . GLY B 1 47 ? -50.397 10.716 -2.658 1.00 21.90 47 GLY B N 1
ATOM 2678 C CA . GLY B 1 47 ? -49.302 11.298 -1.902 1.00 24.23 47 GLY B CA 1
ATOM 2679 C C . GLY B 1 47 ? -49.086 12.759 -2.255 1.00 20.75 47 GLY B C 1
ATOM 2680 O O . GLY B 1 47 ? -49.904 13.602 -1.900 1.00 21.90 47 GLY B O 1
ATOM 2681 N N . ALA B 1 48 ? -47.986 13.063 -2.941 1.00 19.77 48 ALA B N 1
ATOM 2682 C CA . ALA B 1 48 ? -47.643 14.458 -3.226 1.00 21.83 48 ALA B CA 1
ATOM 2683 C C . ALA B 1 48 ? -48.759 15.139 -4.017 1.00 22.42 48 ALA B C 1
ATOM 2684 O O . ALA B 1 48 ? -49.099 16.289 -3.767 1.00 25.44 48 ALA B O 1
ATOM 2686 N N . GLU B 1 49 ? -49.312 14.413 -4.982 1.00 19.43 49 GLU B N 1
ATOM 2687 C CA . GLU B 1 49 ? -50.539 14.820 -5.651 1.00 20.81 49 GLU B CA 1
ATOM 2688 C C . GLU B 1 49 ? -51.439 13.604 -5.756 1.00 22.72 49 GLU B C 1
ATOM 2689 O O . GLU B 1 49 ? -50.965 12.463 -5.680 1.00 20.38 49 GLU B O 1
ATOM 2695 N N . GLU B 1 50 ? -52.732 13.844 -5.924 1.00 22.05 50 GLU B N 1
ATOM 2696 C CA . GLU B 1 50 ? -53.691 12.755 -6.038 1.00 25.40 50 GLU B CA 1
ATOM 2697 C C . GLU B 1 50 ? -54.503 12.913 -7.315 1.00 23.85 50 GLU B C 1
ATOM 2698 O O . GLU B 1 50 ? -55.263 13.870 -7.462 1.00 24.07 50 GLU B O 1
ATOM 2704 N N . PHE B 1 51 ? -54.342 11.977 -8.240 1.00 22.79 51 PHE B N 1
ATOM 2705 C CA . PHE B 1 51 ? -55.115 12.006 -9.472 1.00 24.19 51 PHE B CA 1
ATOM 2706 C C . PHE B 1 51 ? -55.081 10.655 -10.170 1.00 24.25 51 PHE B C 1
ATOM 2707 O O . PHE B 1 51 ? -54.255 9.800 -9.856 1.00 22.32 51 PHE B O 1
ATOM 2715 N N . THR B 1 52 ? -55.998 10.463 -11.110 1.00 23.35 52 THR B N 1
ATOM 2716 C CA . THR B 1 52 ? -56.067 9.214 -11.854 1.00 25.29 52 THR B CA 1
ATOM 2717 C C . THR B 1 52 ? -56.169 9.515 -13.335 1.00 20.99 52 THR B C 1
ATOM 2718 O O . THR B 1 52 ? -56.842 10.458 -13.737 1.00 23.75 52 THR B O 1
ATOM 2722 N N . VAL B 1 53 ? -55.485 8.710 -14.137 1.00 23.03 53 VAL B N 1
ATOM 2723 C CA . VAL B 1 53 ? -55.501 8.870 -15.581 1.00 22.99 53 VAL B CA 1
ATOM 2724 C C . VAL B 1 53 ? -55.461 7.482 -16.208 1.00 25.25 53 VAL B C 1
ATOM 2725 O O . VAL B 1 53 ? -55.104 6.510 -15.543 1.00 25.94 53 VAL B O 1
ATOM 2729 N N . LYS B 1 54 ? -55.842 7.370 -17.475 1.00 25.94 54 LYS B N 1
ATOM 2730 C CA . LYS B 1 54 ? -55.744 6.069 -18.126 1.00 30.55 54 LYS B CA 1
ATOM 2731 C C . LYS B 1 54 ? -54.941 6.129 -19.416 1.00 27.01 54 LYS B C 1
ATOM 2732 O O . LYS B 1 54 ? -55.509 6.232 -20.505 1.00 31.43 54 LYS B O 1
ATOM 2738 N N . PRO B 1 55 ? -53.613 6.056 -19.293 1.00 27.04 55 PRO B N 1
ATOM 2739 C CA . PRO B 1 55 ? -52.771 5.928 -20.483 1.00 25.71 55 PRO B CA 1
ATOM 2740 C C . PRO B 1 55 ? -52.935 4.548 -21.089 1.00 25.83 55 PRO B C 1
ATOM 2741 O O . PRO B 1 55 ? -53.526 3.662 -20.468 1.00 24.78 55 PRO B O 1
ATOM 2745 N N . LYS B 1 56 ? -52.425 4.369 -22.297 1.00 24.95 56 LYS B N 1
ATOM 2746 C CA . LYS B 1 56 ? -52.400 3.050 -22.891 1.00 23.19 56 LYS B CA 1
ATOM 2747 C C . LYS B 1 56 ? -51.309 2.239 -22.203 1.00 19.36 56 LYS B C 1
ATOM 2748 O O . LYS B 1 56 ? -50.328 2.795 -21.717 1.00 20.17 56 LYS B O 1
ATOM 2754 N N . ALA B 1 57 ? -51.503 0.927 -22.136 1.00 22.92 57 ALA B N 1
ATOM 2755 C CA . ALA B 1 57 ? -50.511 0.044 -21.529 1.00 22.73 57 ALA B CA 1
ATOM 2756 C C . ALA B 1 57 ? -50.464 -1.271 -22.288 1.00 23.75 57 ALA B C 1
ATOM 2757 O O . ALA B 1 57 ? -51.489 -1.765 -22.751 1.00 25.72 57 ALA B O 1
ATOM 2759 N N . THR B 1 58 ? -49.267 -1.831 -22.408 1.00 23.60 58 THR B N 1
ATOM 2760 C CA . THR B 1 58 ? -49.064 -3.029 -23.212 1.00 23.94 58 THR B CA 1
ATOM 2761 C C . THR B 1 58 ? -47.794 -3.752 -22.790 1.00 20.70 58 THR B C 1
ATOM 2762 O O . THR B 1 58 ? -46.848 -3.133 -22.320 1.00 21.63 58 THR B O 1
ATOM 2766 N N . ILE B 1 59 ? -47.768 -5.068 -22.958 1.00 23.76 59 ILE B N 1
ATOM 2767 C CA . ILE B 1 59 ? -46.562 -5.824 -22.651 1.00 25.96 59 ILE B CA 1
ATOM 2768 C C . ILE B 1 59 ? -45.649 -5.898 -23.871 1.00 24.65 59 ILE B C 1
ATOM 2769 O O . ILE B 1 59 ? -44.501 -6.328 -23.765 1.00 26.95 59 ILE B O 1
ATOM 2774 N N . TYR B 1 60 ? -46.172 -5.477 -25.022 1.00 27.09 60 TYR B N 1
ATOM 2775 C CA . TYR B 1 60 ? -45.431 -5.504 -26.283 1.00 26.43 60 TYR B CA 1
ATOM 2776 C C . TYR B 1 60 ? -45.235 -4.093 -26.823 1.00 31.93 60 TYR B C 1
ATOM 2777 O O . TYR B 1 60 ? -46.103 -3.233 -26.674 1.00 31.82 60 TYR B O 1
ATOM 2786 N N . ALA B 1 61 ? -44.094 -3.859 -27.457 1.00 32.13 61 ALA B N 1
ATOM 2787 C CA . ALA B 1 61 ? -43.832 -2.564 -28.073 1.00 35.08 61 ALA B CA 1
ATOM 2788 C C . ALA B 1 61 ? -44.801 -2.323 -29.222 1.00 33.11 61 ALA B C 1
ATOM 2789 O O . ALA B 1 61 ? -44.995 -3.202 -30.060 1.00 33.88 61 ALA B O 1
ATOM 2791 N N . PRO B 1 62 ? -45.426 -1.135 -29.259 1.00 30.14 62 PRO B N 1
ATOM 2792 C CA . PRO B 1 62 ? -46.221 -0.762 -30.434 1.00 32.77 62 PRO B CA 1
ATOM 2793 C C . PRO B 1 62 ? -45.352 -0.732 -31.684 1.00 34.37 62 PRO B C 1
ATOM 2794 O O . PRO B 1 62 ? -44.155 -0.481 -31.577 1.00 34.32 62 PRO B O 1
ATOM 2798 N N . GLU B 1 63 ? -45.939 -0.985 -32.847 1.00 40.30 63 GLU B N 1
ATOM 2799 C CA . GLU B 1 63 ? -45.167 -0.986 -34.084 1.00 45.09 63 GLU B CA 1
ATOM 2800 C C . GLU B 1 63 ? -44.739 0.425 -34.476 1.00 40.79 63 GLU B C 1
ATOM 2801 O O . GLU B 1 63 ? -43.611 0.640 -34.925 1.00 41.85 63 GLU B O 1
ATOM 2807 N N . GLU B 1 64 ? -45.641 1.384 -34.291 1.00 34.82 64 GLU B N 1
ATOM 2808 C CA . GLU B 1 64 ? -45.372 2.772 -34.650 1.00 35.62 64 GLU B CA 1
ATOM 2809 C C . GLU B 1 64 ? -44.272 3.346 -33.772 1.00 29.88 64 GLU B C 1
ATOM 2810 O O . GLU B 1 64 ? -44.330 3.225 -32.553 1.00 25.83 64 GLU B O 1
ATOM 2816 N N . PRO B 1 65 ? -43.254 3.960 -34.389 1.00 24.98 65 PRO B N 1
ATOM 2817 C CA . PRO B 1 65 ? -42.237 4.643 -33.585 1.00 24.42 65 PRO B CA 1
ATOM 2818 C C . PRO B 1 65 ? -42.840 5.822 -32.823 1.00 24.65 65 PRO B C 1
ATOM 2819 O O . PRO B 1 65 ? -43.658 6.556 -33.382 1.00 25.97 65 PRO B O 1
ATOM 2823 N N . PRO B 1 66 ? -42.437 6.005 -31.564 1.00 22.18 66 PRO B N 1
ATOM 2824 C CA . PRO B 1 66 ? -42.854 7.186 -30.809 1.00 18.29 66 PRO B CA 1
ATOM 2825 C C . PRO B 1 66 ? -41.942 8.368 -31.104 1.00 18.58 66 PRO B C 1
ATOM 2826 O O . PRO B 1 66 ? -40.880 8.187 -31.707 1.00 22.96 66 PRO B O 1
ATOM 2830 N N . ASP B 1 67 ? -42.348 9.565 -30.703 1.00 19.32 67 ASP B N 1
ATOM 2831 C CA . ASP B 1 67 ? -41.444 10.702 -30.772 1.00 18.89 67 ASP B CA 1
ATOM 2832 C C . ASP B 1 67 ? -40.357 10.503 -29.722 1.00 18.55 67 ASP B C 1
ATOM 2833 O O . ASP B 1 67 ? -39.189 10.827 -29.939 1.00 19.50 67 ASP B O 1
ATOM 2838 N N . LEU B 1 68 ? -40.766 9.964 -28.579 1.00 17.22 68 LEU B N 1
ATOM 2839 C CA . LEU B 1 68 ? -39.886 9.809 -27.433 1.00 17.19 68 LEU B CA 1
ATOM 2840 C C . LEU B 1 68 ? -40.094 8.459 -26.763 1.00 17.36 68 LEU B C 1
ATOM 2841 O O . LEU B 1 68 ? -41.227 8.063 -26.473 1.00 15.35 68 LEU B O 1
ATOM 2846 N N . LEU B 1 69 ? -38.992 7.764 -26.519 1.00 16.39 69 LEU B N 1
ATOM 2847 C CA . LEU B 1 69 ? -38.994 6.537 -25.742 1.00 17.19 69 LEU B CA 1
ATOM 2848 C C . LEU B 1 69 ? -38.284 6.812 -24.417 1.00 15.70 69 LEU B C 1
ATOM 2849 O O . LEU B 1 69 ? -37.110 7.163 -24.414 1.00 17.22 69 LEU B O 1
ATOM 2854 N N . ILE B 1 70 ? -38.996 6.672 -23.299 1.00 14.99 70 ILE B N 1
ATOM 2855 C CA . ILE B 1 70 ? -38.407 6.942 -21.985 1.00 14.91 70 ILE B CA 1
ATOM 2856 C C . ILE B 1 70 ? -38.038 5.634 -21.299 1.00 15.01 70 ILE B C 1
ATOM 2857 O O . ILE B 1 70 ? -38.911 4.818 -21.005 1.00 18.91 70 ILE B O 1
ATOM 2862 N N . LEU B 1 71 ? -36.743 5.439 -21.068 1.00 15.37 71 LEU B N 1
ATOM 2863 C CA . LEU B 1 71 ? -36.251 4.292 -20.311 1.00 14.25 71 LEU B CA 1
ATOM 2864 C C . LEU B 1 71 ? -36.435 4.558 -18.841 1.00 15.18 71 LEU B C 1
ATOM 2865 O O . LEU B 1 71 ? -35.848 5.500 -18.313 1.00 17.21 71 LEU B O 1
ATOM 2870 N N . ALA B 1 72 ? -37.222 3.718 -18.176 1.00 15.25 72 ALA B N 1
ATOM 2871 C CA . ALA B 1 72 ? -37.512 3.931 -16.759 1.00 17.50 72 ALA B CA 1
ATOM 2872 C C . ALA B 1 72 ? -37.348 2.652 -15.946 1.00 21.22 72 ALA B C 1
ATOM 2873 O O . ALA B 1 72 ? -37.595 2.648 -14.744 1.00 24.40 72 ALA B O 1
ATOM 2875 N N . VAL B 1 73 ? -36.918 1.578 -16.598 1.00 18.23 73 VAL B N 1
ATOM 2876 C CA . VAL B 1 73 ? -36.730 0.296 -15.926 1.00 19.97 73 VAL B CA 1
ATOM 2877 C C . VAL B 1 73 ? -35.529 0.336 -14.986 1.00 21.08 73 VAL B C 1
ATOM 2878 O O . VAL B 1 73 ? -34.673 1.209 -15.097 1.00 18.77 73 VAL B O 1
ATOM 2882 N N . LYS B 1 74 ? -35.471 -0.600 -14.045 1.00 20.09 74 LYS B N 1
ATOM 2883 C CA . LYS B 1 74 ? -34.277 -0.727 -13.214 1.00 22.17 74 LYS B CA 1
ATOM 2884 C C . LYS B 1 74 ? -33.095 -1.041 -14.132 1.00 21.98 74 LYS B C 1
ATOM 2885 O O . LYS B 1 74 ? -33.268 -1.650 -15.187 1.00 23.23 74 LYS B O 1
ATOM 2891 N N . SER B 1 75 ? -31.899 -0.602 -13.757 1.00 17.83 75 SER B N 1
ATOM 2892 C CA . SER B 1 75 ? -30.761 -0.639 -14.678 1.00 16.69 75 SER B CA 1
ATOM 2893 C C . SER B 1 75 ? -30.318 -2.044 -15.083 1.00 19.76 75 SER B C 1
ATOM 2894 O O . SER B 1 75 ? -29.729 -2.213 -16.151 1.00 18.93 75 SER B O 1
ATOM 2897 N N . TYR B 1 76 ? -30.600 -3.040 -14.242 1.00 17.66 76 TYR B N 1
ATOM 2898 C CA . TYR B 1 76 ? -30.263 -4.421 -14.576 1.00 18.95 76 TYR B CA 1
ATOM 2899 C C . TYR B 1 76 ? -31.177 -4.971 -15.664 1.00 21.70 76 TYR B C 1
ATOM 2900 O O . TYR B 1 76 ? -30.956 -6.073 -16.160 1.00 24.43 76 TYR B O 1
ATOM 2909 N N . SER B 1 77 ? -32.193 -4.203 -16.046 1.00 18.74 77 SER B N 1
ATOM 2910 C CA . SER B 1 77 ? -33.136 -4.651 -17.069 1.00 21.33 77 SER B CA 1
ATOM 2911 C C . SER B 1 77 ? -33.096 -3.787 -18.320 1.00 21.68 77 SER B C 1
ATOM 2912 O O . SER B 1 77 ? -33.930 -3.945 -19.210 1.00 24.39 77 SER B O 1
ATOM 2915 N N . THR B 1 78 ? -32.136 -2.872 -18.390 1.00 21.04 78 THR B N 1
ATOM 2916 C CA . THR B 1 78 ? -32.069 -1.955 -19.523 1.00 18.53 78 THR B CA 1
ATOM 2917 C C . THR B 1 78 ? -31.902 -2.689 -20.845 1.00 22.28 78 THR B C 1
ATOM 2918 O O . THR B 1 78 ? -32.571 -2.364 -21.820 1.00 22.03 78 THR B O 1
ATOM 2922 N N . LYS B 1 79 ? -31.018 -3.680 -20.875 1.00 23.08 79 LYS B N 1
ATOM 2923 C CA . LYS B 1 79 ? -30.830 -4.484 -22.089 1.00 23.66 79 LYS B CA 1
ATOM 2924 C C . LYS B 1 79 ? -32.098 -5.239 -22.489 1.00 28.46 79 LYS B C 1
ATOM 2925 O O . LYS B 1 79 ? -32.457 -5.278 -23.666 1.00 29.34 79 LYS B O 1
ATOM 2931 N N . THR B 1 80 ? -32.775 -5.840 -21.515 1.00 27.79 80 THR B N 1
ATOM 2932 C CA . THR B 1 80 ? -34.015 -6.553 -21.798 1.00 29.08 80 THR B CA 1
ATOM 2933 C C . THR B 1 80 ? -35.062 -5.600 -22.370 1.00 25.84 80 THR B C 1
ATOM 2934 O O . THR B 1 80 ? -35.775 -5.932 -23.321 1.00 29.26 80 THR B O 1
ATOM 2938 N N . ALA B 1 81 ? -35.136 -4.405 -21.793 1.00 23.91 81 ALA B N 1
ATOM 2939 C CA . ALA B 1 81 ? -36.118 -3.415 -22.207 1.00 22.79 81 ALA B CA 1
ATOM 2940 C C . ALA B 1 81 ? -35.874 -2.966 -23.642 1.00 25.22 81 ALA B C 1
ATOM 2941 O O . ALA B 1 81 ? -36.808 -2.899 -24.439 1.00 24.07 81 ALA B O 1
ATOM 2943 N N . LEU B 1 82 ? -34.620 -2.664 -23.967 1.00 22.73 82 LEU B N 1
ATOM 2944 C CA . LEU B 1 82 ? -34.291 -2.146 -25.291 1.00 23.29 82 LEU B CA 1
ATOM 2945 C C . LEU B 1 82 ? -34.523 -3.213 -26.349 1.00 29.26 82 LEU B C 1
ATOM 2946 O O . LEU B 1 82 ? -34.910 -2.906 -27.475 1.00 29.44 82 LEU B O 1
ATOM 2951 N N . GLU B 1 83 ? -34.299 -4.469 -25.979 1.00 26.85 83 GLU B N 1
ATOM 2952 C CA . GLU B 1 83 ? -34.571 -5.578 -26.890 1.00 28.39 83 GLU B CA 1
ATOM 2953 C C . GLU B 1 83 ? -36.071 -5.733 -27.115 1.00 29.20 83 GLU B C 1
ATOM 2954 O O . GLU B 1 83 ? -36.516 -5.998 -28.234 1.00 31.29 83 GLU B O 1
ATOM 2960 N N . CYS B 1 84 ? -36.852 -5.570 -26.050 1.00 30.08 84 CYS B N 1
ATOM 2961 C CA . CYS B 1 84 ? -38.306 -5.619 -26.170 1.00 32.72 84 CYS B CA 1
ATOM 2962 C C . CYS B 1 84 ? -38.826 -4.492 -27.058 1.00 30.67 84 CYS B C 1
ATOM 2963 O O . CYS B 1 84 ? -39.838 -4.648 -27.738 1.00 32.96 84 CYS B O 1
ATOM 2966 N N . ALA B 1 85 ? -38.120 -3.364 -27.055 1.00 27.14 85 ALA B N 1
ATOM 2967 C CA . ALA B 1 85 ? -38.606 -2.171 -27.738 1.00 27.03 85 ALA B CA 1
ATOM 2968 C C . ALA B 1 85 ? -37.882 -1.839 -29.049 1.00 29.93 85 ALA B C 1
ATOM 2969 O O . ALA B 1 85 ? -38.230 -0.864 -29.709 1.00 28.46 85 ALA B O 1
ATOM 2971 N N . ARG B 1 86 ? -36.897 -2.647 -29.439 1.00 33.55 86 ARG B N 1
ATOM 2972 C CA . ARG B 1 86 ? -36.007 -2.278 -30.548 1.00 33.18 86 ARG B CA 1
ATOM 2973 C C . ARG B 1 86 ? -36.727 -1.963 -31.863 1.00 33.84 86 ARG B C 1
ATOM 2974 O O . ARG B 1 86 ? -36.275 -1.117 -32.633 1.00 34.74 86 ARG B O 1
ATOM 2982 N N . GLN B 1 87 ? -37.843 -2.634 -32.121 1.00 31.98 87 GLN B N 1
ATOM 2983 C CA . GLN B 1 87 ? -38.531 -2.460 -33.392 1.00 36.13 87 GLN B CA 1
ATOM 2984 C C . GLN B 1 87 ? -39.216 -1.099 -33.501 1.00 33.10 87 GLN B C 1
ATOM 2985 O O . GLN B 1 87 ? -39.493 -0.635 -34.603 1.00 33.23 87 GLN B O 1
ATOM 2991 N N . CYS B 1 88 ? -39.495 -0.460 -32.369 1.00 31.54 88 CYS B N 1
ATOM 2992 C CA . CYS B 1 88 ? -40.217 0.807 -32.404 1.00 33.46 88 CYS B CA 1
ATOM 2993 C C . CYS B 1 88 ? -39.265 2.001 -32.381 1.00 30.33 88 CYS B C 1
ATOM 2994 O O . CYS B 1 88 ? -39.701 3.152 -32.406 1.00 30.27 88 CYS B O 1
ATOM 2997 N N . ILE B 1 89 ? -37.964 1.736 -32.348 1.00 24.43 89 ILE B N 1
ATOM 2998 C CA . ILE B 1 89 ? -36.997 2.828 -32.360 1.00 23.41 89 ILE B CA 1
ATOM 2999 C C . ILE B 1 89 ? -36.767 3.267 -33.798 1.00 28.92 89 ILE B C 1
ATOM 3000 O O . ILE B 1 89 ? -35.912 2.721 -34.502 1.00 32.30 89 ILE B O 1
ATOM 3005 N N . GLY B 1 90 ? -37.563 4.237 -34.238 1.00 26.48 90 GLY B N 1
ATOM 3006 C CA . GLY B 1 90 ? -37.480 4.744 -35.597 1.00 26.07 90 GLY B CA 1
ATOM 3007 C C . GLY B 1 90 ? -36.348 5.739 -35.767 1.00 23.65 90 GLY B C 1
ATOM 3008 O O . GLY B 1 90 ? -35.684 6.103 -34.797 1.00 25.46 90 GLY B O 1
ATOM 3009 N N . ARG B 1 91 ? -36.140 6.191 -37.000 1.00 26.72 91 ARG B N 1
ATOM 3010 C CA . ARG B 1 91 ? -35.019 7.073 -37.307 1.00 26.57 91 ARG B CA 1
ATOM 3011 C C . ARG B 1 91 ? -35.044 8.374 -36.513 1.00 25.49 91 ARG B C 1
ATOM 3012 O O . ARG B 1 91 ? -33.997 8.931 -36.187 1.00 26.80 91 ARG B O 1
ATOM 3020 N N . ASN B 1 92 ? -36.240 8.853 -36.196 1.00 24.56 92 ASN B N 1
ATOM 3021 C CA . ASN B 1 92 ? -36.372 10.124 -35.496 1.00 22.71 92 ASN B CA 1
ATOM 3022 C C . ASN B 1 92 ? -36.801 9.971 -34.042 1.00 24.47 92 ASN B C 1
ATOM 3023 O O . ASN B 1 92 ? -36.996 10.963 -33.340 1.00 26.21 92 ASN B O 1
ATOM 3028 N N . THR B 1 93 ? -36.934 8.731 -33.584 1.00 22.20 93 THR B N 1
ATOM 3029 C CA . THR B 1 93 ? -37.237 8.471 -32.178 1.00 20.85 93 THR B CA 1
ATOM 3030 C C . THR B 1 93 ? -36.042 8.809 -31.289 1.00 20.27 93 THR B C 1
ATOM 3031 O O . THR B 1 93 ? -34.929 8.360 -31.547 1.00 20.88 93 THR B O 1
ATOM 3035 N N . TRP B 1 94 ? -36.273 9.607 -30.250 1.00 17.83 94 TRP B N 1
ATOM 3036 C CA . TRP B 1 94 ? -35.253 9.824 -29.230 1.00 18.71 94 TRP B CA 1
ATOM 3037 C C . TRP B 1 94 ? -35.500 8.904 -28.050 1.00 17.53 94 TRP B C 1
ATOM 3038 O O . TRP B 1 94 ? -36.647 8.615 -27.707 1.00 19.32 94 TRP B O 1
ATOM 3049 N N . VAL B 1 95 ? -34.410 8.440 -27.446 1.00 14.35 95 VAL B N 1
ATOM 3050 C CA . VAL B 1 95 ? -34.477 7.651 -26.223 1.00 13.69 95 VAL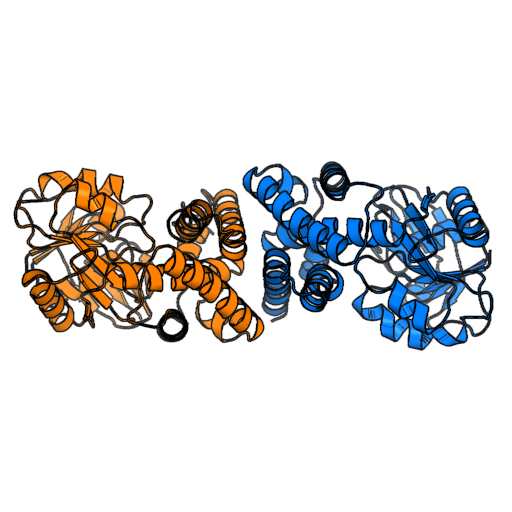 B CA 1
ATOM 3051 C C . VAL B 1 95 ? -33.937 8.488 -25.078 1.00 14.35 95 VAL B C 1
ATOM 3052 O O . VAL B 1 95 ? -32.813 8.980 -25.141 1.00 17.00 95 VAL B O 1
ATOM 3056 N N . LEU B 1 96 ? -34.750 8.647 -24.040 1.00 14.34 96 LEU B N 1
ATOM 3057 C CA . LEU B 1 96 ? -34.352 9.365 -22.842 1.00 13.63 96 LEU B CA 1
ATOM 3058 C C . LEU B 1 96 ? -34.300 8.391 -21.687 1.00 15.83 96 LEU B C 1
ATOM 3059 O O . LEU B 1 96 ? -35.281 7.712 -21.421 1.00 17.03 96 LEU B O 1
ATOM 3064 N N . SER B 1 97 ? -33.165 8.317 -21.003 1.00 15.14 97 SER B N 1
ATOM 3065 C CA . SER B 1 97 ? -33.115 7.529 -19.773 1.00 12.55 97 SER B CA 1
ATOM 3066 C C . SER B 1 97 ? -33.292 8.443 -18.579 1.00 15.82 97 SER B C 1
ATOM 3067 O O . SER B 1 97 ? -32.564 9.424 -18.454 1.00 18.05 97 SER B O 1
ATOM 3070 N N . ILE B 1 98 ? -34.252 8.125 -17.713 1.00 15.05 98 ILE B N 1
ATOM 3071 C CA . ILE B 1 98 ? -34.371 8.819 -16.424 1.00 13.32 98 ILE B CA 1
ATOM 3072 C C . ILE B 1 98 ? -34.008 7.858 -15.292 1.00 14.79 98 ILE B C 1
ATOM 3073 O O . ILE B 1 98 ? -34.340 8.073 -14.116 1.00 18.48 98 ILE B O 1
ATOM 3078 N N . GLN B 1 99 ? -33.280 6.815 -15.660 1.00 15.03 99 GLN B N 1
ATOM 3079 C CA . GLN B 1 99 ? -32.886 5.772 -14.721 1.00 16.21 99 GLN B CA 1
ATOM 3080 C C . GLN B 1 99 ? -31.782 6.191 -13.762 1.00 17.49 99 GLN B C 1
ATOM 3081 O O . GLN B 1 99 ? -30.941 7.032 -14.083 1.00 17.52 99 GLN B O 1
ATOM 3087 N N . ASN B 1 100 ? -31.784 5.575 -12.585 1.00 16.53 100 ASN B N 1
ATOM 3088 C CA . ASN B 1 100 ? -30.641 5.649 -11.685 1.00 16.87 100 ASN B CA 1
ATOM 3089 C C . ASN B 1 100 ? -29.403 5.044 -12.337 1.00 18.20 100 ASN B C 1
ATOM 3090 O O . ASN B 1 100 ? -29.503 4.277 -13.300 1.00 20.32 100 ASN B O 1
ATOM 3095 N N . GLY B 1 101 ? -28.237 5.370 -11.799 1.00 15.55 101 GLY B N 1
ATOM 3096 C CA . GLY B 1 101 ? -27.026 4.680 -12.185 1.00 18.83 101 GLY B CA 1
ATOM 3097 C C . GLY B 1 101 ? -26.349 5.266 -13.399 1.00 15.95 101 GLY B C 1
ATOM 3098 O O . GLY B 1 101 ? -26.757 6.303 -13.927 1.00 17.55 101 GLY B O 1
ATOM 3099 N N . LEU B 1 102 ? -25.301 4.578 -13.831 1.00 16.32 102 LEU B N 1
ATOM 3100 C CA . LEU B 1 102 ? -24.464 5.027 -14.928 1.00 15.02 102 LEU B CA 1
ATOM 3101 C C . LEU B 1 102 ? -24.466 3.985 -16.018 1.00 18.32 102 LEU B C 1
ATOM 3102 O O . LEU B 1 102 ? -24.565 2.792 -15.736 1.00 18.63 102 LEU B O 1
ATOM 3107 N N . GLY B 1 103 ? -24.380 4.435 -17.262 1.00 16.96 103 GLY B N 1
ATOM 3108 C CA . GLY B 1 103 ? -24.161 3.516 -18.366 1.00 19.35 103 GLY B CA 1
ATOM 3109 C C . GLY B 1 103 ? -25.388 3.210 -19.197 1.00 18.02 103 GLY B C 1
ATOM 3110 O O . GLY B 1 103 ? -25.274 2.605 -20.264 1.00 18.52 103 GLY B O 1
ATOM 3111 N N . ASN B 1 104 ? -26.562 3.609 -18.722 1.00 15.64 104 ASN B N 1
ATOM 3112 C CA . ASN B 1 104 ? -27.790 3.304 -19.451 1.00 14.78 104 ASN B CA 1
ATOM 3113 C C . ASN B 1 104 ? -27.848 4.021 -20.796 1.00 16.05 104 ASN B C 1
ATOM 3114 O O . ASN B 1 104 ? -28.267 3.438 -21.802 1.00 17.02 104 ASN B O 1
ATOM 3119 N N . GLU B 1 105 ? -27.416 5.277 -20.815 1.00 16.21 105 GLU B N 1
ATOM 3120 C CA . GLU B 1 105 ? -27.380 6.048 -22.059 1.00 18.30 105 GLU B CA 1
ATOM 3121 C C . GLU B 1 105 ? -26.445 5.413 -23.081 1.00 18.87 105 GLU B C 1
ATOM 3122 O O . GLU B 1 105 ? -26.756 5.344 -24.274 1.00 20.90 105 GLU B O 1
ATOM 3128 N N . GLU B 1 106 ? -25.296 4.952 -22.604 1.00 17.42 106 GLU B N 1
ATOM 3129 C CA . GLU B 1 106 ? -24.332 4.276 -23.459 1.00 19.95 106 GLU B CA 1
ATOM 3130 C C . GLU B 1 106 ? -24.933 3.018 -24.095 1.00 20.34 106 GLU B C 1
ATOM 3131 O O . GLU B 1 106 ? -24.652 2.705 -25.255 1.00 21.21 106 GLU B O 1
ATOM 3137 N N . LEU B 1 107 ? -25.762 2.296 -23.344 1.00 20.43 107 LEU B N 1
ATOM 3138 C CA . LEU B 1 107 ? -26.438 1.121 -23.897 1.00 21.06 107 LEU B CA 1
ATOM 3139 C C . LEU B 1 107 ? -27.440 1.524 -24.979 1.00 20.22 107 LEU B C 1
ATOM 3140 O O . LEU B 1 107 ? -27.560 0.851 -26.017 1.00 22.53 107 LEU B O 1
ATOM 3145 N N . ALA B 1 108 ? -28.152 2.622 -24.742 1.00 19.81 108 ALA B N 1
ATOM 3146 C CA . ALA B 1 108 ? -29.131 3.120 -25.706 1.00 19.19 108 ALA B CA 1
ATOM 3147 C C . ALA B 1 108 ? -28.457 3.584 -26.993 1.00 20.17 108 ALA B C 1
ATOM 3148 O O . ALA B 1 108 ? -29.005 3.425 -28.091 1.00 20.49 108 ALA B O 1
ATOM 3150 N N . LEU B 1 109 ? -27.264 4.153 -26.859 1.00 18.69 109 LEU B N 1
ATOM 3151 C CA . LEU B 1 109 ? -26.532 4.652 -28.024 1.00 19.59 109 LEU B CA 1
ATOM 3152 C C . LEU B 1 109 ? -26.114 3.530 -28.973 1.00 23.52 109 LEU B C 1
ATOM 3153 O O . LEU B 1 109 ? -25.718 3.789 -30.107 1.00 24.45 109 LEU B O 1
ATOM 3158 N N . LYS B 1 110 ? -26.206 2.286 -28.508 1.00 24.08 110 LYS B N 1
ATOM 3159 C CA . LYS B 1 110 ? -25.940 1.129 -29.356 1.00 27.25 110 LYS B CA 1
ATOM 3160 C C . LYS B 1 110 ? -27.054 0.915 -30.378 1.00 23.27 110 LYS B C 1
ATOM 3161 O O . LYS B 1 110 ? -26.862 0.220 -31.385 1.00 25.71 110 LYS B O 1
ATOM 3167 N N . TYR B 1 111 ? -28.215 1.510 -30.108 1.00 24.37 111 TYR B N 1
ATOM 3168 C CA . TYR B 1 111 ? -29.400 1.360 -30.951 1.00 27.71 111 TYR B CA 1
ATOM 3169 C C . TYR B 1 111 ? -29.651 2.581 -31.834 1.00 29.04 111 TYR B C 1
ATOM 3170 O O . TYR B 1 111 ? -30.143 2.459 -32.959 1.00 32.12 111 TYR B O 1
ATOM 3179 N N . THR B 1 112 ? -29.316 3.757 -31.313 1.00 25.16 112 THR B N 1
ATOM 3180 C CA . THR B 1 112 ? -29.612 5.016 -31.988 1.00 24.11 112 THR B CA 1
ATOM 3181 C C . THR B 1 112 ? -28.695 6.122 -31.480 1.00 22.73 112 THR B C 1
ATOM 3182 O O . THR B 1 112 ? -28.300 6.114 -30.318 1.00 22.15 112 THR B O 1
ATOM 3186 N N . PRO B 1 113 ? -28.346 7.078 -32.350 1.00 21.53 113 PRO B N 1
ATOM 3187 C CA . PRO B 1 113 ? -27.574 8.229 -31.870 1.00 20.38 113 PRO B CA 1
ATOM 3188 C C . PRO B 1 113 ? -28.434 9.232 -31.104 1.00 20.02 113 PRO B C 1
ATOM 3189 O O . PRO B 1 113 ? -27.890 10.117 -30.446 1.00 20.31 113 PRO B O 1
ATOM 3193 N N . ASN B 1 114 ? -29.753 9.084 -31.192 1.00 19.97 114 ASN B N 1
ATOM 3194 C CA . ASN B 1 114 ? -30.687 10.040 -30.599 1.00 16.71 114 ASN B CA 1
ATOM 3195 C C . ASN B 1 114 ? -30.966 9.722 -29.143 1.00 20.15 114 ASN B C 1
ATOM 3196 O O . ASN B 1 114 ? -32.044 9.249 -28.802 1.00 19.06 114 ASN B O 1
ATOM 3201 N N . VAL B 1 115 ? -29.991 10.004 -28.289 1.00 16.40 115 VAL B N 1
ATOM 3202 C CA . VAL B 1 115 ? -30.110 9.671 -26.876 1.00 14.56 115 VAL B CA 1
ATOM 3203 C C . VAL B 1 115 ? -29.945 10.897 -25.999 1.00 18.33 115 VAL B C 1
ATOM 3204 O O . VAL B 1 115 ? -29.021 11.690 -26.189 1.00 18.59 115 VAL B O 1
ATOM 3208 N N . MET B 1 116 ? -30.859 11.064 -25.051 1.00 17.37 116 MET B N 1
ATOM 3209 C CA . MET B 1 116 ? -30.663 12.082 -24.039 1.00 17.68 116 MET B CA 1
ATOM 3210 C C . MET B 1 116 ? -30.539 11.438 -22.663 1.00 18.50 116 MET B C 1
ATOM 3211 O O . MET B 1 116 ? -31.136 10.387 -22.378 1.00 18.24 116 MET B O 1
ATOM 3216 N N . GLY B 1 117 ? -29.708 12.054 -21.829 1.00 14.88 117 GLY B N 1
ATOM 3217 C CA . GLY B 1 117 ? -29.536 11.616 -20.456 1.00 17.05 117 GLY B CA 1
ATOM 3218 C C . GLY B 1 117 ? -30.441 12.435 -19.561 1.00 17.21 117 GLY B C 1
ATOM 3219 O O . GLY B 1 117 ? -30.612 13.637 -19.764 1.00 18.90 117 GLY B O 1
ATOM 3220 N N . GLY B 1 118 ? -31.035 11.777 -18.575 1.00 14.80 118 GLY B N 1
ATOM 3221 C CA . GLY B 1 118 ? -31.922 12.450 -17.650 1.00 14.02 118 GLY B CA 1
ATOM 3222 C C . GLY B 1 118 ? -31.662 12.076 -16.210 1.00 14.69 118 GLY B C 1
ATOM 3223 O O . GLY B 1 118 ? -31.263 10.949 -15.892 1.00 16.61 118 GLY B O 1
ATOM 3224 N N . VAL B 1 119 ? -31.875 13.057 -15.341 1.00 14.66 119 VAL B N 1
ATOM 3225 C CA . VAL B 1 119 ? -31.861 12.850 -13.903 1.00 14.57 119 VAL B CA 1
ATOM 3226 C C . VAL B 1 119 ? -33.198 13.292 -13.354 1.00 14.72 119 VAL B C 1
ATOM 3227 O O . VAL B 1 119 ? -33.696 14.351 -13.717 1.00 17.78 119 VAL B O 1
ATOM 3231 N N . THR B 1 120 ? -33.791 12.485 -12.484 1.00 14.67 120 THR B N 1
ATOM 3232 C CA . THR B 1 120 ? -34.950 12.963 -11.743 1.00 15.09 120 THR B CA 1
ATOM 3233 C C . THR B 1 120 ? -34.764 12.648 -10.269 1.00 14.77 120 THR B C 1
ATOM 3234 O O . THR B 1 120 ? -34.259 11.584 -9.912 1.00 17.81 120 THR B O 1
ATOM 3238 N N . THR B 1 121 ? -35.146 13.590 -9.411 1.00 12.43 121 THR B N 1
ATOM 3239 C CA . THR B 1 121 ? -34.993 13.371 -7.975 1.00 14.11 121 THR B CA 1
ATOM 3240 C C . THR B 1 121 ? -36.359 13.133 -7.321 1.00 16.62 121 THR B C 1
ATOM 3241 O O . THR B 1 121 ? -36.500 13.179 -6.096 1.00 16.54 121 THR B O 1
ATOM 3245 N N . ASN B 1 122 ? -37.364 12.855 -8.148 1.00 15.62 122 ASN B N 1
ATOM 3246 C CA . ASN B 1 122 ? -38.639 12.359 -7.637 1.00 16.14 122 ASN B CA 1
ATOM 3247 C C . ASN B 1 122 ? -38.454 11.048 -6.881 1.00 17.75 122 ASN B C 1
ATOM 3248 O O . ASN B 1 122 ? -37.626 10.209 -7.249 1.00 18.04 122 ASN B O 1
ATOM 3253 N N . GLY B 1 123 ? -39.232 10.885 -5.819 1.00 17.69 123 GLY B N 1
ATOM 3254 C CA . GLY B 1 123 ? -39.259 9.648 -5.057 1.00 17.05 123 GLY B CA 1
ATOM 3255 C C . GLY B 1 123 ? -40.632 9.029 -5.186 1.00 16.60 123 GLY B C 1
ATOM 3256 O O . GLY B 1 123 ? -41.640 9.712 -5.014 1.00 17.31 123 GLY B O 1
ATOM 3257 N N . ALA B 1 124 ? -40.679 7.739 -5.500 1.00 16.30 124 ALA B N 1
ATOM 3258 C CA . ALA B 1 124 ? -41.959 7.064 -5.681 1.00 16.70 124 ALA B CA 1
ATOM 3259 C C . ALA B 1 124 ? -41.906 5.619 -5.221 1.00 15.30 124 ALA B C 1
ATOM 3260 O O . ALA B 1 124 ? -40.831 5.032 -5.094 1.00 17.00 124 ALA B O 1
ATOM 3262 N N . MET B 1 125 ? -43.083 5.055 -4.974 1.00 15.56 125 MET B N 1
ATOM 3263 C CA . MET B 1 125 ? -43.196 3.654 -4.596 1.00 16.44 125 MET B CA 1
ATOM 3264 C C . MET B 1 125 ? -44.479 3.057 -5.171 1.00 17.05 125 MET B C 1
ATOM 3265 O O . MET B 1 125 ? -45.560 3.613 -5.000 1.00 19.21 125 MET B O 1
ATOM 3270 N N . LEU B 1 126 ? -44.362 1.935 -5.879 1.00 19.10 126 LEU B N 1
ATOM 3271 C CA . LEU B 1 126 ? -45.547 1.245 -6.368 1.00 19.09 126 LEU B CA 1
ATOM 3272 C C . LEU B 1 126 ? -46.134 0.399 -5.244 1.00 22.80 126 LEU B C 1
ATOM 3273 O O . LEU B 1 126 ? -45.553 -0.617 -4.850 1.00 26.16 126 LEU B O 1
ATOM 3278 N N . VAL B 1 127 ? -47.284 0.809 -4.722 1.00 20.09 127 VAL B N 1
ATOM 3279 C CA . VAL B 1 127 ? -47.818 0.153 -3.530 1.00 23.57 127 VAL B CA 1
ATOM 3280 C C . VAL B 1 127 ? -48.786 -0.975 -3.880 1.00 26.62 127 VAL B C 1
ATOM 3281 O O . VAL B 1 127 ? -48.916 -1.945 -3.134 1.00 31.52 127 VAL B O 1
ATOM 3285 N N . GLU B 1 128 ? -49.474 -0.831 -5.008 1.00 26.88 128 GLU B N 1
ATOM 3286 C CA . GLU B 1 128 ? -50.296 -1.896 -5.574 1.00 29.56 128 GLU B CA 1
ATOM 3287 C C . GLU B 1 128 ? -50.193 -1.787 -7.083 1.00 25.94 128 GLU B C 1
ATOM 3288 O O . GLU B 1 128 ? -49.787 -0.750 -7.596 1.00 23.87 128 GLU B O 1
ATOM 3294 N N . TRP B 1 129 ? -50.550 -2.841 -7.806 1.00 27.65 129 TRP B N 1
ATOM 3295 C CA . TRP B 1 129 ? -50.588 -2.722 -9.257 1.00 25.14 129 TRP B CA 1
ATOM 3296 C C . TRP B 1 129 ? -51.541 -1.590 -9.623 1.00 25.37 129 TRP B C 1
ATOM 3297 O O . TRP B 1 129 ? -52.696 -1.582 -9.199 1.00 25.65 129 TRP B O 1
ATOM 3308 N N . GLY B 1 130 ? -51.037 -0.619 -10.380 1.00 24.29 130 GLY B N 1
ATOM 3309 C CA . GLY B 1 130 ? -51.846 0.501 -10.824 1.00 26.63 130 GLY B CA 1
ATOM 3310 C C . GLY B 1 130 ? -51.916 1.672 -9.853 1.00 26.52 130 GLY B C 1
ATOM 3311 O O . GLY B 1 130 ? -52.612 2.654 -10.121 1.00 27.36 130 GLY B O 1
ATOM 3312 N N . LYS B 1 131 ? -51.201 1.575 -8.735 1.00 23.70 131 LYS B N 1
ATOM 3313 C CA . LYS B 1 131 ? -51.268 2.600 -7.685 1.00 25.09 131 LYS B CA 1
ATOM 3314 C C . LYS B 1 131 ? -49.880 3.058 -7.256 1.00 21.98 131 LYS B C 1
ATOM 3315 O O . LYS B 1 131 ? -49.157 2.321 -6.585 1.00 20.41 131 LYS B O 1
ATOM 3321 N N . VAL B 1 132 ? -49.505 4.280 -7.627 1.00 19.26 132 VAL B N 1
ATOM 3322 C CA . VAL B 1 132 ? -48.174 4.763 -7.304 1.00 18.56 132 VAL B CA 1
ATOM 3323 C C . VAL B 1 132 ? -48.212 5.865 -6.251 1.00 18.84 132 VAL B C 1
ATOM 3324 O O . VAL B 1 132 ? -48.965 6.834 -6.371 1.00 19.31 132 VAL B O 1
ATOM 3328 N N . LEU B 1 133 ? -47.416 5.685 -5.206 1.00 16.40 133 LEU B N 1
ATOM 3329 C CA . LEU B 1 133 ? -47.220 6.720 -4.198 1.00 18.73 133 LEU B CA 1
ATOM 3330 C C . LEU B 1 133 ? -46.118 7.672 -4.635 1.00 19.04 133 LEU B C 1
ATOM 3331 O O . LEU B 1 133 ? -44.965 7.273 -4.797 1.00 18.21 133 LEU B O 1
ATOM 3336 N N . TRP B 1 134 ? -46.483 8.934 -4.844 1.00 16.81 134 TRP B N 1
ATOM 3337 C CA . TRP B 1 134 ? -45.514 9.986 -5.109 1.00 15.59 134 TRP B CA 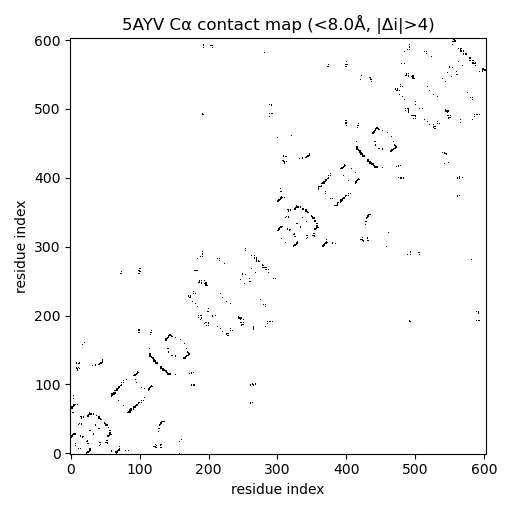1
ATOM 3338 C C . TRP B 1 134 ? -45.034 10.493 -3.749 1.00 18.03 134 TRP B C 1
ATOM 3339 O O . TRP B 1 134 ? -45.707 11.303 -3.109 1.00 19.05 134 TRP B O 1
ATOM 3350 N N . ALA B 1 135 ? -43.896 9.978 -3.291 1.00 17.68 135 ALA B N 1
ATOM 3351 C CA . ALA B 1 135 ? -43.448 10.200 -1.919 1.00 17.46 135 ALA B CA 1
ATOM 3352 C C . ALA B 1 135 ? -42.601 11.455 -1.780 1.00 18.53 135 ALA B C 1
ATOM 3353 O O . ALA B 1 135 ? -42.491 12.011 -0.689 1.00 21.22 135 ALA B O 1
ATOM 3355 N N . GLY B 1 136 ? -42.008 11.903 -2.876 1.00 16.43 136 GLY B N 1
ATOM 3356 C CA . GLY B 1 136 ? -41.162 13.082 -2.846 1.00 17.85 136 GLY B CA 1
ATOM 3357 C C . GLY B 1 136 ? -41.189 13.795 -4.181 1.00 17.90 136 GLY B C 1
ATOM 3358 O O . GLY B 1 136 ? -40.955 13.187 -5.217 1.00 17.47 136 GLY B O 1
ATOM 3359 N N . LYS B 1 137 ? -41.489 15.090 -4.156 1.00 17.41 137 LYS B N 1
ATOM 3360 C CA . LYS B 1 137 ? -41.546 15.867 -5.391 1.00 17.35 137 LYS B CA 1
ATOM 3361 C C . LYS B 1 137 ? -40.175 16.470 -5.688 1.00 16.44 137 LYS B C 1
ATOM 3362 O O . LYS B 1 137 ? -39.691 17.346 -4.966 1.00 17.80 137 LYS B O 1
ATOM 3368 N N . GLY B 1 138 ? -39.545 15.969 -6.746 1.00 17.74 138 GLY B N 1
ATOM 3369 C CA . GLY B 1 138 ? -38.179 16.338 -7.054 1.00 18.47 138 GLY B CA 1
ATOM 3370 C C . GLY B 1 138 ? -38.085 17.207 -8.288 1.00 19.26 138 GLY B C 1
ATOM 3371 O O . GLY B 1 138 ? -39.082 17.784 -8.731 1.00 18.56 138 GLY B O 1
ATOM 3372 N N . ILE B 1 139 ? -36.873 17.311 -8.823 1.00 15.52 139 ILE B N 1
ATOM 3373 C CA . ILE B 1 139 ? -36.621 18.066 -10.041 1.00 16.82 139 ILE B CA 1
ATOM 3374 C C . ILE B 1 139 ? -36.129 17.127 -11.125 1.00 15.47 139 ILE B C 1
ATOM 3375 O O . ILE B 1 139 ? -35.708 16.005 -10.847 1.00 16.02 139 ILE B O 1
ATOM 3380 N N . THR B 1 140 ? -36.176 17.594 -12.368 1.00 17.59 140 THR B N 1
ATOM 3381 C CA . THR B 1 140 ? -35.725 16.789 -13.486 1.00 16.43 140 THR B CA 1
ATOM 3382 C C . THR B 1 140 ? -34.825 17.635 -14.382 1.00 15.78 140 THR B C 1
ATOM 3383 O O . THR B 1 140 ? -35.089 18.816 -14.613 1.00 17.73 140 THR B O 1
ATOM 3387 N N . VAL B 1 141 ? -33.739 17.030 -14.847 1.00 15.73 141 VAL B N 1
ATOM 3388 C CA . VAL B 1 141 ? -32.821 17.695 -15.763 1.00 16.74 141 VAL B CA 1
ATOM 3389 C C . VAL B 1 141 ? -32.506 16.733 -16.900 1.00 15.94 141 VAL B C 1
ATOM 3390 O O . VAL B 1 141 ? -32.181 15.570 -16.668 1.00 17.28 141 VAL B O 1
ATOM 3394 N N . ILE B 1 142 ? -32.614 17.216 -18.132 1.00 14.72 142 ILE B N 1
ATOM 3395 C CA . ILE B 1 142 ? -32.354 16.362 -19.286 1.00 17.55 142 ILE B CA 1
ATOM 3396 C C . ILE B 1 142 ? -31.407 17.059 -20.247 1.00 18.35 142 ILE B C 1
ATOM 3397 O O . ILE B 1 142 ? -31.331 18.293 -20.281 1.00 18.70 142 ILE B O 1
ATOM 3402 N N . GLY B 1 143 ? -30.678 16.276 -21.033 1.00 17.07 143 GLY B N 1
ATOM 3403 C CA . GLY B 1 143 ? -29.795 16.862 -22.025 1.00 16.49 143 GLY B CA 1
ATOM 3404 C C . GLY B 1 143 ? -29.322 15.868 -23.063 1.00 17.29 143 GLY B C 1
ATOM 3405 O O . GLY B 1 143 ? -29.345 14.660 -22.826 1.00 17.07 143 GLY B O 1
ATOM 3406 N N . ARG B 1 144 ? -28.917 16.375 -24.226 1.00 17.79 144 ARG B N 1
ATOM 3407 C CA . ARG B 1 144 ? -28.292 15.546 -25.251 1.00 20.15 144 ARG B CA 1
ATOM 3408 C C . ARG B 1 144 ? -27.107 14.812 -24.642 1.00 20.45 144 ARG B C 1
ATOM 3409 O O . ARG B 1 144 ? -26.273 15.422 -23.977 1.00 20.44 144 ARG B O 1
ATOM 3417 N N . TYR B 1 145 ? -27.030 13.503 -24.854 1.00 18.31 145 TYR B N 1
ATOM 3418 C CA . TYR B 1 145 ? -25.961 12.731 -24.232 1.00 19.27 145 TYR B CA 1
ATOM 3419 C C . TYR B 1 145 ? -24.774 12.507 -25.165 1.00 19.85 145 TYR B C 1
ATOM 3420 O O . TYR B 1 145 ? -24.955 12.142 -26.327 1.00 22.21 145 TYR B O 1
ATOM 3429 N N . PRO B 1 146 ? -23.548 12.691 -24.650 1.00 20.57 146 PRO B N 1
ATOM 3430 C CA . PRO B 1 146 ? -23.215 13.058 -23.266 1.00 21.80 146 PRO B CA 1
ATOM 3431 C C . PRO B 1 146 ? -23.219 14.565 -23.001 1.00 22.88 146 PRO B C 1
ATOM 3432 O O . PRO B 1 146 ? -23.340 14.989 -21.855 1.00 22.80 146 PRO B O 1
ATOM 3436 N N . THR B 1 147 ? -23.063 15.361 -24.055 1.00 23.24 147 THR B N 1
ATOM 3437 C CA . THR B 1 147 ? -23.055 16.813 -23.933 1.00 23.15 147 THR B CA 1
ATOM 3438 C C . THR B 1 147 ? -23.682 17.447 -25.165 1.00 25.22 147 THR B C 1
ATOM 3439 O O . THR B 1 147 ? -23.981 16.760 -26.143 1.00 26.15 147 THR B O 1
ATOM 3443 N N . GLY B 1 148 ? -23.862 18.763 -25.120 1.00 24.98 148 GLY B N 1
ATOM 3444 C CA . GLY B 1 148 ? -24.336 19.501 -26.279 1.00 26.46 148 GLY B CA 1
ATOM 3445 C C . GLY B 1 148 ? -25.823 19.786 -26.230 1.00 27.07 148 GLY B C 1
ATOM 3446 O O . GLY B 1 148 ? -26.456 19.676 -25.181 1.00 25.77 148 GLY B O 1
ATOM 3447 N N . ARG B 1 149 ? -26.394 20.149 -27.373 1.00 26.52 149 ARG B N 1
ATOM 3448 C CA . ARG B 1 149 ? -27.804 20.498 -27.399 1.00 26.40 149 ARG B CA 1
ATOM 3449 C C . ARG B 1 149 ? -28.492 20.003 -28.658 1.00 24.20 149 ARG B C 1
ATOM 3450 O O . ARG B 1 149 ? -27.847 19.700 -29.661 1.00 27.15 149 ARG B O 1
ATOM 3458 N N . ASP B 1 150 ? -29.814 19.923 -28.588 1.00 22.45 150 ASP B N 1
ATOM 3459 C CA . ASP B 1 150 ? -30.626 19.576 -29.742 1.00 24.46 150 ASP B CA 1
ATOM 3460 C C . ASP B 1 150 ? -32.004 20.180 -29.568 1.00 23.39 150 ASP B C 1
ATOM 3461 O O . ASP B 1 150 ? -32.521 20.235 -28.450 1.00 21.41 150 ASP B O 1
ATOM 3466 N N . ASP B 1 151 ? -32.597 20.630 -30.671 1.00 23.26 151 ASP B N 1
ATOM 3467 C CA . ASP B 1 151 ? -33.925 21.227 -30.625 1.00 22.44 151 ASP B CA 1
ATOM 3468 C C . ASP B 1 151 ? -34.948 20.292 -29.998 1.00 23.54 151 ASP B C 1
ATOM 3469 O O . ASP B 1 151 ? -35.868 20.743 -29.315 1.00 23.24 151 ASP B O 1
ATOM 3474 N N . PHE B 1 152 ? -34.801 18.991 -30.229 1.00 19.52 152 PHE B N 1
ATOM 3475 C CA . PHE B 1 152 ? -35.806 18.064 -29.716 1.00 22.06 152 PHE B CA 1
ATOM 3476 C C . PHE B 1 152 ? -35.689 17.875 -28.206 1.00 19.22 152 PHE B C 1
ATOM 3477 O O . PHE B 1 152 ? -36.693 17.656 -27.533 1.00 19.93 152 PHE B O 1
ATOM 3485 N N . VAL B 1 153 ? -34.470 17.965 -27.674 1.00 18.44 153 VAL B N 1
ATOM 3486 C CA . VAL B 1 153 ? -34.280 17.974 -26.228 1.00 21.06 153 VAL B CA 1
ATOM 3487 C C . VAL B 1 153 ? -35.043 19.144 -25.619 1.00 20.19 153 VAL B C 1
ATOM 3488 O O . VAL B 1 153 ? -35.733 18.990 -24.610 1.00 19.56 153 VAL B O 1
ATOM 3492 N N . ASP B 1 154 ? -34.928 20.313 -26.242 1.00 21.53 154 ASP B N 1
ATOM 3493 C CA . ASP B 1 154 ? -35.641 21.487 -25.759 1.00 21.32 154 ASP B CA 1
ATOM 3494 C C . ASP B 1 154 ? -37.150 21.270 -25.817 1.00 22.25 154 ASP B C 1
ATOM 3495 O O . ASP B 1 154 ? -37.881 21.682 -24.913 1.00 24.25 154 ASP B O 1
ATOM 3500 N N . GLU B 1 155 ? -37.612 20.629 -26.888 1.00 20.25 155 GLU B N 1
ATOM 3501 C CA . GLU B 1 155 ? -39.038 20.373 -27.049 1.00 19.48 155 GLU B CA 1
ATOM 3502 C C . GLU B 1 155 ? -39.544 19.425 -25.960 1.00 18.07 155 GLU B C 1
ATOM 3503 O O . GLU B 1 155 ? -40.613 19.646 -25.384 1.00 19.87 155 GLU B O 1
ATOM 3509 N N . VAL B 1 156 ? -38.773 18.382 -25.666 1.00 17.78 156 VAL B N 1
ATOM 3510 C CA . VAL B 1 156 ? -39.149 17.445 -24.610 1.00 17.48 156 VAL B CA 1
ATOM 3511 C C . VAL B 1 156 ? -39.214 18.160 -23.258 1.00 18.75 156 VAL B C 1
ATOM 3512 O O . VAL B 1 156 ? -40.136 17.945 -22.477 1.00 16.75 156 VAL B O 1
ATOM 3516 N N . ALA B 1 157 ? -38.252 19.032 -22.988 1.00 17.08 157 ALA B N 1
ATOM 3517 C CA . ALA B 1 157 ? -38.272 19.755 -21.720 1.00 17.07 157 ALA B CA 1
ATOM 3518 C C . ALA B 1 157 ? -39.516 20.641 -21.633 1.00 18.96 157 ALA B C 1
ATOM 3519 O O . ALA B 1 157 ? -40.113 20.780 -20.564 1.00 18.38 157 ALA B O 1
ATOM 3521 N N . SER B 1 158 ? -39.915 21.219 -22.761 1.00 18.96 158 SER B N 1
ATOM 3522 C CA . SER B 1 158 ? -41.126 22.025 -22.813 1.00 20.98 158 SER B CA 1
ATOM 3523 C C . SER B 1 158 ? -42.366 21.182 -22.508 1.00 18.62 158 SER B C 1
ATOM 3524 O O . SER B 1 158 ? -43.225 21.581 -21.715 1.00 19.96 158 SER B O 1
ATOM 3527 N N . VAL B 1 159 ? -42.444 20.006 -23.126 1.00 18.36 159 VAL B N 1
ATOM 3528 C CA . VAL B 1 159 ? -43.536 19.076 -22.868 1.00 17.34 159 VAL B CA 1
ATOM 3529 C C . VAL B 1 159 ? -43.571 18.665 -21.399 1.00 18.91 159 VAL B C 1
ATOM 3530 O O . VAL B 1 159 ? -44.639 18.652 -20.778 1.00 19.09 159 VAL B O 1
ATOM 3534 N N . PHE B 1 160 ? -42.406 18.350 -20.838 1.00 17.52 160 PHE B N 1
ATOM 3535 C CA . PHE B 1 160 ? -42.329 17.951 -19.431 1.00 17.86 160 PHE B CA 1
ATOM 3536 C C . PHE B 1 160 ? -42.862 19.066 -18.527 1.00 17.49 160 PHE B C 1
ATOM 3537 O O . PHE B 1 160 ? -43.693 18.825 -17.667 1.00 16.62 160 PHE B O 1
ATOM 3545 N N . ASN B 1 161 ? -42.384 20.287 -18.736 1.00 18.04 161 ASN B N 1
ATOM 3546 C CA . ASN B 1 161 ? -42.798 21.404 -17.888 1.00 19.01 161 ASN B CA 1
ATOM 3547 C C . ASN B 1 161 ? -44.297 21.678 -17.984 1.00 22.44 161 ASN B C 1
ATOM 3548 O O . ASN B 1 161 ? -44.957 21.964 -16.979 1.00 20.49 161 ASN B O 1
ATOM 3553 N N . GLU B 1 162 ? -44.834 21.572 -19.195 1.00 19.88 162 GLU B N 1
ATOM 3554 C CA . GLU B 1 162 ? -46.260 21.768 -19.424 1.00 24.51 162 GLU B CA 1
ATOM 3555 C C . GLU B 1 162 ? -47.080 20.745 -18.638 1.00 24.11 162 GLU B C 1
ATOM 3556 O O . GLU B 1 162 ? -48.202 21.028 -18.212 1.00 24.52 162 GLU B O 1
ATOM 3562 N N . ALA B 1 163 ? -46.499 19.564 -18.436 1.00 19.34 163 ALA B N 1
ATOM 3563 C CA . ALA B 1 163 ? -47.180 18.466 -17.750 1.00 18.50 163 ALA B CA 1
ATOM 3564 C C . ALA B 1 163 ? -46.968 18.501 -16.230 1.00 23.39 163 ALA B C 1
ATOM 3565 O O . ALA B 1 163 ? -47.489 17.651 -15.510 1.00 22.64 163 ALA B O 1
ATOM 3567 N N . GLY B 1 164 ? -46.204 19.478 -15.752 1.00 24.06 164 GLY B N 1
ATOM 3568 C CA . GLY B 1 164 ? -45.929 19.589 -14.328 1.00 24.96 164 GLY B CA 1
ATOM 3569 C C . GLY B 1 164 ? -44.731 18.778 -13.868 1.00 25.14 164 GLY B C 1
ATOM 3570 O O . GLY B 1 164 ? -44.564 18.509 -12.675 1.00 28.78 164 GLY B O 1
ATOM 3571 N N . ILE B 1 165 ? -43.902 18.366 -14.820 1.00 19.11 165 ILE B N 1
ATOM 3572 C CA . ILE B 1 165 ? -42.617 17.759 -14.514 1.00 19.65 165 ILE B CA 1
ATOM 3573 C C . ILE B 1 165 ? -41.564 18.862 -14.604 1.00 19.88 165 ILE B C 1
ATOM 3574 O O . ILE B 1 165 ? -41.096 19.189 -15.695 1.00 18.68 165 ILE B O 1
ATOM 3579 N N . ASP B 1 166 ? -41.215 19.450 -13.462 1.00 18.97 166 ASP B N 1
ATOM 3580 C CA . ASP B 1 166 ? -40.300 20.594 -13.431 1.00 21.08 166 ASP B CA 1
ATOM 3581 C C . ASP B 1 166 ? -38.945 20.202 -13.993 1.00 18.24 166 ASP B C 1
ATOM 3582 O O . ASP B 1 166 ? -38.241 19.374 -13.414 1.00 19.73 166 ASP B O 1
ATOM 3587 N N . THR B 1 167 ? -38.587 20.787 -15.132 1.00 18.97 167 THR B N 1
ATOM 3588 C CA . THR B 1 167 ? -37.456 20.293 -15.912 1.00 18.63 167 THR B CA 1
ATOM 3589 C C . THR B 1 167 ? -36.594 21.440 -16.434 1.00 18.89 167 THR B C 1
ATOM 3590 O O . THR B 1 167 ? -37.106 22.472 -16.871 1.00 22.12 167 THR B O 1
ATOM 3594 N N . SER B 1 168 ? -35.282 21.249 -16.370 1.00 18.16 168 SER B N 1
ATOM 3595 C CA . SER B 1 168 ? -34.343 22.128 -17.045 1.00 18.04 168 SER B CA 1
ATOM 3596 C C . SER B 1 168 ? -33.502 21.341 -18.036 1.00 18.36 168 SER B C 1
ATOM 3597 O O . SER B 1 168 ? -33.346 20.120 -17.909 1.00 18.75 168 SER B O 1
ATOM 3600 N N . VAL B 1 169 ? -32.966 22.046 -19.026 1.00 19.29 169 VAL B N 1
ATOM 3601 C CA . VAL B 1 169 ? -32.092 21.426 -20.009 1.00 20.11 169 VAL B CA 1
ATOM 3602 C C . VAL B 1 169 ? -30.641 21.713 -19.662 1.00 21.51 169 VAL B C 1
ATOM 3603 O O . VAL B 1 169 ? -30.290 22.829 -19.268 1.00 25.41 169 VAL B O 1
ATOM 3607 N N . THR B 1 170 ? -29.800 20.697 -19.804 1.00 19.62 170 THR B N 1
ATOM 3608 C CA . THR B 1 170 ? -28.369 20.852 -19.592 1.00 21.11 170 THR B CA 1
ATOM 3609 C C . THR B 1 170 ? -27.582 20.487 -20.845 1.00 20.54 170 THR B C 1
ATOM 3610 O O . THR B 1 170 ? -27.985 19.614 -21.614 1.00 20.39 170 THR B O 1
ATOM 3614 N N . GLU B 1 171 ? -26.457 21.162 -21.051 1.00 23.75 171 GLU B N 1
ATOM 3615 C CA . GLU B 1 171 ? -25.566 20.814 -22.145 1.00 22.81 171 GLU B CA 1
ATOM 3616 C C . GLU B 1 171 ? -24.427 19.953 -21.606 1.00 22.45 171 GLU B C 1
ATOM 3617 O O . GLU B 1 171 ? -23.451 19.683 -22.298 1.00 25.88 171 GLU B O 1
ATOM 3623 N N . ASN B 1 172 ? -24.587 19.508 -20.362 1.00 23.41 172 ASN B N 1
ATOM 3624 C CA . ASN B 1 172 ? -23.620 18.631 -19.704 1.00 23.99 172 ASN B CA 1
ATOM 3625 C C . ASN B 1 172 ? -24.354 17.505 -18.978 1.00 22.77 172 ASN B C 1
ATOM 3626 O O . ASN B 1 172 ? -24.286 17.374 -17.747 1.00 21.43 172 ASN B O 1
ATOM 3631 N N . ALA B 1 173 ? -25.078 16.702 -19.751 1.00 21.48 173 ALA B N 1
ATOM 3632 C CA . ALA B 1 173 ? -25.878 15.622 -19.185 1.00 17.69 173 ALA B CA 1
ATOM 3633 C C . ALA B 1 173 ? -25.017 14.598 -18.458 1.00 18.61 173 ALA B C 1
ATOM 3634 O O . ALA B 1 173 ? -25.413 14.086 -17.408 1.00 16.79 173 ALA B O 1
ATOM 3636 N N . ILE B 1 174 ? -23.849 14.285 -19.010 1.00 19.06 174 ILE B N 1
ATOM 3637 C CA . ILE B 1 174 ? -23.022 13.251 -18.393 1.00 20.80 174 ILE B CA 1
ATOM 3638 C C . ILE B 1 174 ? -22.589 13.691 -16.991 1.00 22.12 174 ILE B C 1
ATOM 3639 O O . ILE B 1 174 ? -22.546 12.879 -16.070 1.00 20.76 174 ILE B O 1
ATOM 3644 N N . GLY B 1 175 ? -22.303 14.978 -16.822 1.00 19.65 175 GLY B N 1
ATOM 3645 C CA . GLY B 1 175 ? -21.985 15.498 -15.501 1.00 20.65 175 GLY B CA 1
ATOM 3646 C C . GLY B 1 175 ? -23.157 15.356 -14.545 1.00 20.61 175 GLY B C 1
ATOM 3647 O O . GLY B 1 175 ? -22.980 15.068 -13.354 1.00 20.00 175 GLY B O 1
ATOM 3648 N N . TRP B 1 176 ? -24.365 15.562 -15.061 1.00 18.99 176 TRP B N 1
ATOM 3649 C CA . TRP B 1 176 ? -25.560 15.436 -14.236 1.00 19.29 176 TRP B CA 1
ATOM 3650 C C . TRP B 1 176 ? -25.811 13.982 -13.855 1.00 17.94 176 TRP B C 1
ATOM 3651 O O . TRP B 1 176 ? -26.191 13.697 -12.721 1.00 16.96 176 TRP B O 1
ATOM 3662 N N . LYS B 1 177 ? -25.581 13.059 -14.788 1.00 18.56 177 LYS B N 1
ATOM 3663 C CA . LYS B 1 177 ? -25.712 11.640 -14.466 1.00 16.30 177 LYS B CA 1
ATOM 3664 C C . LYS B 1 177 ? -24.754 11.256 -13.338 1.00 16.13 177 LYS B C 1
ATOM 3665 O O . LYS B 1 177 ? -25.118 10.518 -12.427 1.00 16.20 177 LYS B O 1
ATOM 3671 N N . TRP B 1 178 ? -23.535 11.772 -13.393 1.00 16.09 178 TRP B N 1
ATOM 3672 C CA . TRP B 1 178 ? -22.572 11.501 -12.329 1.00 16.83 178 TRP B CA 1
ATOM 3673 C C . TRP B 1 178 ? -22.949 12.165 -11.002 1.00 17.37 178 TRP B C 1
ATOM 3674 O O . TRP B 1 178 ? -22.768 11.563 -9.946 1.00 17.24 178 TRP B O 1
ATOM 3685 N N . ALA B 1 179 ? -23.469 13.392 -11.045 1.00 17.13 179 ALA B N 1
ATOM 3686 C CA . ALA B 1 179 ? -23.937 14.048 -9.821 1.00 15.72 179 ALA B CA 1
ATOM 3687 C C . ALA B 1 179 ? -25.023 13.216 -9.137 1.00 16.15 179 ALA B C 1
ATOM 3688 O O . ALA B 1 179 ? -25.000 13.026 -7.920 1.00 15.50 179 ALA B O 1
ATOM 3690 N N . LYS B 1 180 ? -25.971 12.715 -9.924 1.00 16.64 180 LYS B N 1
ATOM 3691 C CA . LYS B 1 180 ? -27.041 11.899 -9.367 1.00 13.66 180 LYS B CA 1
ATOM 3692 C C . LYS B 1 180 ? -26.502 10.555 -8.877 1.00 15.02 180 LYS B C 1
ATOM 3693 O O . LYS B 1 180 ? -26.958 10.038 -7.857 1.00 15.96 180 LYS B O 1
ATOM 3699 N N . ALA B 1 181 ? -25.538 9.987 -9.602 1.00 15.49 181 ALA B N 1
ATOM 3700 C CA . ALA B 1 181 ? -24.946 8.716 -9.179 1.00 13.88 181 ALA B CA 1
ATOM 3701 C C . ALA B 1 181 ? -24.284 8.874 -7.807 1.00 15.66 181 ALA B C 1
ATOM 3702 O O . ALA B 1 181 ? -24.390 8.000 -6.939 1.00 14.36 181 ALA B O 1
ATOM 3704 N N . ILE B 1 182 ? -23.609 10.000 -7.607 1.00 13.79 182 ILE B N 1
ATOM 3705 C CA . ILE B 1 182 ? -22.964 10.276 -6.326 1.00 13.96 182 ILE B CA 1
ATOM 3706 C C . ILE B 1 182 ? -24.021 10.465 -5.234 1.00 15.61 182 ILE B C 1
ATOM 3707 O O . ILE B 1 182 ? -23.874 9.958 -4.111 1.00 14.62 182 ILE B O 1
ATOM 3712 N N . VAL B 1 183 ? -25.098 11.168 -5.568 1.00 12.51 183 VAL B N 1
ATOM 3713 C CA . VAL B 1 183 ? -26.212 11.316 -4.636 1.00 12.07 183 VAL B CA 1
ATOM 3714 C C . VAL B 1 183 ? -26.811 9.952 -4.271 1.00 12.89 183 VAL B C 1
ATOM 3715 O O . VAL B 1 183 ? -27.027 9.657 -3.091 1.00 14.35 183 VAL B O 1
ATOM 3719 N N . ASN B 1 184 ? -27.060 9.106 -5.267 1.00 13.44 184 ASN B N 1
ATOM 3720 C CA . ASN B 1 184 ? -27.607 7.787 -4.974 1.00 12.07 184 ASN B CA 1
ATOM 3721 C C . ASN B 1 184 ? -26.615 6.906 -4.202 1.00 12.68 184 ASN B C 1
ATOM 3722 O O . ASN B 1 184 ? -27.027 6.065 -3.403 1.00 14.70 184 ASN B O 1
ATOM 3727 N N . SER B 1 185 ? -25.317 7.104 -4.429 1.00 12.20 185 SER B N 1
ATOM 3728 C CA . SER B 1 185 ? -24.325 6.315 -3.705 1.00 13.71 185 SER B CA 1
ATOM 3729 C C . SER B 1 185 ? -24.475 6.561 -2.202 1.00 15.98 185 SER B C 1
ATOM 3730 O O . SER B 1 185 ? -24.366 5.629 -1.402 1.00 15.89 185 SER B O 1
ATOM 3733 N N . VAL B 1 186 ? -24.770 7.802 -1.826 1.00 12.79 186 VAL B N 1
ATOM 3734 C CA . VAL B 1 186 ? -25.007 8.124 -0.423 1.00 13.06 186 VAL B CA 1
ATOM 3735 C C . VAL B 1 186 ? -26.361 7.604 0.045 1.00 14.47 186 VAL B C 1
ATOM 3736 O O . VAL B 1 186 ? -26.447 6.857 1.022 1.00 14.57 186 VAL B O 1
ATOM 3740 N N . ILE B 1 187 ? -27.423 8.002 -0.643 1.00 15.13 187 ILE B N 1
ATOM 3741 C CA . ILE B 1 187 ? -28.768 7.685 -0.171 1.00 16.55 187 ILE B CA 1
ATOM 3742 C C . ILE B 1 187 ? -29.086 6.198 -0.261 1.00 15.20 187 ILE B C 1
ATOM 3743 O O . ILE B 1 187 ? -29.522 5.587 0.719 1.00 15.90 187 ILE B O 1
ATOM 3748 N N . ASN B 1 188 ? -28.867 5.606 -1.429 1.00 13.42 188 ASN B N 1
ATOM 3749 C CA . ASN B 1 188 ? -29.206 4.208 -1.625 1.00 14.37 188 ASN B CA 1
ATOM 3750 C C . ASN B 1 188 ? -28.226 3.264 -0.945 1.00 16.93 188 ASN B C 1
ATOM 3751 O O . ASN B 1 188 ? -28.516 2.079 -0.779 1.00 21.62 188 ASN B O 1
ATOM 3756 N N . GLY B 1 189 ? -27.063 3.785 -0.569 1.00 15.21 189 GLY B N 1
ATOM 3757 C CA . GLY B 1 189 ? -26.124 3.029 0.243 1.00 15.72 189 GLY B CA 1
ATOM 3758 C C . GLY B 1 189 ? -26.499 3.077 1.718 1.00 16.14 189 GLY B C 1
ATOM 3759 O O . GLY B 1 189 ? -26.878 2.060 2.306 1.00 17.41 189 GLY B O 1
ATOM 3760 N N . LEU B 1 190 ? -26.402 4.258 2.324 1.00 13.69 190 LEU B N 1
ATOM 3761 C CA . LEU B 1 190 ? -26.684 4.384 3.754 1.00 13.68 190 LEU B CA 1
ATOM 3762 C C . LEU B 1 190 ? -28.130 4.048 4.113 1.00 15.80 190 LEU B C 1
ATOM 3763 O O . LEU B 1 190 ? -28.382 3.360 5.103 1.00 16.91 190 LEU B O 1
ATOM 3768 N N . GLY B 1 191 ? -29.081 4.556 3.337 1.00 16.26 191 GLY B N 1
ATOM 3769 C CA . GLY B 1 191 ? -30.482 4.332 3.648 1.00 15.01 191 GLY B CA 1
ATOM 3770 C C . GLY B 1 191 ? -30.838 2.857 3.566 1.00 17.01 191 GLY B C 1
ATOM 3771 O O . GLY B 1 191 ? -31.664 2.352 4.322 1.00 15.97 191 GLY B O 1
ATOM 3772 N N . THR B 1 192 ? -30.198 2.152 2.648 1.00 16.35 192 THR B N 1
ATOM 3773 C CA . THR B 1 192 ? -30.491 0.737 2.488 1.00 16.76 192 THR B CA 1
ATOM 3774 C C . THR B 1 192 ? -29.860 -0.119 3.584 1.00 18.56 192 THR B C 1
ATOM 3775 O O . THR B 1 192 ? -30.500 -1.027 4.120 1.00 19.50 192 THR B O 1
ATOM 3779 N N . VAL B 1 193 ? -28.611 0.171 3.930 1.00 18.36 193 VAL B N 1
ATOM 3780 C CA . VAL B 1 193 ? -27.935 -0.616 4.958 1.00 16.98 193 VAL B CA 1
ATOM 3781 C C . VAL B 1 193 ? -28.630 -0.448 6.312 1.00 17.78 193 VAL B C 1
ATOM 3782 O O . VAL B 1 193 ? -28.799 -1.419 7.058 1.00 19.79 193 VAL B O 1
ATOM 3786 N N . LEU B 1 194 ? -29.057 0.776 6.611 1.00 18.43 194 LEU B N 1
ATOM 3787 C CA . LEU B 1 194 ? -29.704 1.074 7.889 1.00 18.36 194 LEU B CA 1
ATOM 3788 C C . LEU B 1 194 ? -31.221 0.852 7.860 1.00 17.73 194 LEU B C 1
ATOM 3789 O O . LEU B 1 194 ? -31.871 0.808 8.911 1.00 18.38 194 LEU B O 1
ATOM 3794 N N . GLU B 1 195 ? -31.763 0.697 6.657 1.00 18.22 195 GLU B N 1
ATOM 3795 C CA . GLU B 1 195 ? -33.198 0.521 6.428 1.00 19.44 195 GLU B CA 1
ATOM 3796 C C . GLU B 1 195 ? -34.019 1.659 7.042 1.00 18.90 195 GLU B C 1
ATOM 3797 O O . GLU B 1 195 ? -34.903 1.433 7.863 1.00 20.57 195 GLU B O 1
ATOM 3803 N N . VAL B 1 196 ? -33.721 2.882 6.610 1.00 17.25 196 VAL B N 1
ATOM 3804 C CA . VAL B 1 196 ? -34.428 4.076 7.075 1.00 19.20 196 VAL B CA 1
ATOM 3805 C C . VAL B 1 196 ? -34.906 4.926 5.907 1.00 16.97 196 VAL B C 1
ATOM 3806 O O . VAL B 1 196 ? -34.417 4.773 4.788 1.00 16.91 196 VAL B O 1
ATOM 3810 N N . LYS B 1 197 ? -35.848 5.827 6.181 1.00 18.09 197 LYS B N 1
ATOM 3811 C CA . LYS B 1 197 ? -36.284 6.825 5.201 1.00 16.47 197 LYS B CA 1
ATOM 3812 C C . LYS B 1 197 ? -35.136 7.764 4.876 1.00 18.21 197 LYS B C 1
ATOM 3813 O O . LYS B 1 197 ? -34.234 7.954 5.687 1.00 18.54 197 LYS B O 1
ATOM 3819 N N . ASN B 1 198 ? -35.177 8.369 3.691 1.00 15.50 198 ASN B N 1
ATOM 3820 C CA . ASN B 1 198 ? -34.093 9.240 3.261 1.00 15.50 198 ASN B CA 1
ATOM 3821 C C . ASN B 1 198 ? -33.765 10.364 4.246 1.00 17.57 198 ASN B C 1
ATOM 3822 O O . ASN B 1 198 ? -32.599 10.705 4.429 1.00 18.45 198 ASN B O 1
ATOM 3827 N N . GLY B 1 199 ? -34.794 10.923 4.868 1.00 17.93 199 GLY B N 1
ATOM 3828 C CA . GLY B 1 199 ? -34.637 12.068 5.746 1.00 19.22 199 GLY B CA 1
ATOM 3829 C C . GLY B 1 199 ? -33.728 11.790 6.928 1.00 22.25 199 GLY B C 1
ATOM 3830 O O . GLY B 1 199 ? -33.086 12.696 7.455 1.00 25.00 199 GLY B O 1
ATOM 3831 N N . HIS B 1 200 ? -33.661 10.533 7.344 1.00 20.40 200 HIS B N 1
ATOM 3832 C CA . HIS B 1 200 ? -32.857 10.189 8.512 1.00 23.27 200 HIS B CA 1
ATOM 3833 C C . HIS B 1 200 ? -31.364 10.443 8.276 1.00 22.96 200 HIS B C 1
ATOM 3834 O O . HIS B 1 200 ? -30.603 10.661 9.218 1.00 24.48 200 HIS B O 1
ATOM 3841 N N . LEU B 1 201 ? -30.947 10.428 7.015 1.00 18.23 201 LEU B N 1
ATOM 3842 C CA . LEU B 1 201 ? -29.542 10.611 6.680 1.00 20.67 201 LEU B CA 1
ATOM 3843 C C . LEU B 1 201 ? -29.075 12.042 6.937 1.00 28.87 201 LEU B C 1
ATOM 3844 O O . LEU B 1 201 ? -27.893 12.287 7.177 1.00 32.73 201 LEU B O 1
ATOM 3849 N N . LYS B 1 202 ? -30.010 12.985 6.878 1.00 26.48 202 LYS B N 1
ATOM 3850 C CA . LYS B 1 202 ? -29.710 14.377 7.186 1.00 33.89 202 LYS B CA 1
ATOM 3851 C C . LYS B 1 202 ? -29.961 14.662 8.659 1.00 33.58 202 LYS B C 1
ATOM 3852 O O . LYS B 1 202 ? -29.317 15.528 9.249 1.00 39.33 202 LYS B O 1
ATOM 3858 N N . ASP B 1 203 ? -30.894 13.927 9.256 1.00 33.59 203 ASP B N 1
ATOM 3859 C CA . ASP B 1 203 ? -31.262 14.160 10.653 1.00 41.35 203 ASP B CA 1
ATOM 3860 C C . ASP B 1 203 ? -30.144 13.779 11.632 1.00 42.58 203 ASP B C 1
ATOM 3861 O O . ASP B 1 203 ? -29.915 14.480 12.621 1.00 44.37 203 ASP B O 1
ATOM 3866 N N . ASP B 1 204 ? -29.463 12.669 11.360 1.00 36.02 204 ASP B N 1
ATOM 3867 C CA . ASP B 1 204 ? -28.371 12.187 12.214 1.00 33.06 204 ASP B CA 1
ATOM 3868 C C . ASP B 1 204 ? -27.075 12.870 11.788 1.00 31.32 204 ASP B C 1
ATOM 3869 O O . ASP B 1 204 ? -26.606 12.647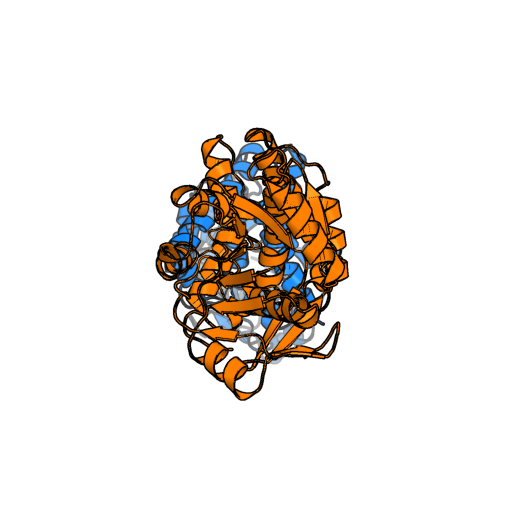 10.682 1.00 29.35 204 ASP B O 1
ATOM 3874 N N . PRO B 1 205 ? -26.485 13.692 12.672 1.00 30.83 205 PRO B N 1
ATOM 3875 C CA . PRO B 1 205 ? -25.267 14.449 12.331 1.00 32.34 205 PRO B CA 1
ATOM 3876 C C . PRO B 1 205 ? -24.070 13.568 11.939 1.00 32.09 205 PRO B C 1
ATOM 3877 O O . PRO B 1 205 ? -23.214 13.999 11.164 1.00 27.28 205 PRO B O 1
ATOM 3881 N N . HIS B 1 206 ? -24.003 12.348 12.465 1.00 30.12 206 HIS B N 1
ATOM 3882 C CA . HIS B 1 206 ? -22.894 11.459 12.130 1.00 27.55 206 HIS B CA 1
ATOM 3883 C C . HIS B 1 206 ? -23.077 10.848 10.751 1.00 23.72 206 HIS B C 1
ATOM 3884 O O . HIS B 1 206 ? -22.106 10.638 10.016 1.00 22.88 206 HIS B O 1
ATOM 3891 N N . LEU B 1 207 ? -24.326 10.560 10.399 1.00 22.16 207 LEU B N 1
ATOM 3892 C CA . LEU B 1 207 ? -24.637 10.102 9.054 1.00 20.60 207 LEU B CA 1
ATOM 3893 C C . LEU B 1 207 ? -24.428 11.243 8.073 1.00 18.39 207 LEU B C 1
ATOM 3894 O O . LEU B 1 207 ? -23.982 11.045 6.944 1.00 17.62 207 LEU B O 1
ATOM 3899 N N . GLU B 1 208 ? -24.760 12.448 8.520 1.00 19.84 208 GLU B N 1
ATOM 3900 C CA . GLU B 1 208 ? -24.557 13.632 7.709 1.00 20.85 208 GLU B CA 1
ATOM 3901 C C . GLU B 1 208 ? -23.080 13.765 7.331 1.00 18.24 208 GLU B C 1
ATOM 3902 O O . GLU B 1 208 ? -22.738 13.982 6.169 1.00 18.65 208 GLU B O 1
ATOM 3908 N N . GLY B 1 209 ? -22.205 13.621 8.322 1.00 19.22 209 GLY B N 1
ATOM 3909 C CA . GLY B 1 209 ? -20.777 13.755 8.099 1.00 21.84 209 GLY B CA 1
ATOM 3910 C C . GLY B 1 209 ? -20.184 12.711 7.170 1.00 19.98 209 GLY B C 1
ATOM 3911 O O . GLY B 1 209 ? -19.387 13.030 6.290 1.00 20.75 209 GLY B O 1
ATOM 3912 N N . ILE B 1 210 ? -20.568 11.456 7.361 1.00 17.58 210 ILE B N 1
ATOM 3913 C CA . ILE B 1 210 ? -20.026 10.392 6.524 1.00 18.60 210 ILE B CA 1
ATOM 3914 C C . ILE B 1 210 ? -20.581 10.544 5.110 1.00 18.21 210 ILE B C 1
ATOM 3915 O O . ILE B 1 210 ? -19.930 10.147 4.140 1.00 19.06 210 ILE B O 1
ATOM 3920 N N . SER B 1 211 ? -21.765 11.143 4.987 1.00 14.51 211 SER B N 1
ATOM 3921 C CA . SER B 1 211 ? -22.356 11.378 3.665 1.00 15.10 211 SER B CA 1
ATOM 3922 C C . SER B 1 211 ? -21.476 12.306 2.852 1.00 16.36 211 SER B C 1
ATOM 3923 O O . SER B 1 211 ? -21.322 12.131 1.644 1.00 17.19 211 SER B O 1
ATOM 3926 N N . VAL B 1 212 ? -20.918 13.310 3.512 1.00 16.71 212 VAL B N 1
ATOM 3927 C CA . VAL B 1 212 ? -20.017 14.231 2.839 1.00 16.77 212 VAL B CA 1
ATOM 3928 C C . VAL B 1 212 ? -18.786 13.492 2.331 1.00 17.68 212 VAL B C 1
ATOM 3929 O O . VAL B 1 212 ? -18.345 13.704 1.200 1.00 17.70 212 VAL B O 1
ATOM 3933 N N . ASP B 1 213 ? -18.229 12.625 3.174 1.00 17.17 213 ASP B N 1
ATOM 3934 C CA . ASP B 1 213 ? -17.039 11.871 2.806 1.00 16.94 213 ASP B CA 1
ATOM 3935 C C . ASP B 1 213 ? -17.326 10.945 1.622 1.00 17.93 213 ASP B C 1
ATOM 3936 O O . ASP B 1 213 ? -16.503 10.816 0.720 1.00 18.37 213 ASP B O 1
ATOM 3941 N N . ILE B 1 214 ? -18.493 10.306 1.621 1.00 14.56 214 ILE B N 1
ATOM 3942 C CA . ILE B 1 214 ? -18.851 9.414 0.516 1.00 14.79 214 ILE B CA 1
ATOM 3943 C C . ILE B 1 214 ? -19.010 10.230 -0.763 1.00 15.57 214 ILE B C 1
ATOM 3944 O O . ILE B 1 214 ? -18.524 9.828 -1.826 1.00 15.76 214 ILE B O 1
ATOM 3949 N N . ALA B 1 215 ? -19.658 11.388 -0.654 1.00 16.17 215 ALA B N 1
ATOM 3950 C CA . ALA B 1 215 ? -19.852 12.252 -1.809 1.00 17.11 215 ALA B CA 1
ATOM 3951 C C . ALA B 1 215 ? -18.512 12.732 -2.365 1.00 18.69 215 ALA B C 1
ATOM 3952 O O . ALA B 1 215 ? -18.316 12.751 -3.582 1.00 17.25 215 ALA B O 1
ATOM 3954 N N . ARG B 1 216 ? -17.590 13.098 -1.477 1.00 17.66 216 ARG B N 1
ATOM 3955 C CA . ARG B 1 216 ? -16.288 13.603 -1.914 1.00 18.15 216 ARG B CA 1
ATOM 3956 C C . ARG B 1 216 ? -15.521 12.529 -2.673 1.00 17.74 216 ARG B C 1
ATOM 3957 O O . ARG B 1 216 ? -14.856 12.810 -3.675 1.00 20.19 216 ARG B O 1
ATOM 3965 N N . GLU B 1 217 ? -15.606 11.301 -2.177 1.00 17.04 217 GLU B N 1
ATOM 3966 C CA . GLU B 1 217 ? -14.963 10.166 -2.832 1.00 17.66 217 GLU B CA 1
ATOM 3967 C C . GLU B 1 217 ? -15.422 10.048 -4.283 1.00 16.80 217 GLU B C 1
ATOM 3968 O O . GLU B 1 217 ? -14.599 9.976 -5.201 1.00 18.62 217 GLU B O 1
ATOM 3974 N N . GLY B 1 218 ? -16.737 10.043 -4.486 1.00 16.48 218 GLY B N 1
ATOM 3975 C CA . GLY B 1 218 ? -17.319 10.013 -5.820 1.00 14.92 218 GLY B CA 1
ATOM 3976 C C . GLY B 1 218 ? -16.930 11.204 -6.685 1.00 16.46 218 GLY B C 1
ATOM 3977 O O . GLY B 1 218 ? -16.629 11.043 -7.869 1.00 17.51 218 GLY B O 1
ATOM 3978 N N . CYS B 1 219 ? -16.936 12.403 -6.109 1.00 17.43 219 CYS B N 1
ATOM 3979 C CA . CYS B 1 219 ? -16.501 13.592 -6.844 1.00 16.69 219 CYS B CA 1
ATOM 3980 C C . CYS B 1 219 ? -15.053 13.491 -7.318 1.00 18.43 219 CYS B C 1
ATOM 3981 O O . CYS B 1 219 ? -14.723 13.966 -8.404 1.00 19.10 219 CYS B O 1
ATOM 3984 N N . MET B 1 220 ? -14.186 12.893 -6.503 1.00 15.68 220 MET B N 1
ATOM 3985 C CA . MET B 1 220 ? -12.777 12.796 -6.868 1.00 17.50 220 MET B CA 1
ATOM 3986 C C . MET B 1 220 ? -12.607 11.824 -8.029 1.00 18.76 220 MET B C 1
ATOM 3987 O O . MET B 1 220 ? -11.768 12.028 -8.902 1.00 21.44 220 MET B O 1
ATOM 3992 N N . VAL B 1 221 ? -13.404 10.765 -8.030 1.00 17.16 221 VAL B N 1
ATOM 3993 C CA . VAL B 1 221 ? -13.375 9.816 -9.136 1.00 17.54 221 VAL B CA 1
ATOM 3994 C C . VAL B 1 221 ? -13.824 10.517 -10.413 1.00 20.53 221 VAL B C 1
ATOM 3995 O O . VAL B 1 221 ? -13.173 10.418 -11.458 1.00 20.63 221 VAL B O 1
ATOM 3999 N N . ALA B 1 222 ? -14.936 11.239 -10.321 1.00 19.51 222 ALA B N 1
ATOM 4000 C CA . ALA B 1 222 ? -15.470 11.961 -11.467 1.00 20.03 222 ALA B CA 1
ATOM 4001 C C . ALA B 1 222 ? -14.438 12.936 -12.028 1.00 20.77 222 ALA B C 1
ATOM 4002 O O . ALA B 1 222 ? -14.249 13.019 -13.247 1.00 22.66 222 ALA B O 1
ATOM 4004 N N . GLN B 1 223 ? -13.753 13.662 -11.146 1.00 19.05 223 GLN B N 1
ATOM 4005 C CA . GLN B 1 223 ? -12.758 14.629 -11.606 1.00 20.09 223 GLN B CA 1
ATOM 4006 C C . GLN B 1 223 ? -11.635 13.950 -12.378 1.00 21.84 223 GLN B C 1
ATOM 4007 O O . GLN B 1 223 ? -11.195 14.457 -13.410 1.00 22.45 223 GLN B O 1
ATOM 4013 N N . GLN B 1 224 ? -11.179 12.805 -11.879 1.00 21.80 224 GLN B N 1
ATOM 4014 C CA . GLN B 1 224 ? -10.120 12.049 -12.547 1.00 24.91 224 GLN B CA 1
ATOM 4015 C C . GLN B 1 224 ? -10.530 11.596 -13.946 1.00 24.03 224 GLN B C 1
ATOM 4016 O O . GLN B 1 224 ? -9.690 11.464 -14.839 1.00 29.90 224 GLN B O 1
ATOM 4022 N N . LEU B 1 225 ? -11.821 11.351 -14.125 1.00 27.53 225 LEU B N 1
ATOM 4023 C CA . LEU B 1 225 ? -12.345 10.885 -15.403 1.00 29.64 225 LEU B CA 1
ATOM 4024 C C . LEU B 1 225 ? -12.604 12.044 -16.361 1.00 32.14 225 LEU B C 1
ATOM 4025 O O . LEU B 1 225 ? -12.958 11.835 -17.521 1.00 33.42 225 LEU B O 1
ATOM 4030 N N . GLY B 1 226 ? -12.429 13.266 -15.869 1.00 30.59 226 GLY B N 1
ATOM 4031 C CA . GLY B 1 226 ? -12.604 14.451 -16.690 1.00 32.88 226 GLY B CA 1
ATOM 4032 C C . GLY B 1 226 ? -14.036 14.942 -16.728 1.00 30.40 226 GLY B C 1
ATOM 4033 O O . GLY B 1 226 ? -14.397 15.769 -17.569 1.00 31.65 226 GLY B O 1
ATOM 4034 N N . ILE B 1 227 ? -14.858 14.430 -15.819 1.00 26.49 227 ILE B N 1
ATOM 4035 C CA . ILE B 1 227 ? -16.237 14.880 -15.698 1.00 24.77 227 ILE B CA 1
ATOM 4036 C C . ILE B 1 227 ? -16.282 16.240 -15.016 1.00 30.95 227 ILE B C 1
ATOM 4037 O O . ILE B 1 227 ? -15.584 16.466 -14.031 1.00 31.58 227 ILE B O 1
ATOM 4042 N N . GLU B 1 228 ? -17.096 17.144 -15.548 1.00 28.88 228 GLU B N 1
ATOM 4043 C CA . GLU B 1 228 ? -17.298 18.452 -14.933 1.00 30.08 228 GLU B CA 1
ATOM 4044 C C . GLU B 1 228 ? -18.739 18.594 -14.463 1.00 30.20 228 GLU B C 1
ATOM 4045 O O . GLU B 1 228 ? -19.662 18.136 -15.134 1.00 32.58 228 GLU B O 1
ATOM 4051 N N . PHE B 1 229 ? -18.925 19.241 -13.317 1.00 23.67 229 PHE B N 1
ATOM 4052 C CA . PHE B 1 229 ? -20.254 19.414 -12.737 1.00 23.13 229 PHE B CA 1
ATOM 4053 C C . PHE B 1 229 ? -20.802 20.827 -12.920 1.00 26.80 229 PHE B C 1
ATOM 4054 O O . PHE B 1 229 ? -20.092 21.807 -12.704 1.00 32.13 229 PHE B O 1
ATOM 4062 N N . GLU B 1 230 ? -22.070 20.922 -13.309 1.00 23.39 230 GLU B N 1
ATOM 4063 C CA . GLU B 1 230 ? -22.749 22.215 -13.397 1.00 27.51 230 GLU B CA 1
ATOM 4064 C C . GLU B 1 230 ? -23.346 22.544 -12.042 1.00 25.01 230 GLU B C 1
ATOM 4065 O O . GLU B 1 230 ? -23.525 23.710 -11.677 1.00 29.46 230 GLU B O 1
ATOM 4071 N N . ILE B 1 231 ? -23.671 21.486 -11.318 1.00 22.88 231 ILE B N 1
ATOM 4072 C CA . ILE B 1 231 ? -24.256 21.574 -9.989 1.00 21.12 231 ILE B CA 1
ATOM 4073 C C . ILE B 1 231 ? -23.348 20.823 -9.028 1.00 24.14 231 ILE B C 1
ATOM 4074 O O . ILE B 1 231 ? -22.832 19.765 -9.374 1.00 24.34 231 ILE B O 1
ATOM 4079 N N . HIS B 1 232 ? -23.133 21.377 -7.839 1.00 23.10 232 HIS B N 1
ATOM 4080 C CA . HIS B 1 232 ? -22.377 20.675 -6.806 1.00 23.44 232 HIS B CA 1
ATOM 4081 C C . HIS B 1 232 ? -23.147 19.433 -6.347 1.00 20.70 232 HIS B C 1
ATOM 4082 O O . HIS B 1 232 ? -24.291 19.544 -5.923 1.00 20.55 232 HIS B O 1
ATOM 4089 N N . PRO B 1 233 ? -22.538 18.239 -6.451 1.00 19.61 233 PRO B N 1
ATOM 4090 C CA . PRO B 1 233 ? -23.263 17.039 -6.020 1.00 18.15 233 PRO B CA 1
ATOM 4091 C C . PRO B 1 233 ? -23.752 17.124 -4.570 1.00 16.92 233 PRO B C 1
ATOM 4092 O O . PRO B 1 233 ? -24.819 16.595 -4.263 1.00 17.44 233 PRO B O 1
ATOM 4096 N N . LEU B 1 234 ? -23.002 17.800 -3.705 1.00 18.29 234 LEU B N 1
ATOM 4097 C CA . LEU B 1 234 ? -23.433 17.934 -2.315 1.00 20.08 234 LEU B CA 1
ATOM 4098 C C . LEU B 1 234 ? -24.719 18.744 -2.209 1.00 20.38 234 LEU B C 1
ATOM 4099 O O . LEU B 1 234 ? -25.584 18.420 -1.399 1.00 17.73 234 LEU B O 1
ATOM 4104 N N . GLU B 1 235 ? -24.863 19.788 -3.025 1.00 19.38 235 GLU B N 1
ATOM 4105 C CA . GLU B 1 235 ? -26.104 20.555 -2.992 1.00 17.24 235 GLU B CA 1
ATOM 4106 C C . GLU B 1 235 ? -27.235 19.671 -3.464 1.00 15.75 235 GLU B C 1
ATOM 4107 O O . GLU B 1 235 ? -28.326 19.676 -2.890 1.00 17.06 235 GLU B O 1
ATOM 4113 N N . LEU B 1 236 ? -26.972 18.900 -4.513 1.00 15.41 236 LEU B N 1
ATOM 4114 C CA . LEU B 1 236 ? -27.990 18.010 -5.041 1.00 14.59 236 LEU B CA 1
ATOM 4115 C C . LEU B 1 236 ? -28.362 16.968 -3.985 1.00 16.29 236 LEU B C 1
ATOM 4116 O O . LEU B 1 236 ? -29.529 16.604 -3.856 1.00 16.48 236 LEU B O 1
ATOM 4121 N N . LEU B 1 237 ? -27.377 16.510 -3.212 1.00 12.77 237 LEU B N 1
ATOM 4122 C CA . LEU B 1 237 ? -27.653 15.561 -2.141 1.00 14.47 237 LEU B CA 1
ATOM 4123 C C . LEU B 1 237 ? -28.612 16.138 -1.094 1.00 16.28 237 LEU B C 1
ATOM 4124 O O . LEU B 1 237 ? -29.620 15.516 -0.766 1.00 15.44 237 LEU B O 1
ATOM 4129 N N . TRP B 1 238 ? -28.310 17.322 -0.568 1.00 15.69 238 TRP B N 1
ATOM 4130 C CA . TRP B 1 238 ? -29.129 17.843 0.527 1.00 14.72 238 TRP B CA 1
ATOM 4131 C C . TRP B 1 238 ? -30.513 18.233 0.004 1.00 16.42 238 TRP B C 1
ATOM 4132 O O . TRP B 1 238 ? -31.529 18.039 0.684 1.00 16.78 238 TRP B O 1
ATOM 4143 N N . ASP B 1 239 ? -30.552 18.761 -1.216 1.00 15.41 239 ASP B N 1
ATOM 4144 C CA . ASP B 1 239 ? -31.813 19.116 -1.850 1.00 15.21 239 ASP B CA 1
ATOM 4145 C C . ASP B 1 239 ? -32.677 17.873 -2.014 1.00 14.83 239 ASP B C 1
ATOM 4146 O O . ASP B 1 239 ? -33.871 17.879 -1.694 1.00 16.12 239 ASP B O 1
ATOM 4151 N N . THR B 1 240 ? -32.053 16.801 -2.494 1.00 13.60 240 THR B N 1
ATOM 4152 C CA . THR B 1 240 ? -32.771 15.571 -2.777 1.00 13.32 240 THR B CA 1
ATOM 4153 C C . THR B 1 240 ? -33.279 14.928 -1.490 1.00 16.63 240 THR B C 1
ATOM 4154 O O . THR B 1 240 ? -34.425 14.481 -1.430 1.00 14.99 240 THR B O 1
ATOM 4158 N N . ILE B 1 241 ? -32.444 14.897 -0.453 1.00 16.35 241 ILE B N 1
ATOM 4159 C CA . ILE B 1 241 ? -32.892 14.329 0.817 1.00 16.88 241 ILE B CA 1
ATOM 4160 C C . ILE B 1 241 ? -34.093 15.107 1.365 1.00 17.44 241 ILE B C 1
ATOM 4161 O O . ILE B 1 241 ? -35.049 14.512 1.851 1.00 19.17 241 ILE B O 1
ATOM 4166 N N . GLU B 1 242 ? -34.061 16.431 1.252 1.00 15.52 242 GLU B N 1
ATOM 4167 C CA . GLU B 1 242 ? -35.160 17.249 1.746 1.00 19.44 242 GLU B CA 1
ATOM 4168 C C . GLU B 1 242 ? -36.448 17.007 0.949 1.00 17.74 242 GLU B C 1
ATOM 4169 O O . GLU B 1 242 ? -37.534 16.907 1.520 1.00 21.49 242 GLU B O 1
ATOM 4175 N N . ARG B 1 243 ? -36.318 16.897 -0.366 1.00 16.25 243 ARG B N 1
ATOM 4176 C CA . ARG B 1 243 ? -37.470 16.682 -1.237 1.00 17.91 243 ARG B CA 1
ATOM 4177 C C . ARG B 1 243 ? -38.061 15.281 -1.131 1.00 19.13 243 ARG B C 1
ATOM 4178 O O . ARG B 1 243 ? -39.216 15.072 -1.504 1.00 22.02 243 ARG B O 1
ATOM 4186 N N . THR B 1 244 ? -37.267 14.324 -0.658 1.00 20.34 244 THR B N 1
ATOM 4187 C CA . THR B 1 244 ? -37.709 12.934 -0.618 1.00 17.01 244 THR B CA 1
ATOM 4188 C C . THR B 1 244 ? -37.525 12.349 0.778 1.00 19.00 244 THR B C 1
ATOM 4189 O O . THR B 1 244 ? -37.334 11.137 0.936 1.00 19.56 244 THR B O 1
ATOM 4193 N N . ARG B 1 245 ? -37.589 13.206 1.789 1.00 19.68 245 ARG B N 1
ATOM 4194 C CA . ARG B 1 245 ? -37.251 12.759 3.139 1.00 20.76 245 ARG B CA 1
ATOM 4195 C C . ARG B 1 245 ? -38.182 11.646 3.638 1.00 23.68 245 ARG B C 1
ATOM 4196 O O . ARG B 1 245 ? -37.771 10.824 4.457 1.00 25.06 245 ARG B O 1
ATOM 4204 N N . GLU B 1 246 ? -39.405 11.576 3.114 1.00 21.40 246 GLU B N 1
ATOM 4205 C CA . GLU B 1 246 ? -40.360 10.558 3.564 1.00 22.27 246 GLU B CA 1
ATOM 4206 C C . GLU B 1 246 ? -40.266 9.267 2.760 1.00 19.18 246 GLU B C 1
ATOM 4207 O O . GLU B 1 246 ? -40.949 8.285 3.067 1.00 21.74 246 GLU B O 1
ATOM 4213 N N . ASN B 1 247 ? -39.424 9.267 1.735 1.00 16.82 247 ASN B N 1
ATOM 4214 C CA . ASN B 1 247 ? -39.297 8.113 0.853 1.00 17.74 247 ASN B CA 1
ATOM 4215 C C . ASN B 1 247 ? -38.320 7.067 1.387 1.00 18.09 247 ASN B C 1
ATOM 4216 O O . ASN B 1 247 ? -37.288 7.405 1.966 1.00 18.85 247 ASN B O 1
ATOM 4221 N N . TYR B 1 248 ? -38.651 5.795 1.186 1.00 15.27 248 TYR B N 1
ATOM 4222 C CA . TYR B 1 248 ? -37.657 4.736 1.283 1.00 15.94 248 TYR B CA 1
ATOM 4223 C C . TYR B 1 248 ? -37.036 4.567 -0.086 1.00 14.99 248 TYR B C 1
ATOM 4224 O O . TYR B 1 248 ? -37.753 4.426 -1.076 1.00 16.63 248 TYR B O 1
ATOM 4233 N N . ASN B 1 249 ? -35.710 4.602 -0.156 1.00 14.67 249 ASN B N 1
ATOM 4234 C CA . ASN B 1 249 ? -35.057 4.680 -1.455 1.00 13.59 249 ASN B CA 1
ATOM 4235 C C . ASN B 1 249 ? -35.310 3.413 -2.276 1.00 13.78 249 ASN B C 1
ATOM 4236 O O . ASN B 1 249 ? -35.659 2.365 -1.734 1.00 14.93 249 ASN B O 1
ATOM 4241 N N . SER B 1 250 ? -35.148 3.528 -3.586 1.00 14.08 250 SER B N 1
ATOM 4242 C CA . SER B 1 250 ? -35.562 2.471 -4.500 1.00 15.23 250 SER B CA 1
ATOM 4243 C C . SER B 1 250 ? -34.793 1.176 -4.291 1.00 16.67 250 SER B C 1
ATOM 4244 O O . SER B 1 250 ? -35.314 0.086 -4.534 1.00 18.45 250 SER B O 1
ATOM 4247 N N . THR B 1 251 ? -33.549 1.297 -3.850 1.00 15.67 251 THR B N 1
ATOM 4248 C CA . THR B 1 251 ? -32.735 0.121 -3.585 1.00 16.53 251 THR B CA 1
ATOM 4249 C C . THR B 1 251 ? -33.261 -0.624 -2.365 1.00 16.91 251 THR B C 1
ATOM 4250 O O . THR B 1 251 ? -33.376 -1.847 -2.383 1.00 16.88 251 THR B O 1
ATOM 4254 N N . LEU B 1 252 ? -33.588 0.114 -1.312 1.00 14.80 252 LEU B N 1
ATOM 4255 C CA . LEU B 1 252 ? -34.187 -0.481 -0.124 1.00 15.59 252 LEU B CA 1
ATOM 4256 C C . LEU B 1 252 ? -35.515 -1.153 -0.464 1.00 16.93 252 LEU B C 1
ATOM 4257 O O . LEU B 1 252 ? -35.817 -2.229 0.046 1.00 17.39 252 LEU B O 1
ATOM 4262 N N . GLN B 1 253 ? -36.302 -0.521 -1.333 1.00 16.11 253 GLN B N 1
ATOM 4263 C CA . GLN B 1 253 ? -37.561 -1.110 -1.787 1.00 16.16 253 GLN B CA 1
ATOM 4264 C C . GLN B 1 253 ? -37.314 -2.470 -2.432 1.00 19.36 253 GLN B C 1
ATOM 4265 O O . GLN B 1 253 ? -38.040 -3.438 -2.176 1.00 19.65 253 GLN B O 1
ATOM 4271 N N . ASP B 1 254 ? -36.284 -2.546 -3.267 1.00 17.17 254 ASP B N 1
ATOM 4272 C CA . ASP B 1 254 ? -35.950 -3.814 -3.913 1.00 20.09 254 ASP B CA 1
ATOM 4273 C C . ASP B 1 254 ? -35.543 -4.878 -2.882 1.00 20.56 254 ASP B C 1
ATOM 4274 O O . ASP B 1 254 ? -35.954 -6.037 -2.987 1.00 20.63 254 ASP B O 1
ATOM 4279 N N . ILE B 1 255 ? -34.743 -4.486 -1.890 1.00 19.75 255 ILE B N 1
ATOM 4280 C CA . ILE B 1 255 ? -34.325 -5.408 -0.827 1.00 18.85 255 ILE B CA 1
ATOM 4281 C C . ILE B 1 255 ? -35.546 -5.980 -0.118 1.00 19.30 255 ILE B C 1
ATOM 4282 O O . ILE B 1 255 ? -35.649 -7.192 0.108 1.00 21.46 255 ILE B O 1
ATOM 4287 N N . TRP B 1 256 ? -36.488 -5.102 0.207 1.00 20.14 256 TRP B N 1
ATOM 4288 C CA . TRP B 1 256 ? -37.695 -5.501 0.918 1.00 21.92 256 TRP B CA 1
ATOM 4289 C C . TRP B 1 256 ? -38.584 -6.415 0.086 1.00 23.51 256 TRP B C 1
ATOM 4290 O O . TRP B 1 256 ? -39.420 -7.133 0.631 1.00 26.23 256 TRP B O 1
ATOM 4301 N N . ARG B 1 257 ? -38.405 -6.385 -1.230 1.00 22.58 257 ARG B N 1
ATOM 4302 C CA . ARG B 1 257 ? -39.164 -7.263 -2.121 1.00 23.29 257 ARG B CA 1
ATOM 4303 C C . ARG B 1 257 ? -38.383 -8.523 -2.485 1.00 25.89 257 ARG B C 1
ATOM 4304 O O . ARG B 1 257 ? -38.883 -9.381 -3.219 1.00 26.73 257 ARG B O 1
ATOM 4312 N N . GLY B 1 258 ? -37.164 -8.640 -1.966 1.00 23.96 258 GLY B N 1
ATOM 4313 C CA . GLY B 1 258 ? -36.316 -9.779 -2.292 1.00 25.20 258 GLY B CA 1
ATOM 4314 C C . GLY B 1 258 ? -35.886 -9.769 -3.749 1.00 24.91 258 GLY B C 1
ATOM 4315 O O . GLY B 1 258 ? -35.620 -10.818 -4.340 1.00 27.25 258 GLY B O 1
ATOM 4316 N N . ARG B 1 259 ? -35.811 -8.574 -4.329 1.00 22.65 259 ARG B N 1
ATOM 4317 C CA . ARG B 1 259 ? -35.420 -8.410 -5.726 1.00 24.66 259 ARG B CA 1
ATOM 4318 C C . ARG B 1 259 ? -33.932 -8.165 -5.870 1.00 21.71 259 ARG B C 1
ATOM 4319 O O . ARG B 1 259 ? -33.243 -7.840 -4.900 1.00 24.59 259 ARG B O 1
ATOM 4327 N N . GLU B 1 260 ? -33.451 -8.279 -7.100 1.00 22.59 260 GLU B N 1
ATOM 4328 C CA . GLU B 1 260 ? -32.134 -7.774 -7.450 1.00 21.57 260 GLU B CA 1
ATOM 4329 C C . GLU B 1 260 ? -32.135 -6.270 -7.232 1.00 20.95 260 GLU B C 1
ATOM 4330 O O . GLU B 1 260 ? -33.165 -5.622 -7.408 1.00 22.20 260 GLU B O 1
ATOM 4336 N N . THR B 1 261 ? -30.990 -5.723 -6.843 1.00 20.72 261 THR B N 1
ATOM 4337 C CA . THR B 1 261 ? -30.853 -4.277 -6.710 1.00 18.27 261 THR B CA 1
ATOM 4338 C C . THR B 1 261 ? -30.010 -3.689 -7.837 1.00 18.13 261 THR B C 1
ATOM 4339 O O . THR B 1 261 ? -29.335 -4.413 -8.570 1.00 22.28 261 THR B O 1
ATOM 4343 N N . GLU B 1 262 ? -30.037 -2.365 -7.940 1.00 18.63 262 GLU B N 1
ATOM 4344 C CA . GLU B 1 262 ? -29.309 -1.634 -8.976 1.00 19.15 262 GLU B CA 1
ATOM 4345 C C . GLU B 1 262 ? -27.878 -1.268 -8.621 1.00 18.23 262 GLU B C 1
ATOM 4346 O O . GLU B 1 262 ? -27.216 -0.579 -9.390 1.00 23.11 262 GLU B O 1
ATOM 4352 N N . VAL B 1 263 ? -27.396 -1.699 -7.461 1.00 17.90 263 VAL B N 1
ATOM 4353 C CA A VAL B 1 263 ? -26.158 -1.149 -6.918 0.50 19.58 263 VAL B CA 1
ATOM 4354 C CA B VAL B 1 263 ? -26.162 -1.146 -6.924 0.50 18.85 263 VAL B CA 1
ATOM 4355 C C . VAL B 1 263 ? -24.927 -1.427 -7.789 1.00 17.58 263 VAL B C 1
ATOM 4356 O O . VAL B 1 263 ? -23.942 -0.687 -7.729 1.00 17.77 263 VAL B O 1
ATOM 4363 N N . ASP B 1 264 ? -24.972 -2.466 -8.627 1.00 18.56 264 ASP B N 1
ATOM 4364 C CA . ASP B 1 264 ? -23.874 -2.674 -9.570 1.00 17.95 264 ASP B CA 1
ATOM 4365 C C . ASP B 1 264 ? -23.710 -1.464 -10.490 1.00 17.55 264 ASP B C 1
ATOM 4366 O O . ASP B 1 264 ? -22.628 -1.208 -11.025 1.00 20.75 264 ASP B O 1
ATOM 4371 N N . TYR B 1 265 ? -24.806 -0.738 -10.693 1.00 18.29 265 TYR B N 1
ATOM 4372 C CA . TYR B 1 265 ? -24.831 0.351 -11.668 1.00 18.86 265 TYR B CA 1
ATOM 4373 C C . TYR B 1 265 ? -24.647 1.713 -11.005 1.00 17.22 265 TYR B C 1
ATOM 4374 O O . TYR B 1 265 ? -24.582 2.747 -11.684 1.00 19.54 265 TYR B O 1
ATOM 4383 N N . ILE B 1 266 ? -24.561 1.700 -9.683 1.00 16.39 266 ILE B N 1
ATOM 4384 C CA . ILE B 1 266 ? -24.357 2.917 -8.908 1.00 16.96 266 ILE B CA 1
ATOM 4385 C C . ILE B 1 266 ? -22.989 2.818 -8.245 1.00 15.41 266 ILE B C 1
ATOM 4386 O O . ILE B 1 266 ? -21.991 3.237 -8.832 1.00 17.37 266 ILE B O 1
ATOM 4391 N N . HIS B 1 267 ? -22.928 2.224 -7.057 1.00 15.27 267 HIS B N 1
ATOM 4392 C CA . HIS B 1 267 ? -21.645 2.028 -6.380 1.00 17.42 267 HIS B CA 1
ATOM 4393 C C . HIS B 1 267 ? -20.663 1.253 -7.255 1.00 18.76 267 HIS B C 1
ATOM 4394 O O . HIS B 1 267 ? -19.491 1.612 -7.358 1.00 18.43 267 HIS B O 1
ATOM 4401 N N . GLY B 1 268 ? -21.153 0.201 -7.902 1.00 16.45 268 GLY B N 1
ATOM 4402 C CA . GLY B 1 268 ? -20.304 -0.653 -8.715 1.00 19.67 268 GLY B CA 1
ATOM 4403 C C . GLY B 1 268 ? -19.624 0.093 -9.847 1.00 22.14 268 GLY B C 1
ATOM 4404 O O . GLY B 1 268 ? -18.444 -0.120 -10.122 1.00 22.83 268 GLY B O 1
ATOM 4405 N N . LYS B 1 269 ? -20.365 0.977 -10.507 1.00 21.61 269 LYS B N 1
ATOM 4406 C CA . L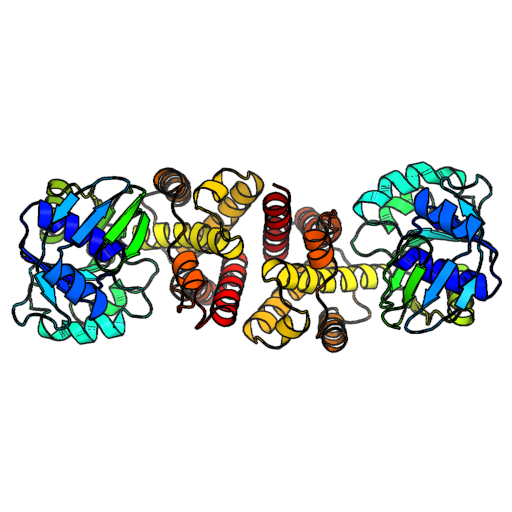YS B 1 269 ? -19.794 1.777 -11.586 1.00 20.77 269 LYS B CA 1
ATOM 4407 C C . LYS B 1 269 ? -18.774 2.788 -11.055 1.00 20.14 269 LYS B C 1
ATOM 4408 O O . LYS B 1 269 ? -17.726 2.989 -11.658 1.00 20.86 269 LYS B O 1
ATOM 4414 N N . ILE B 1 270 ? -19.071 3.427 -9.926 1.00 17.50 270 ILE B N 1
ATOM 4415 C CA . ILE B 1 270 ? -18.106 4.354 -9.345 1.00 17.83 270 ILE B CA 1
ATOM 4416 C C . ILE B 1 270 ? -16.803 3.624 -9.012 1.00 19.32 270 ILE B C 1
ATOM 4417 O O . ILE B 1 270 ? -15.713 4.100 -9.334 1.00 20.45 270 ILE B O 1
ATOM 4422 N N . VAL B 1 271 ? -16.917 2.446 -8.409 1.00 17.87 271 VAL B N 1
ATOM 4423 C CA . VAL B 1 271 ? -15.742 1.670 -8.035 1.00 21.42 271 VAL B CA 1
ATOM 4424 C C . VAL B 1 271 ? -14.953 1.194 -9.253 1.00 21.18 271 VAL B C 1
ATOM 4425 O O . VAL B 1 271 ? -13.723 1.233 -9.252 1.00 21.81 271 VAL B O 1
ATOM 4429 N N . GLU B 1 272 ? -15.659 0.751 -10.290 1.00 20.47 272 GLU B N 1
ATOM 4430 C CA . GLU B 1 272 ? -14.992 0.221 -11.474 1.00 24.76 272 GLU B CA 1
ATOM 4431 C C . GLU B 1 272 ? -14.210 1.308 -12.197 1.00 23.06 272 GLU B C 1
ATOM 4432 O O . GLU B 1 272 ? -13.069 1.087 -12.612 1.00 27.00 272 GLU B O 1
ATOM 4438 N N . TYR B 1 273 ? -14.826 2.478 -12.341 1.00 22.08 273 TYR B N 1
ATOM 4439 C CA . TYR B 1 273 ? -14.158 3.615 -12.964 1.00 22.98 273 TYR B CA 1
ATOM 4440 C C . TYR B 1 273 ? -12.986 4.080 -12.109 1.00 22.09 273 TYR B C 1
ATOM 4441 O O . TYR B 1 273 ? -11.916 4.394 -12.629 1.00 24.49 273 TYR B O 1
ATOM 4450 N N . ALA B 1 274 ? -13.185 4.114 -10.797 1.00 21.77 274 ALA B N 1
ATOM 4451 C CA . ALA B 1 274 ? -12.114 4.503 -9.889 1.00 23.73 274 ALA B CA 1
ATOM 4452 C C . ALA B 1 274 ? -10.887 3.613 -10.084 1.00 25.21 274 ALA B C 1
ATOM 4453 O O . ALA B 1 274 ? -9.762 4.103 -10.209 1.00 28.04 274 ALA B O 1
ATOM 4455 N N . ARG B 1 275 ? -11.113 2.305 -10.113 1.00 25.07 275 ARG B N 1
ATOM 4456 C CA . ARG B 1 275 ? -10.021 1.349 -10.250 1.00 28.05 275 ARG B CA 1
ATOM 4457 C C . ARG B 1 275 ? -9.299 1.490 -11.586 1.00 31.58 275 ARG B C 1
ATOM 4458 O O . ARG B 1 275 ? -8.118 1.167 -11.692 1.00 32.22 275 ARG B O 1
ATOM 4466 N N . SER B 1 276 ? -10.006 1.973 -12.603 1.00 27.90 276 SER B N 1
ATOM 4467 C CA . SER B 1 276 ? -9.408 2.102 -13.929 1.00 34.07 276 SER B CA 1
ATOM 4468 C C . SER B 1 276 ? -8.412 3.254 -13.967 1.00 30.72 276 SER B C 1
ATOM 4469 O O . SER B 1 276 ? -7.557 3.318 -14.850 1.00 34.06 276 SER B O 1
ATOM 4472 N N . VAL B 1 277 ? -8.526 4.167 -13.006 1.00 30.39 277 VAL B N 1
ATOM 4473 C CA . VAL B 1 277 ? -7.589 5.280 -12.910 1.00 34.70 277 VAL B CA 1
ATOM 4474 C C . VAL B 1 277 ? -6.811 5.202 -11.599 1.00 41.04 277 VAL B C 1
ATOM 4475 O O . VAL B 1 277 ? -6.503 6.219 -10.977 1.00 44.91 277 VAL B O 1
ATOM 4479 N N . GLY B 1 278 ? -6.509 3.976 -11.187 1.00 41.31 278 GLY B N 1
ATOM 4480 C CA . GLY B 1 278 ? -5.620 3.732 -10.066 1.00 44.59 278 GLY B CA 1
ATOM 4481 C C . GLY B 1 278 ? -6.098 4.266 -8.734 1.00 41.62 278 GLY B C 1
ATOM 4482 O O . GLY B 1 278 ? -5.292 4.521 -7.839 1.00 47.51 278 GLY B O 1
ATOM 4483 N N . MET B 1 279 ? -7.408 4.437 -8.596 1.00 35.32 279 MET B N 1
ATOM 4484 C CA . MET B 1 279 ? -7.974 4.917 -7.346 1.00 33.71 279 MET B CA 1
ATOM 4485 C C . MET B 1 279 ? -8.837 3.859 -6.684 1.00 32.85 279 MET B C 1
ATOM 4486 O O . MET B 1 279 ? -9.623 3.175 -7.341 1.00 32.28 279 MET B O 1
ATOM 4491 N N . GLU B 1 280 ? -8.680 3.716 -5.378 1.00 35.58 280 GLU B N 1
ATOM 4492 C CA . GLU B 1 280 ? -9.669 3.000 -4.609 1.00 30.51 280 GLU B CA 1
ATOM 4493 C C . GLU B 1 280 ? -10.838 3.944 -4.409 1.00 35.14 280 GLU B C 1
ATOM 4494 O O . GLU B 1 280 ? -10.677 5.167 -4.367 1.00 42.37 280 GLU B O 1
ATOM 4500 N N . ALA B 1 281 ? -12.020 3.370 -4.308 1.00 28.01 281 ALA B N 1
ATOM 4501 C CA . ALA B 1 281 ? -13.184 4.105 -3.865 1.00 22.27 281 ALA B CA 1
ATOM 4502 C C . ALA B 1 281 ? -13.704 3.295 -2.697 1.00 21.80 281 ALA B C 1
ATOM 4503 O O . ALA B 1 281 ? -14.720 2.618 -2.816 1.00 22.74 281 ALA B O 1
ATOM 4505 N N . PRO B 1 282 ? -12.982 3.345 -1.569 1.00 19.86 282 PRO B N 1
ATOM 4506 C CA . PRO B 1 282 ? -13.183 2.399 -0.463 1.00 18.56 282 PRO B CA 1
ATOM 4507 C C . PRO B 1 282 ? -14.580 2.451 0.155 1.00 17.46 282 PRO B C 1
ATOM 4508 O O . PRO B 1 282 ? -15.113 1.393 0.482 1.00 16.98 282 PRO B O 1
ATOM 4512 N N . ARG B 1 283 ? -15.147 3.642 0.331 1.00 15.37 283 ARG B N 1
ATOM 4513 C CA . ARG B 1 283 ? -16.481 3.763 0.913 1.00 16.63 283 ARG B CA 1
ATOM 4514 C C . ARG B 1 283 ? -17.528 3.200 -0.035 1.00 16.71 283 ARG B C 1
ATOM 4515 O O . ARG B 1 283 ? -18.409 2.440 0.367 1.00 16.38 283 ARG B O 1
ATOM 4523 N N . ASN B 1 284 ? -17.427 3.574 -1.304 1.00 17.79 284 ASN B N 1
ATOM 4524 C CA . ASN B 1 284 ? -18.316 3.017 -2.309 1.00 16.28 284 ASN B CA 1
ATOM 4525 C C . ASN B 1 284 ? -18.170 1.511 -2.428 1.00 17.25 284 ASN B C 1
ATOM 4526 O O . ASN B 1 284 ? -19.163 0.805 -2.605 1.00 18.27 284 ASN B O 1
ATOM 4531 N N . GLU B 1 285 ? -16.940 1.018 -2.319 1.00 17.39 285 GLU B N 1
ATOM 4532 C CA . GLU B 1 285 ? -16.694 -0.417 -2.406 1.00 19.33 285 GLU B CA 1
ATOM 4533 C C . GLU B 1 285 ? -17.364 -1.158 -1.248 1.00 19.01 285 GLU B C 1
ATOM 4534 O O . GLU B 1 285 ? -17.999 -2.192 -1.444 1.00 18.71 285 GLU B O 1
ATOM 4540 N N . LEU B 1 286 ? -17.219 -0.623 -0.042 1.00 16.74 286 LEU B N 1
ATOM 4541 C CA . LEU B 1 286 ? -17.850 -1.241 1.117 1.00 15.28 286 LEU B CA 1
ATOM 4542 C C . LEU B 1 286 ? -19.373 -1.215 1.003 1.00 15.53 286 LEU B C 1
ATOM 4543 O O . LEU B 1 286 ? -20.032 -2.229 1.255 1.00 17.58 286 LEU B O 1
ATOM 4548 N N . LEU B 1 287 ? -19.930 -0.070 0.613 1.00 14.96 287 LEU B N 1
ATOM 4549 C CA . LEU B 1 287 ? -21.380 0.046 0.451 1.00 13.90 287 LEU B CA 1
ATOM 4550 C C . LEU B 1 287 ? -21.881 -0.926 -0.613 1.00 16.33 287 LEU B C 1
ATOM 4551 O O . LEU B 1 287 ? -22.935 -1.542 -0.457 1.00 16.03 287 LEU B O 1
ATOM 4556 N N . TRP B 1 288 ? -21.111 -1.054 -1.690 1.00 17.95 288 TRP B N 1
ATOM 4557 C CA . TRP B 1 288 ? -21.443 -1.962 -2.785 1.00 17.10 288 TRP B CA 1
ATOM 4558 C C . TRP B 1 288 ? -21.601 -3.372 -2.244 1.00 18.36 288 TRP B C 1
ATOM 4559 O O . TRP B 1 288 ? -22.621 -4.026 -2.455 1.00 18.69 288 TRP B O 1
ATOM 4570 N N . VAL B 1 289 ? -20.573 -3.826 -1.536 1.00 16.68 289 VAL B N 1
ATOM 4571 C CA . VAL B 1 289 ? -20.566 -5.165 -0.975 1.00 15.61 289 VAL B CA 1
ATOM 4572 C C . VAL B 1 289 ? -21.666 -5.345 0.075 1.00 17.80 289 VAL B C 1
ATOM 4573 O O . VAL B 1 289 ? -22.340 -6.373 0.100 1.00 17.29 289 VAL B O 1
ATOM 4577 N N . LEU B 1 290 ? -21.853 -4.355 0.939 1.00 16.61 290 LEU B N 1
ATOM 4578 C CA . LEU B 1 290 ? -22.885 -4.467 1.964 1.00 15.78 290 LEU B CA 1
ATOM 4579 C C . LEU B 1 290 ? -24.276 -4.599 1.356 1.00 16.97 290 LEU B C 1
ATOM 4580 O O . LEU B 1 290 ? -25.072 -5.430 1.785 1.00 17.18 290 LEU B O 1
ATOM 4585 N N . VAL B 1 291 ? -24.580 -3.781 0.358 1.00 16.81 291 VAL B N 1
ATOM 4586 C CA . VAL B 1 291 ? -25.918 -3.819 -0.212 1.00 15.23 291 VAL B CA 1
ATOM 4587 C C . VAL B 1 291 ? -26.134 -5.103 -1.019 1.00 18.50 291 VAL B C 1
ATOM 4588 O O . VAL B 1 291 ? -27.191 -5.722 -0.921 1.00 19.82 291 VAL B O 1
ATOM 4592 N N . LYS B 1 292 ? -25.134 -5.518 -1.792 1.00 18.13 292 LYS B N 1
ATOM 4593 C CA . LYS B 1 292 ? -25.240 -6.777 -2.535 1.00 19.28 292 LYS B CA 1
ATOM 4594 C C . LYS B 1 292 ? -25.316 -7.971 -1.588 1.00 19.63 292 LYS B C 1
ATOM 4595 O O . LYS B 1 292 ? -25.995 -8.954 -1.883 1.00 21.33 292 LYS B O 1
ATOM 4601 N N . ALA B 1 293 ? -24.635 -7.889 -0.446 1.00 18.68 293 ALA B N 1
ATOM 4602 C CA . ALA B 1 293 ? -24.737 -8.947 0.547 1.00 21.25 293 ALA B CA 1
ATOM 4603 C C . ALA B 1 293 ? -26.162 -9.016 1.082 1.00 20.13 293 ALA B C 1
ATOM 4604 O O . ALA B 1 293 ? -26.719 -10.102 1.238 1.00 21.42 293 ALA B O 1
ATOM 4606 N N . LYS B 1 294 ? -26.745 -7.853 1.367 1.00 20.41 294 LYS B N 1
ATOM 4607 C CA . LYS B 1 294 ? -28.132 -7.781 1.820 1.00 19.66 294 LYS B CA 1
ATOM 4608 C C . LYS B 1 294 ? -29.069 -8.294 0.734 1.00 21.33 294 LYS B C 1
ATOM 4609 O O . LYS B 1 294 ? -30.058 -8.963 1.020 1.00 23.89 294 LYS B O 1
ATOM 4615 N N . GLU B 1 295 ? -28.757 -7.965 -0.516 1.00 19.52 295 GLU B N 1
ATOM 4616 C CA . GLU B 1 295 ? -29.552 -8.451 -1.640 1.00 22.50 295 GLU B CA 1
ATOM 4617 C C . GLU B 1 295 ? -29.601 -9.973 -1.632 1.00 23.69 295 GLU B C 1
ATOM 4618 O O . GLU B 1 295 ? -30.672 -10.580 -1.715 1.00 23.73 295 GLU B O 1
ATOM 4624 N N . ARG B 1 296 ? -28.428 -10.586 -1.523 1.00 21.65 296 ARG B N 1
ATOM 4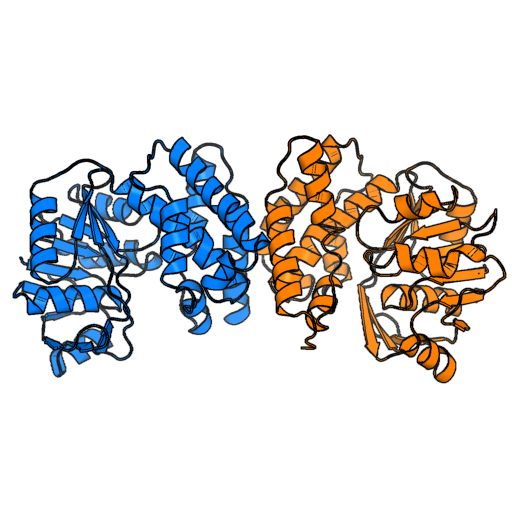625 C CA . ARG B 1 296 ? -28.338 -12.041 -1.546 1.00 24.21 296 ARG B CA 1
ATOM 4626 C C . ARG B 1 296 ? -29.041 -12.671 -0.347 1.00 25.50 296 ARG B C 1
ATOM 4627 O O . ARG B 1 296 ? -29.718 -13.689 -0.489 1.00 27.96 296 ARG B O 1
ATOM 4635 N N . ILE B 1 297 ? -28.894 -12.058 0.824 1.00 24.45 297 ILE B N 1
ATOM 4636 C CA . ILE B 1 297 ? -29.553 -12.546 2.035 1.00 26.17 297 ILE B CA 1
ATOM 4637 C C . ILE B 1 297 ? -31.075 -12.514 1.915 1.00 27.29 297 ILE B C 1
ATOM 4638 O O . ILE B 1 297 ? -31.769 -13.425 2.377 1.00 30.00 297 ILE B O 1
ATOM 4643 N N . ASN B 1 298 ? -31.585 -11.464 1.279 1.00 25.77 298 ASN B N 1
ATOM 4644 C CA . ASN B 1 298 ? -33.023 -11.234 1.197 1.00 27.34 298 ASN B CA 1
ATOM 4645 C C . ASN B 1 298 ? -33.652 -11.758 -0.087 1.00 28.84 298 ASN B C 1
ATOM 4646 O O . ASN B 1 298 ? -34.872 -11.716 -0.239 1.00 30.94 298 ASN B O 1
ATOM 4651 N N . ARG B 1 299 ? -32.821 -12.245 -1.005 1.00 28.41 299 ARG B N 1
ATOM 4652 C CA . ARG B 1 299 ? -33.292 -12.627 -2.332 1.00 31.34 299 ARG B CA 1
ATOM 4653 C C . ARG B 1 299 ? -34.401 -13.663 -2.240 1.00 35.24 299 ARG B C 1
ATOM 4654 O O . ARG B 1 299 ? -34.276 -14.652 -1.522 1.00 35.90 299 ARG B O 1
ATOM 4662 N N . GLY B 1 300 ? -35.494 -13.422 -2.957 1.00 35.59 300 GLY B N 1
ATOM 4663 C CA . GLY B 1 300 ? -36.607 -14.355 -2.986 1.00 40.64 300 GLY B CA 1
ATOM 4664 C C . GLY B 1 300 ? -37.535 -14.255 -1.790 1.00 44.09 300 GLY B C 1
ATOM 4665 O O . GLY B 1 300 ? -38.519 -14.994 -1.695 1.00 49.31 300 GLY B O 1
ATOM 4666 N N . LYS B 1 301 ? -37.223 -13.347 -0.872 1.00 41.81 301 LYS B N 1
ATOM 4667 C CA . LYS B 1 301 ? -38.072 -13.115 0.291 1.00 47.56 301 LYS B CA 1
ATOM 4668 C C . LYS B 1 301 ? -38.767 -11.758 0.203 1.00 47.94 301 LYS B C 1
ATOM 4669 O O . LYS B 1 301 ? -38.145 -10.755 -0.132 1.00 46.62 301 LYS B O 1
ATOM 4675 N N . THR B 1 302 ? -40.062 -11.738 0.495 1.00 51.90 302 THR B N 1
ATOM 4676 C CA . THR B 1 302 ? -40.799 -10.488 0.602 1.00 53.39 302 THR B CA 1
ATOM 4677 C C . THR B 1 302 ? -41.008 -10.169 2.075 1.00 54.33 302 THR B C 1
ATOM 4678 O O . THR B 1 302 ? -41.660 -10.927 2.792 1.00 56.45 302 THR B O 1
ATOM 4682 N N . ARG B 1 303 ? -40.447 -9.057 2.535 1.00 52.64 303 ARG B N 1
ATOM 4683 C CA . ARG B 1 303 ? -40.511 -8.732 3.954 1.00 55.65 303 ARG B CA 1
ATOM 4684 C C . ARG B 1 303 ? -41.802 -8.004 4.312 1.00 60.00 303 ARG B C 1
ATOM 4685 O O . ARG B 1 303 ? -42.387 -8.248 5.368 1.00 65.22 303 ARG B O 1
#

Secondary structure (DSSP, 8-state):
-EEEEE--SHHHHHHHHHHHHTT-EEEEE--HHHHHHHHHH-EEEEESS-EEE--EEESS--SSPPSEEEE-S-GGGHHHHHHHHGGG--TT-EEEE--SSSSHHHHHTTT-S-EEEEEE--EEEEEETTEEEEEE---EEEEESSSS--HHHHHHHHHHHHTT--EEE-S-HHHHHHHHHHHHHHHHHHHHHHT--TTHHHHSHHHHHHHHHHHHHHHHHHHHTT---SS-HHHHHHHHHHHSTTPPPHHHHHHHHT---SGGGTHHHHHHHHHHTT---HHHHHHHHHHHHHHHHHH-/-EEEEE--SHHHHHHHHHHHHTT-EEEEE--HHHHHHHHHH-EEEEESS-EEE--EEESS--SSPPSEEEE-S-GGGHHHHHHHHGGG--TT-EEEE--SSSSHHHHHTTT-S-EEEEEE--EEEEEETTEEEEEE---EEEEESSS---HHHHHHHHHHHHTT--EEE-S-HHHHHHHHHHHHHHHHHHHHHHT--TTHHHHSHHHHHHHHHHHHHHHHHHHHTT---SS-HHHHHHHHHHHTTTPPPHHHHHHHTT---SGGGTHHHHHHHHHHTT---HHHHHHHHHHHHHHHHHTT---

Foldseek 3Di:
DAEEEQACFWVSVVLQFLLVVLPYQYEYADDPLLQVCLCVPFAFEDAPDTDGDRHHYDNAADLDAGLEYEYDHAPVCLLVSCVRHLSRQDPNYAYEYQYAFDCSQVSVVVRDQRYKYKHWPFDKHDPDRRYMYRHDATEMEMERPQFDHDVVRVVVCVSCVSSVHHYDYGRHRNQVSLLRLLLCLLQVLPCQLVVHWLQVCVVPVVSVVVSVVSSVLSVVLCVLVVHDHPDRSNVVNVVSCVVRVRDRDPLNVCLVVLHDHNLCRRLVVSQVSQVVRPHGSVVSVVSSVSSVVSSVVSVD/DAEEEQECFQVSLVLQFLLVVLPYQYEYAYDDLLQVCLQPPFAFEDAVDTDGGRHHYDNAADQAAGQEYEYEHQPVCLVVRCVRHLNNNDQNYAYEYQYAFDDSQVVVVVRYQRYKYKHWLFFWHDPHRRYIYRQFQTAMEMERPQFAHDPVRVVVCVSCVSSVRHYDYGRHRNLVSLLRLLLCLLQVLVCQLVVHFLLVCVVDVVSVVVSVVSSVLSVVLCVLVVRDHPDRSVVVNVRSCVRNVRHRHPLNVCLLQLHDGNLCRRLVVSQVSQVVSVHGSPSSVVSSVSSVVSSVVSHPHHD

Nearest PDB structures (foldseek):
  5ayv-assembly1_A  TM=1.003E+00  e=2.988E-65  Thermococcus kodakarensis KOD1
  5hws-assembly1_D  TM=1.001E+00  e=1.844E-61  Thermococcus kodakarensis KOD1
  3hwr-assembly1_B  TM=9.214E-01  e=3.981E-28  Cupriavidus pinatubonensis JMP134
  8wl1-assembly1_A-2  TM=8.436E-01  e=1.316E-27  Levilactobacillus brevis
  3wfj-assembly1_A  TM=9.028E-01  e=2.690E-25  Enterococcus faecium

GO terms:
  GO:0008677 2-dehydropantoate 2-reductase activity (F, IDA)